Protein 4IXO (pdb70)

CATH classification: 3.90.1150.10 (+1 more: 3.40.640.10)

Structure (mmCIF, N/CA/C/O backbone):
data_4IXO
#
_entry.id   4IXO
#
_cell.length_a   57.020
_cell.length_b   91.020
_cell.length_c   72.620
_cell.angle_alpha   90.000
_cell.angle_beta   93.720
_cell.angle_gamma   90.000
#
_symmetry.space_group_name_H-M   'P 1 21 1'
#
loop_
_entity.id
_entity.type
_entity.pdbx_description
1 polymer 'NifS-like protein'
2 non-polymer 1,2-ETHANEDIOL
3 non-polymer 'CALCIUM ION'
4 water water
#
loop_
_atom_site.group_PDB
_atom_site.id
_atom_site.type_symbol
_atom_site.label_atom_id
_atom_site.label_alt_id
_atom_site.label_comp_id
_atom_site.label_asym_id
_atom_site.label_entity_id
_atom_site.label_seq_id
_atom_site.pdbx_PDB_ins_code
_atom_site.Cartn_x
_atom_site.Cartn_y
_atom_site.Cartn_z
_atom_site.occupancy
_atom_site.B_iso_or_equiv
_atom_site.auth_seq_id
_atom_site.auth_comp_id
_atom_site.auth_asym_id
_atom_site.auth_atom_id
_atom_site.pdbx_PDB_model_num
ATOM 1 N N . HIS A 1 8 ? 57.670 24.104 57.479 1.00 45.74 0 HIS A N 1
ATOM 2 C CA . HIS A 1 8 ? 56.538 23.142 57.560 1.00 44.37 0 HIS A CA 1
ATOM 3 C C . HIS A 1 8 ? 55.190 23.815 57.237 1.00 40.42 0 HIS A C 1
ATOM 4 O O . HIS A 1 8 ? 54.318 23.162 56.649 1.00 42.00 0 HIS A O 1
ATOM 6 N N . MET A 1 9 ? 55.020 25.095 57.589 1.00 35.37 1 MET A N 1
ATOM 7 C CA A MET A 1 9 ? 53.740 25.786 57.365 0.70 35.60 1 MET A CA 1
ATOM 8 C CA B MET A 1 9 ? 53.746 25.804 57.347 0.30 31.86 1 MET A CA 1
ATOM 9 C C . MET A 1 9 ? 53.439 25.976 55.851 1.00 31.15 1 MET A C 1
ATOM 10 O O . MET A 1 9 ? 54.210 26.583 55.114 1.00 30.96 1 MET A O 1
ATOM 19 N N . ILE A 1 10 ? 52.307 25.433 55.406 1.00 27.34 2 ILE A N 1
ATOM 20 C CA . ILE A 1 10 ? 51.922 25.453 54.004 1.00 25.77 2 ILE A CA 1
ATOM 21 C C . ILE A 1 10 ? 50.799 26.480 53.852 1.00 22.98 2 ILE A C 1
ATOM 22 O O . ILE A 1 10 ? 49.732 26.340 54.467 1.00 23.53 2 ILE A O 1
ATOM 27 N N . TYR A 1 11 ? 51.007 27.486 53.030 1.00 19.75 3 TYR A N 1
ATOM 28 C CA . TYR A 1 11 ? 50.002 28.555 52.887 1.00 17.99 3 TYR A CA 1
ATOM 29 C C . TYR A 1 11 ? 49.247 28.447 51.563 1.00 16.81 3 TYR A C 1
ATOM 30 O O . TYR A 1 11 ? 49.828 28.531 50.487 1.00 16.15 3 TYR A O 1
ATOM 39 N N . LEU A 1 12 ? 47.954 28.193 51.681 1.00 16.41 4 LEU A N 1
ATOM 40 C CA . LEU A 1 12 ? 47.076 27.949 50.550 1.00 16.46 4 LEU A CA 1
ATOM 41 C C . LEU A 1 12 ? 45.838 28.836 50.657 1.00 16.21 4 LEU A C 1
ATOM 42 O O . LEU A 1 12 ? 44.718 28.391 50.331 1.00 16.95 4 LEU A O 1
ATOM 47 N N . ASP A 1 13 ? 46.050 30.086 51.076 1.00 15.55 5 ASP A N 1
ATOM 48 C CA . ASP A 1 13 ? 44.972 31.080 51.319 1.00 15.21 5 ASP A CA 1
ATOM 49 C C . ASP A 1 13 ? 45.306 32.431 50.633 1.00 14.24 5 ASP A C 1
ATOM 50 O O . ASP A 1 13 ? 45.141 33.522 51.186 1.00 13.73 5 ASP A O 1
ATOM 55 N N . HIS A 1 14 ? 45.806 32.327 49.422 1.00 13.78 6 HIS A N 1
ATOM 56 C CA . HIS A 1 14 ? 46.328 33.473 48.729 1.00 13.30 6 HIS A CA 1
ATOM 57 C C . HIS A 1 14 ? 45.244 34.487 48.324 1.00 13.13 6 HIS A C 1
ATOM 58 O O . HIS A 1 14 ? 45.557 35.613 48.026 1.00 12.99 6 HIS A O 1
ATOM 65 N N . ASN A 1 15 ? 43.976 34.112 48.364 1.00 13.31 7 ASN A N 1
ATOM 66 C CA . ASN A 1 15 ? 42.923 35.090 48.081 1.00 13.31 7 ASN A CA 1
ATOM 67 C C . ASN A 1 15 ? 42.676 36.024 49.241 1.00 12.94 7 ASN A C 1
ATOM 68 O O . ASN A 1 15 ? 42.099 37.088 49.056 1.00 13.13 7 ASN A O 1
ATOM 73 N N . ALA A 1 16 ? 43.111 35.655 50.426 1.00 12.99 8 ALA A N 1
ATOM 74 C CA . ALA A 1 16 ? 42.956 36.536 51.592 1.00 13.01 8 ALA A CA 1
ATOM 75 C C . ALA A 1 16 ? 44.035 37.591 51.621 1.00 12.89 8 ALA A C 1
ATOM 76 O O . ALA A 1 16 ? 43.816 38.708 52.077 1.00 13.04 8 ALA A O 1
ATOM 78 N N . THR A 1 17 ? 45.222 37.213 51.183 1.00 13.31 9 THR A N 1
ATOM 79 C CA . THR A 1 17 ? 46.368 38.110 51.048 1.00 13.33 9 THR A CA 1
ATOM 80 C C . THR A 1 17 ? 47.488 37.210 50.593 1.00 14.24 9 THR A C 1
ATOM 81 O O . THR A 1 17 ? 47.379 35.984 50.677 1.00 14.23 9 THR A O 1
ATOM 85 N N . THR A 1 18 ? 48.565 37.801 50.080 1.00 15.48 10 THR A N 1
ATOM 86 C CA . THR A 1 18 ? 49.740 37.016 49.732 1.00 15.98 10 THR A CA 1
ATOM 87 C C . THR A 1 18 ? 50.972 37.781 50.156 1.00 17.04 10 THR A C 1
ATOM 88 O O . THR A 1 18 ? 50.869 38.943 50.539 1.00 16.59 10 THR A O 1
ATOM 92 N N . PHE A 1 19 ? 52.149 37.135 50.124 1.00 18.84 11 PHE A N 1
ATOM 93 C CA . PHE A 1 19 ? 53.335 37.810 50.607 1.00 19.70 11 PHE A CA 1
ATOM 94 C C . PHE A 1 19 ? 53.928 38.722 49.540 1.00 18.93 11 PHE A C 1
ATOM 95 O O . PHE A 1 19 ? 53.627 38.621 48.374 1.00 18.62 11 PHE A O 1
ATOM 103 N N . ILE A 1 20 ? 54.753 39.649 49.994 1.00 18.14 12 ILE A N 1
ATOM 104 C CA . ILE A 1 20 ? 55.379 40.623 49.137 1.00 17.64 12 ILE A CA 1
ATOM 105 C C . ILE A 1 20 ? 56.367 39.905 48.243 1.00 18.14 12 ILE A C 1
ATOM 106 O O . ILE A 1 20 ? 57.225 39.163 48.715 1.00 18.76 12 ILE A O 1
ATOM 111 N N . ASP A 1 21 ? 56.224 40.079 46.949 1.00 18.36 13 ASP A N 1
ATOM 112 C CA . ASP A 1 21 ? 57.182 39.503 46.011 1.00 19.37 13 ASP A CA 1
ATOM 113 C C . ASP A 1 21 ? 58.620 39.959 46.373 1.00 19.70 13 ASP A C 1
ATOM 114 O O . ASP A 1 21 ? 58.833 41.114 46.697 1.00 19.63 13 ASP A O 1
ATOM 119 N N . PRO A 1 22 ? 59.593 39.032 46.367 1.00 20.29 14 PRO A N 1
ATOM 120 C CA . PRO A 1 22 ? 60.985 39.367 46.724 1.00 21.01 14 PRO A CA 1
ATOM 121 C C . PRO A 1 22 ? 61.544 40.579 45.960 1.00 21.22 14 PRO A C 1
ATOM 122 O O . PRO A 1 22 ? 62.195 41.422 46.561 1.00 20.39 14 PRO A O 1
ATOM 126 N N . ARG A 1 23 ? 61.288 40.666 44.656 1.00 21.59 15 ARG A N 1
ATOM 127 C CA . ARG A 1 23 ? 61.721 41.829 43.903 1.00 22.30 15 ARG A CA 1
ATOM 128 C C . ARG A 1 23 ? 61.040 43.106 44.398 1.00 21.03 15 ARG A C 1
ATOM 129 O O . ARG A 1 23 ? 61.678 44.162 44.501 1.00 21.10 15 ARG A O 1
ATOM 137 N N . VAL A 1 24 ? 59.761 43.005 44.749 1.00 19.74 16 VAL A N 1
ATOM 138 C CA . VAL A 1 24 ? 59.039 44.151 45.298 1.00 19.42 16 VAL A CA 1
ATOM 139 C C . VAL A 1 24 ? 59.606 44.553 46.662 1.00 19.16 16 VAL A C 1
ATOM 140 O O . VAL A 1 24 ? 59.741 45.737 46.951 1.00 19.19 16 VAL A O 1
ATOM 144 N N . LYS A 1 25 ? 59.951 43.550 47.468 1.00 19.41 17 LYS A N 1
ATOM 145 C CA . LYS A 1 25 ? 60.516 43.750 48.779 1.00 19.99 17 LYS A CA 1
ATOM 146 C C . LYS A 1 25 ? 61.815 44.539 48.687 1.00 20.92 17 LYS A C 1
ATOM 147 O O . LYS A 1 25 ? 61.993 45.541 49.384 1.00 19.83 17 LYS A O 1
ATOM 153 N N . GLU A 1 26 ? 62.707 44.084 47.806 1.00 22.18 18 GLU A N 1
ATOM 154 C CA . GLU A 1 26 ? 63.989 44.711 47.583 1.00 23.52 18 GLU A CA 1
ATOM 155 C C . GLU A 1 26 ? 63.814 46.180 47.169 1.00 22.54 18 GLU A C 1
ATOM 156 O O . GLU A 1 26 ? 64.530 47.085 47.634 1.00 22.04 18 GLU A O 1
ATOM 162 N N . PHE A 1 27 ? 62.850 46.427 46.298 1.00 21.45 19 PHE A N 1
ATOM 163 C CA . PHE A 1 27 ? 62.580 47.790 45.847 1.00 20.90 19 PHE A CA 1
ATOM 164 C C . PHE A 1 27 ? 62.063 48.676 47.001 1.00 19.90 19 PHE A C 1
ATOM 165 O O . PHE A 1 27 ? 62.527 49.803 47.188 1.00 20.41 19 PHE A O 1
ATOM 173 N N . ILE A 1 28 ? 61.116 48.174 47.775 1.00 18.94 20 ILE A N 1
ATOM 174 C CA . ILE A 1 28 ? 60.585 48.922 48.928 1.00 18.26 20 ILE A CA 1
ATOM 175 C C . ILE A 1 28 ? 61.696 49.231 49.925 1.00 18.72 20 ILE A C 1
ATOM 176 O O . ILE A 1 28 ? 61.818 50.359 50.411 1.00 18.35 20 ILE A O 1
ATOM 181 N N . ILE A 1 29 ? 62.533 48.236 50.201 1.00 18.84 21 ILE A N 1
ATOM 182 C CA . ILE A 1 29 ? 63.611 48.433 51.158 1.00 19.16 21 ILE A CA 1
ATOM 183 C C . ILE A 1 29 ? 64.553 49.538 50.672 1.00 20.44 21 ILE A C 1
ATOM 184 O O . ILE A 1 29 ? 65.005 50.337 51.481 1.00 20.43 21 ILE A O 1
ATOM 189 N N . SER A 1 30 ? 64.803 49.619 49.360 1.00 21.00 22 SER A N 1
ATOM 190 C CA . SER A 1 30 ? 65.764 50.587 48.832 1.00 22.45 22 SER A CA 1
ATOM 191 C C . SER A 1 30 ? 65.323 52.019 49.082 1.00 22.88 22 SER A C 1
ATOM 192 O O . SER A 1 30 ? 66.142 52.911 49.139 1.00 24.38 22 SER A O 1
ATOM 195 N N . LEU A 1 31 ? 64.025 52.220 49.217 1.00 22.78 23 LEU A N 1
ATOM 196 C CA . LEU A 1 31 ? 63.437 53.536 49.414 1.00 23.42 23 LEU A CA 1
ATOM 197 C C . LEU A 1 31 ? 63.178 53.897 50.890 1.00 24.04 23 LEU A C 1
ATOM 198 O O . LEU A 1 31 ? 62.721 55.002 51.172 1.00 23.71 23 LEU A O 1
ATOM 203 N N . MET A 1 32 ? 63.486 52.993 51.827 1.00 24.67 24 MET A N 1
ATOM 204 C CA . MET A 1 32 ? 63.018 53.146 53.221 1.00 25.07 24 MET A CA 1
ATOM 205 C C . MET A 1 32 ? 63.753 54.160 54.088 1.00 25.36 24 MET A C 1
ATOM 206 O O . MET A 1 32 ? 63.292 54.482 55.185 1.00 25.93 24 MET A O 1
ATOM 211 N N . ASP A 1 33 ? 64.865 54.674 53.624 1.00 25.88 25 ASP A N 1
ATOM 212 C CA . ASP A 1 33 ? 65.563 55.707 54.379 1.00 27.50 25 ASP A CA 1
ATOM 213 C C . ASP A 1 33 ? 65.117 57.114 53.995 1.00 27.82 25 ASP A C 1
ATOM 214 O O . ASP A 1 33 ? 65.585 58.078 54.578 1.00 28.74 25 ASP A O 1
ATOM 219 N N . LYS A 1 34 ? 64.212 57.227 53.025 1.00 27.47 26 LYS A N 1
ATOM 220 C CA . LYS A 1 34 ? 63.858 58.530 52.450 1.00 28.05 26 LYS A CA 1
ATOM 221 C C . LYS A 1 34 ? 62.671 59.187 53.124 1.00 27.18 26 LYS A C 1
ATOM 222 O O . LYS A 1 34 ? 61.815 58.518 53.704 1.00 26.06 26 LYS A O 1
ATOM 228 N N . GLU A 1 35 ? 62.639 60.510 53.031 1.00 27.76 27 GLU A N 1
ATOM 229 C CA . GLU A 1 35 ? 61.451 61.292 53.335 1.00 27.57 27 GLU A CA 1
ATOM 230 C C . GLU A 1 35 ? 60.658 61.381 52.042 1.00 26.15 27 GLU A C 1
ATOM 231 O O . GLU A 1 35 ? 61.181 61.841 51.025 1.00 27.28 27 GLU A O 1
ATOM 237 N N . LEU A 1 36 ? 59.397 60.983 52.085 1.00 24.07 28 LEU A N 1
ATOM 238 C CA . LEU A 1 36 ? 58.588 60.885 50.875 1.00 23.28 28 LEU A CA 1
ATOM 239 C C . LEU A 1 36 ? 57.243 61.597 51.040 1.00 22.23 28 LEU A C 1
ATOM 240 O O . LEU A 1 36 ? 56.275 60.987 51.458 1.00 21.01 28 LEU A O 1
ATOM 245 N N . ASN A 1 37 ? 57.183 62.880 50.704 1.00 22.75 29 ASN A N 1
ATOM 246 C CA . ASN A 1 37 ? 55.887 63.568 50.626 1.00 23.47 29 ASN A CA 1
ATOM 247 C C . ASN A 1 37 ? 55.732 64.242 49.261 1.00 23.98 29 ASN A C 1
ATOM 248 O O . ASN A 1 37 ? 56.307 65.292 49.009 1.00 24.55 29 ASN A O 1
ATOM 253 N N . PRO A 1 38 ? 54.930 63.639 48.393 1.00 23.63 30 PRO A N 1
ATOM 254 C CA . PRO A 1 38 ? 54.720 64.155 47.054 1.00 24.51 30 PRO A CA 1
ATOM 255 C C . PRO A 1 38 ? 54.217 65.608 46.995 1.00 24.62 30 PRO A C 1
ATOM 256 O O . PRO A 1 38 ? 54.421 66.246 45.974 1.00 24.35 30 PRO A O 1
ATOM 260 N N . SER A 1 39 ? 53.579 66.106 48.062 1.00 23.72 31 SER A N 1
ATOM 261 C CA . SER A 1 39 ? 53.085 67.481 48.089 1.00 24.87 31 SER A CA 1
ATOM 262 C C . SER A 1 39 ? 54.193 68.504 48.326 1.00 26.58 31 SER A C 1
ATOM 263 O O . SER A 1 39 ? 54.001 69.683 48.046 1.00 28.33 31 SER A O 1
ATOM 266 N N . SER A 1 40 ? 55.356 68.072 48.803 1.00 27.00 32 SER A N 1
ATOM 267 C CA . SER A 1 40 ? 56.453 69.011 49.073 1.00 28.69 32 SER A CA 1
ATOM 268 C C . SER A 1 40 ? 57.132 69.460 47.770 1.00 29.60 32 SER A C 1
ATOM 269 O O . SER A 1 40 ? 57.384 68.637 46.876 1.00 30.41 32 SER A O 1
ATOM 272 N N . ALA A 1 41 ? 57.424 70.756 47.675 1.00 30.73 33 ALA A N 1
ATOM 273 C CA . ALA A 1 41 ? 57.985 71.382 46.438 1.00 32.73 33 ALA A CA 1
ATOM 274 C C . ALA A 1 41 ? 59.497 71.152 46.189 1.00 34.31 33 ALA A C 1
ATOM 275 O O . ALA A 1 41 ? 59.988 71.285 45.038 1.00 36.03 33 ALA A O 1
ATOM 277 N N . HIS A 1 42 ? 60.218 70.804 47.255 1.00 33.88 34 HIS A N 1
ATOM 278 C CA . HIS A 1 42 ? 61.650 70.568 47.190 1.00 35.30 34 HIS A CA 1
ATOM 279 C C . HIS A 1 42 ? 62.022 69.211 46.553 1.00 35.25 34 HIS A C 1
ATOM 280 O O . HIS A 1 42 ? 61.155 68.427 46.128 1.00 33.94 34 HIS A O 1
ATOM 287 N N . SER A 1 43 ? 63.320 68.930 46.489 1.00 36.56 35 SER A N 1
ATOM 288 C CA . SER A 1 43 ? 63.818 67.762 45.766 1.00 37.07 35 SER A CA 1
ATOM 289 C C . SER A 1 43 ? 63.331 66.432 46.263 1.00 34.73 35 SER A C 1
ATOM 290 O O . SER A 1 43 ? 63.113 65.525 45.473 1.00 34.26 35 SER A O 1
ATOM 293 N N . SER A 1 44 ? 63.227 66.292 47.575 1.00 34.55 36 SER A N 1
ATOM 294 C CA . SER A 1 44 ? 62.718 65.060 48.137 1.00 33.81 36 SER A CA 1
ATOM 295 C C . SER A 1 44 ? 61.275 64.854 47.718 1.00 31.93 36 SER A C 1
ATOM 296 O O . SER A 1 44 ? 60.876 63.733 47.424 1.00 30.98 36 SER A O 1
ATOM 299 N N . GLY A 1 45 ? 60.488 65.930 47.760 1.00 30.96 37 GLY A N 1
ATOM 300 C CA . GLY A 1 45 ? 59.081 65.841 47.467 1.00 29.41 37 GLY A CA 1
ATOM 301 C C . GLY A 1 45 ? 58.876 65.477 46.006 1.00 29.05 37 GLY A C 1
ATOM 302 O O . GLY A 1 45 ? 57.986 64.697 45.679 1.00 27.11 37 GLY A O 1
ATOM 303 N N . ARG A 1 46 ? 59.702 66.058 45.142 1.00 30.28 38 ARG A N 1
ATOM 304 C CA . ARG A 1 46 ? 59.611 65.841 43.699 1.00 30.61 38 ARG A CA 1
ATOM 305 C C . ARG A 1 46 ? 60.010 64.424 43.369 1.00 30.03 38 ARG A C 1
ATOM 306 O O . ARG A 1 46 ? 59.440 63.805 42.481 1.00 29.56 38 ARG A O 1
ATOM 314 N N . PHE A 1 47 ? 60.985 63.895 44.097 1.00 29.62 39 PHE A N 1
ATOM 315 C CA . PHE A 1 47 ? 61.316 62.486 43.949 1.00 29.16 39 PHE A CA 1
ATOM 316 C C . PHE A 1 47 ? 60.114 61.592 44.318 1.00 26.95 39 PHE A C 1
ATOM 317 O O . PHE A 1 47 ? 59.753 60.700 43.583 1.00 26.10 39 PHE A O 1
ATOM 325 N N . ALA A 1 48 ? 59.486 61.850 45.453 1.00 26.25 40 ALA A N 1
ATOM 326 C CA . ALA A 1 48 ? 58.311 61.072 45.857 1.00 26.06 40 ALA A CA 1
ATOM 327 C C . ALA A 1 48 ? 57.180 61.157 44.807 1.00 25.97 40 ALA A C 1
ATOM 328 O O . ALA A 1 48 ? 56.492 60.185 44.530 1.00 25.28 40 ALA A O 1
ATOM 330 N N . LYS A 1 49 ? 56.974 62.349 44.282 1.00 27.50 41 LYS A N 1
ATOM 331 C CA . LYS A 1 49 ? 55.901 62.594 43.312 1.00 28.50 41 LYS A CA 1
ATOM 332 C C . LYS A 1 49 ? 56.187 61.789 42.035 1.00 28.17 41 LYS A C 1
ATOM 333 O O . LYS A 1 49 ? 55.311 61.125 41.519 1.00 25.67 41 LYS A O 1
ATOM 339 N N . ASN A 1 50 ? 57.427 61.863 41.553 1.00 29.55 42 ASN A N 1
ATOM 340 C CA . ASN A 1 50 ? 57.841 61.067 40.413 1.00 30.54 42 ASN A CA 1
ATOM 341 C C . ASN A 1 50 ? 57.640 59.577 40.616 1.00 29.64 42 ASN A C 1
ATOM 342 O O . ASN A 1 50 ? 57.167 58.917 39.703 1.00 28.61 42 ASN A O 1
ATOM 347 N N . LEU A 1 51 ? 57.921 59.045 41.812 1.00 28.75 43 LEU A N 1
ATOM 348 C CA . LEU A 1 51 ? 57.590 57.634 42.091 1.00 27.95 43 LEU A CA 1
ATOM 349 C C . LEU A 1 51 ? 56.113 57.296 41.845 1.00 25.19 43 LEU A C 1
ATOM 350 O O . LEU A 1 51 ? 55.796 56.260 41.248 1.00 23.02 43 LEU A O 1
ATOM 355 N N . ILE A 1 52 ? 55.218 58.110 42.395 1.00 23.80 44 ILE A N 1
ATOM 356 C CA . ILE A 1 52 ? 53.808 57.751 42.342 1.00 22.76 44 ILE A CA 1
ATOM 357 C C . ILE A 1 52 ? 53.269 57.942 40.930 1.00 22.66 44 ILE A C 1
ATOM 358 O O . ILE A 1 52 ? 52.414 57.172 40.524 1.00 22.85 44 ILE A O 1
ATOM 363 N N . GLU A 1 53 ? 53.777 58.925 40.187 1.00 23.13 45 GLU A N 1
ATOM 364 C CA . GLU A 1 53 ? 53.364 59.108 38.783 1.00 24.23 45 GLU A CA 1
ATOM 365 C C . GLU A 1 53 ? 53.871 57.946 37.914 1.00 24.17 45 GLU A C 1
ATOM 366 O O . GLU A 1 53 ? 53.145 57.470 37.064 1.00 25.08 45 GLU A O 1
ATOM 372 N N . THR A 1 54 ? 55.069 57.444 38.185 1.00 23.70 46 THR A N 1
ATOM 373 C CA . THR A 1 54 ? 55.598 56.230 37.532 1.00 23.36 46 THR A CA 1
ATOM 374 C C . THR A 1 54 ? 54.690 55.012 37.772 1.00 22.53 46 THR A C 1
ATOM 375 O O . THR A 1 54 ? 54.348 54.258 36.844 1.00 22.66 46 THR A O 1
ATOM 379 N N . VAL A 1 55 ? 54.253 54.865 39.013 1.00 21.00 47 VAL A N 1
ATOM 380 C CA . VAL A 1 55 ? 53.292 53.819 39.343 1.00 20.07 47 VAL A CA 1
ATOM 381 C C . VAL A 1 55 ? 51.958 54.018 38.599 1.00 19.58 47 VAL A C 1
ATOM 382 O O . VAL A 1 55 ? 51.392 53.074 38.086 1.00 18.50 47 VAL A O 1
ATOM 386 N N . ARG A 1 56 ? 51.474 55.252 38.563 1.00 19.99 48 ARG A N 1
ATOM 387 C CA . ARG A 1 56 ? 50.238 55.548 37.864 1.00 20.69 48 ARG A CA 1
ATOM 388 C C . ARG A 1 56 ? 50.338 55.036 36.429 1.00 21.44 48 ARG A C 1
ATOM 389 O O . ARG A 1 56 ? 49.446 54.336 35.948 1.00 22.31 48 ARG A O 1
ATOM 397 N N . ALA A 1 57 ? 51.442 55.312 35.754 1.00 22.77 49 ALA A N 1
ATOM 398 C CA . ALA A 1 57 ? 51.664 54.745 34.396 1.00 23.63 49 ALA A CA 1
ATOM 399 C C . ALA A 1 57 ? 51.812 53.230 34.367 1.00 23.36 49 ALA A C 1
ATOM 400 O O . ALA A 1 57 ? 51.343 52.589 33.427 1.00 24.46 49 ALA A O 1
ATOM 402 N N . GLN A 1 58 ? 52.436 52.637 35.378 1.00 22.92 50 GLN A N 1
ATOM 403 C CA . GLN A 1 58 ? 52.514 51.164 35.460 1.00 23.17 50 GLN A CA 1
ATOM 404 C C . GLN A 1 58 ? 51.146 50.484 35.586 1.00 22.44 50 GLN A C 1
ATOM 405 O O . GLN A 1 58 ? 50.908 49.444 34.979 1.00 22.47 50 GLN A O 1
ATOM 411 N N . ILE A 1 59 ? 50.254 51.069 36.370 1.00 22.09 51 ILE A N 1
ATOM 412 C CA . ILE A 1 59 ? 48.909 50.521 36.524 1.00 22.83 51 ILE A CA 1
ATOM 413 C C . ILE A 1 59 ? 48.153 50.668 35.206 1.00 23.48 51 ILE A C 1
ATOM 414 O O . ILE A 1 59 ? 47.481 49.745 34.785 1.00 23.50 51 ILE A O 1
ATOM 419 N N . ALA A 1 60 ? 48.276 51.832 34.572 1.00 24.28 52 ALA A N 1
ATOM 420 C CA . ALA A 1 60 ? 47.598 52.086 33.310 1.00 25.15 52 ALA A CA 1
ATOM 421 C C . ALA A 1 60 ? 47.970 51.043 32.293 1.00 26.21 52 ALA A C 1
ATOM 422 O O . ALA A 1 60 ? 47.083 50.415 31.697 1.00 26.68 52 ALA A O 1
ATOM 424 N N . THR A 1 61 ? 49.273 50.850 32.117 1.00 26.57 53 THR A N 1
ATOM 425 C CA . THR A 1 61 ? 49.797 49.889 31.142 1.00 27.08 53 THR A CA 1
ATOM 426 C C . THR A 1 61 ? 49.265 48.497 31.418 1.00 26.50 53 THR A C 1
ATOM 427 O O . THR A 1 61 ? 48.878 47.777 30.513 1.00 26.79 53 THR A O 1
ATOM 431 N N . ALA A 1 62 ? 49.235 48.128 32.686 1.00 26.04 54 ALA A N 1
ATOM 432 C CA . ALA A 1 62 ? 48.746 46.813 33.103 1.00 25.63 54 ALA A CA 1
ATOM 433 C C . ALA A 1 62 ? 47.279 46.574 32.776 1.00 25.82 54 ALA A C 1
ATOM 434 O O . ALA A 1 62 ? 46.838 45.436 32.750 1.00 26.58 54 ALA A O 1
ATOM 436 N N . LEU A 1 63 ? 46.502 47.640 32.666 1.00 25.94 55 LEU A N 1
ATOM 437 C CA . LEU A 1 63 ? 45.066 47.515 32.426 1.00 27.00 55 LEU A CA 1
ATOM 438 C C . LEU A 1 63 ? 44.749 47.889 30.967 1.00 29.26 55 LEU A C 1
ATOM 439 O O . LEU A 1 63 ? 43.596 48.094 30.610 1.00 27.97 55 LEU A O 1
ATOM 444 N N . GLY A 1 64 ? 45.796 48.009 30.148 1.00 31.19 56 GLY A N 1
ATOM 445 C CA . GLY A 1 64 ? 45.650 48.270 28.725 1.00 34.43 56 GLY A CA 1
ATOM 446 C C . GLY A 1 64 ? 45.264 49.685 28.363 1.00 36.22 56 GLY A C 1
ATOM 447 O O . GLY A 1 64 ? 44.716 49.903 27.303 1.00 39.16 56 GLY A O 1
ATOM 448 N N . ILE A 1 65 ? 45.554 50.643 29.229 1.00 37.16 57 ILE A N 1
ATOM 449 C CA . ILE A 1 65 ? 45.166 52.031 28.975 1.00 39.09 57 ILE A CA 1
ATOM 450 C C . ILE A 1 65 ? 46.354 53.000 29.026 1.00 41.10 57 ILE A C 1
ATOM 451 O O . ILE A 1 65 ? 47.405 52.679 29.564 1.00 40.97 57 ILE A O 1
ATOM 456 N N . THR A 1 66 ? 46.171 54.179 28.439 1.00 45.21 58 THR A N 1
ATOM 457 C CA . THR A 1 66 ? 47.266 55.136 28.200 1.00 47.67 58 THR A CA 1
ATOM 458 C C . THR A 1 66 ? 46.848 56.453 28.853 1.00 46.91 58 THR A C 1
ATOM 459 O O . THR A 1 66 ? 45.858 57.043 28.450 1.00 48.51 58 THR A O 1
ATOM 461 N N . LEU A 1 67 ? 47.589 56.891 29.869 1.00 45.81 59 LEU A N 1
ATOM 462 C CA . LEU A 1 67 ? 47.155 58.021 30.718 1.00 46.34 59 LEU A CA 1
ATOM 463 C C . LEU A 1 67 ? 47.100 59.363 29.989 1.00 47.44 59 LEU A C 1
ATOM 464 O O . LEU A 1 67 ? 46.190 60.177 30.228 1.00 43.08 59 LEU A O 1
ATOM 469 N N . SER A 1 68 ? 48.089 59.577 29.110 1.00 50.04 60 SER A N 1
ATOM 470 C CA . SER A 1 68 ? 48.166 60.773 28.268 1.00 51.85 60 SER A CA 1
ATOM 471 C C . SER A 1 68 ? 46.932 60.909 27.349 1.00 52.11 60 SER A C 1
ATOM 472 O O . SER A 1 68 ? 46.570 62.022 26.962 1.00 51.88 60 SER A O 1
ATOM 475 N N . SER A 1 69 ? 46.260 59.790 27.050 1.00 52.54 61 SER A N 1
ATOM 476 C CA . SER A 1 69 ? 44.970 59.836 26.361 1.00 51.97 61 SER A CA 1
ATOM 477 C C . SER A 1 69 ? 43.885 60.561 27.192 1.00 50.64 61 SER A C 1
ATOM 478 O O . SER A 1 69 ? 42.889 61.002 26.625 1.00 52.35 61 SER A O 1
ATOM 480 N N . ARG A 1 70 ? 44.075 60.688 28.511 1.00 47.75 62 ARG A N 1
ATOM 481 C CA . ARG A 1 70 ? 43.138 61.375 29.381 1.00 45.57 62 ARG A CA 1
ATOM 482 C C . ARG A 1 70 ? 41.717 60.825 29.164 1.00 43.31 62 ARG A C 1
ATOM 483 O O . ARG A 1 70 ? 40.758 61.594 29.159 1.00 47.03 62 ARG A O 1
ATOM 485 N N . GLU A 1 71 ? 41.605 59.497 28.973 1.00 39.75 63 GLU A N 1
ATOM 486 C CA . GLU A 1 71 ? 40.327 58.787 28.979 1.00 36.17 63 GLU A CA 1
ATOM 487 C C . GLU A 1 71 ? 40.006 58.213 30.355 1.00 32.89 63 GLU A C 1
ATOM 488 O O . GLU A 1 71 ? 38.843 58.077 30.708 1.00 31.95 63 GLU A O 1
ATOM 494 N N . TYR A 1 72 ? 41.043 57.882 31.129 1.00 30.46 64 TYR A N 1
ATOM 495 C CA . TYR A 1 72 ? 40.880 57.350 32.464 1.00 28.16 64 TYR A CA 1
ATOM 496 C C . TYR A 1 72 ? 41.780 58.067 33.435 1.00 27.15 64 TYR A C 1
ATOM 497 O O . TYR A 1 72 ? 42.840 58.545 33.069 1.00 26.97 64 TYR A O 1
ATOM 506 N N . ASP A 1 73 ? 41.319 58.110 34.686 1.00 26.80 65 ASP A N 1
ATOM 507 C CA . ASP A 1 73 ? 42.022 58.647 35.832 1.00 25.52 65 ASP A CA 1
ATOM 508 C C . ASP A 1 73 ? 42.284 57.466 36.767 1.00 23.38 65 ASP A C 1
ATOM 509 O O . ASP A 1 73 ? 41.544 56.475 36.743 1.00 21.81 65 ASP A O 1
ATOM 514 N N . ILE A 1 74 ? 43.332 57.587 37.591 1.00 21.14 66 ILE A N 1
ATOM 515 C CA . ILE A 1 74 ? 43.681 56.569 38.547 1.00 19.50 66 ILE A CA 1
ATOM 516 C C . ILE A 1 74 ? 43.815 57.243 39.890 1.00 18.47 66 ILE A C 1
ATOM 517 O O . ILE A 1 74 ? 44.625 58.152 40.032 1.00 18.42 66 ILE A O 1
ATOM 522 N N . THR A 1 75 ? 42.989 56.831 40.851 1.00 17.03 67 THR A N 1
ATOM 523 C CA . THR A 1 75 ? 43.017 57.425 42.188 1.00 16.32 67 THR A CA 1
ATOM 524 C C . THR A 1 75 ? 43.559 56.392 43.204 1.00 15.45 67 THR A C 1
ATOM 525 O O . THR A 1 75 ? 42.979 55.322 43.368 1.00 14.62 67 THR A O 1
ATOM 529 N N . PHE A 1 76 ? 44.680 56.705 43.841 1.00 14.78 68 PHE A N 1
ATOM 530 C CA . PHE A 1 76 ? 45.267 55.798 44.831 1.00 14.25 68 PHE A CA 1
ATOM 531 C C . PHE A 1 76 ? 44.503 55.863 46.155 1.00 13.80 68 PHE A C 1
ATOM 532 O O . PHE A 1 76 ? 44.290 56.962 46.712 1.00 13.71 68 PHE A O 1
ATOM 540 N N . THR A 1 77 ? 44.074 54.688 46.618 1.00 13.38 69 THR A N 1
ATOM 541 C CA . THR A 1 77 ? 43.366 54.521 47.875 1.00 13.25 69 THR A CA 1
ATOM 542 C C . THR A 1 77 ? 44.209 53.614 48.756 1.00 13.18 69 THR A C 1
ATOM 543 O O . THR A 1 77 ? 45.146 52.944 48.273 1.00 12.99 69 THR A O 1
ATOM 547 N N . SER A 1 78 ? 43.851 53.544 50.036 1.00 13.11 70 SER A N 1
ATOM 548 C CA . SER A 1 78 ? 44.619 52.730 50.981 1.00 13.05 70 SER A CA 1
ATOM 549 C C . SER A 1 78 ? 44.346 51.269 50.792 1.00 13.01 70 SER A C 1
ATOM 550 O O . SER A 1 78 ? 45.148 50.460 51.202 1.00 13.63 70 SER A O 1
ATOM 553 N N . SER A 1 79 ? 43.208 50.927 50.188 1.00 13.09 71 SER A N 1
ATOM 554 C CA . SER A 1 79 ? 42.737 49.552 50.107 1.00 12.88 71 SER A CA 1
ATOM 555 C C . SER A 1 79 ? 41.696 49.386 49.011 1.00 12.93 71 SER A C 1
ATOM 556 O O . SER A 1 79 ? 41.104 50.363 48.550 1.00 12.95 71 SER A O 1
ATOM 559 N N . GLY A 1 80 ? 41.458 48.139 48.612 1.00 12.75 72 GLY A N 1
ATOM 560 C CA . GLY A 1 80 ? 40.392 47.837 47.652 1.00 12.74 72 GLY A CA 1
ATOM 561 C C . GLY A 1 80 ? 39.025 48.128 48.235 1.00 12.98 72 GLY A C 1
ATOM 562 O O . GLY A 1 80 ? 38.123 48.591 47.532 1.00 13.09 72 GLY A O 1
ATOM 563 N N . THR A 1 81 ? 38.875 47.879 49.539 1.00 13.13 73 THR A N 1
ATOM 564 C CA . THR A 1 81 ? 37.670 48.231 50.254 1.00 13.51 73 THR A CA 1
ATOM 565 C C . THR A 1 81 ? 37.389 49.716 50.129 1.00 14.13 73 THR A C 1
ATOM 566 O O . THR A 1 81 ? 36.250 50.123 49.839 1.00 14.53 73 THR A O 1
ATOM 570 N N . GLU A 1 82 ? 38.422 50.540 50.301 1.00 14.06 74 GLU A N 1
ATOM 571 C CA . GLU A 1 82 ? 38.222 51.983 50.197 1.00 14.28 74 GLU A CA 1
ATOM 572 C C . GLU A 1 82 ? 37.777 52.363 48.798 1.00 14.79 74 GLU A C 1
ATOM 573 O O . GLU A 1 82 ? 36.898 53.201 48.638 1.00 15.26 74 GLU A O 1
ATOM 579 N N . GLY A 1 83 ? 38.418 51.798 47.782 1.00 14.61 75 GLY A N 1
ATOM 580 C CA . GLY A 1 83 ? 38.056 52.134 46.416 1.00 15.14 75 GLY A CA 1
ATOM 581 C C . GLY A 1 83 ? 36.624 51.763 46.061 1.00 15.60 75 GLY A C 1
ATOM 582 O O . GLY A 1 83 ? 35.917 52.529 45.410 1.00 16.23 75 GLY A O 1
ATOM 583 N N . ASN A 1 84 ? 36.202 50.576 46.487 1.00 16.01 76 ASN A N 1
ATOM 584 C CA . ASN A 1 84 ? 34.796 50.147 46.357 1.00 16.28 76 ASN A CA 1
ATOM 585 C C . ASN A 1 84 ? 33.810 51.080 47.083 1.00 16.24 76 ASN A C 1
ATOM 586 O O . ASN A 1 84 ? 32.779 51.444 46.528 1.00 16.73 76 ASN A O 1
ATOM 591 N N . ASN A 1 85 ? 34.135 51.508 48.298 1.00 15.84 77 ASN A N 1
ATOM 592 C CA . ASN A 1 85 ? 33.268 52.468 49.008 1.00 15.89 77 ASN A CA 1
ATOM 593 C C . ASN A 1 85 ? 33.171 53.786 48.265 1.00 15.92 77 ASN A C 1
ATOM 594 O O . ASN A 1 85 ? 32.108 54.361 48.167 1.00 16.75 77 ASN A O 1
ATOM 599 N N . LEU A 1 86 ? 34.295 54.254 47.750 1.00 15.56 78 LEU A N 1
ATOM 600 C CA . LEU A 1 86 ? 34.353 55.523 47.055 1.00 15.81 78 LEU A CA 1
ATOM 601 C C . LEU A 1 86 ? 33.451 55.526 45.832 1.00 16.13 78 LEU A C 1
ATOM 602 O O . LEU A 1 86 ? 32.639 56.446 45.686 1.00 16.61 78 LEU A O 1
ATOM 607 N N . ILE A 1 87 ? 33.536 54.499 44.994 1.00 16.23 79 ILE A N 1
ATOM 608 C CA . ILE A 1 87 ? 32.656 54.464 43.814 1.00 17.08 79 ILE A CA 1
ATOM 609 C C . ILE A 1 87 ? 31.180 54.263 44.175 1.00 17.52 79 ILE A C 1
ATOM 610 O O . ILE A 1 87 ? 30.319 54.928 43.606 1.00 17.60 79 ILE A O 1
ATOM 615 N N . MET A 1 88 ? 30.900 53.383 45.140 1.00 17.92 80 MET A N 1
ATOM 616 C CA . MET A 1 88 ? 29.529 53.159 45.562 1.00 18.97 80 MET A CA 1
ATOM 617 C C . MET A 1 88 ? 28.895 54.436 46.121 1.00 19.63 80 MET A C 1
ATOM 618 O O . MET A 1 88 ? 27.783 54.781 45.756 1.00 20.32 80 MET A O 1
ATOM 623 N N . LYS A 1 89 ? 29.608 55.160 46.969 1.00 20.19 81 LYS A N 1
ATOM 624 C CA . LYS A 1 89 ? 29.018 56.375 47.580 1.00 21.36 81 LYS A CA 1
ATOM 625 C C . LYS A 1 89 ? 28.770 57.449 46.543 1.00 21.26 81 LYS A C 1
ATOM 626 O O . LYS A 1 89 ? 27.888 58.261 46.700 1.00 21.64 81 LYS A O 1
ATOM 632 N N . ASN A 1 90 ? 29.546 57.422 45.470 1.00 20.65 82 ASN A N 1
ATOM 633 C CA . ASN A 1 90 ? 29.324 58.340 44.391 1.00 20.61 82 ASN A CA 1
ATOM 634 C C . ASN A 1 90 ? 28.016 58.127 43.630 1.00 21.19 82 ASN A C 1
ATOM 635 O O . ASN A 1 90 ? 27.613 58.983 42.855 1.00 21.63 82 ASN A O 1
ATOM 640 N N . PHE A 1 91 ? 27.348 57.005 43.858 1.00 21.24 83 PHE A N 1
ATOM 641 C CA . PHE A 1 91 ? 26.073 56.723 43.193 1.00 22.13 83 PHE A CA 1
ATOM 642 C C . PHE A 1 91 ? 24.922 56.494 44.168 1.00 22.42 83 PHE A C 1
ATOM 643 O O . PHE A 1 91 ? 23.868 56.038 43.763 1.00 22.84 83 PHE A O 1
ATOM 651 N N . TYR A 1 92 ? 25.091 56.855 45.435 1.00 22.13 84 TYR A N 1
ATOM 652 C CA . TYR A 1 92 ? 23.945 56.784 46.378 1.00 23.19 84 TYR A CA 1
ATOM 653 C C . TYR A 1 92 ? 22.764 57.646 45.893 1.00 24.85 84 TYR A C 1
ATOM 654 O O . TYR A 1 92 ? 21.610 57.298 46.098 1.00 26.08 84 TYR A O 1
ATOM 663 N N . ASP A 1 93 ? 23.069 58.753 45.227 1.00 25.94 85 ASP A N 1
ATOM 664 C CA . ASP A 1 93 ? 22.041 59.641 44.654 1.00 28.02 85 ASP A CA 1
ATOM 665 C C . ASP A 1 93 ? 21.453 59.171 43.312 1.00 28.65 85 ASP A C 1
ATOM 666 O O . ASP A 1 93 ? 20.684 59.900 42.694 1.00 30.40 85 ASP A O 1
ATOM 671 N N . GLY A 1 94 ? 21.831 57.969 42.852 1.00 27.92 86 GLY A N 1
ATOM 672 C CA . GLY A 1 94 ? 21.206 57.330 41.687 1.00 27.54 86 GLY A CA 1
ATOM 673 C C . GLY A 1 94 ? 20.783 55.906 42.029 1.00 27.38 86 GLY A C 1
ATOM 674 O O . GLY A 1 94 ? 20.678 55.542 43.207 1.00 26.98 86 GLY A O 1
ATOM 675 N N . ASP A 1 95 ? 20.562 55.099 40.993 1.00 27.32 87 ASP A N 1
ATOM 676 C CA . ASP A 1 95 ? 20.185 53.701 41.138 1.00 27.52 87 ASP A CA 1
ATOM 677 C C . ASP A 1 95 ? 21.428 52.836 40.994 1.00 26.20 87 ASP A C 1
ATOM 678 O O . ASP A 1 95 ? 22.184 52.990 40.031 1.00 25.19 87 ASP A O 1
ATOM 683 N N . ILE A 1 96 ? 21.617 51.924 41.951 1.00 25.55 88 ILE A N 1
ATOM 684 C CA . ILE A 1 96 ? 22.752 51.014 41.940 1.00 24.48 88 ILE A CA 1
ATOM 685 C C . ILE A 1 96 ? 22.246 49.599 41.763 1.00 24.44 88 ILE A C 1
ATOM 686 O O . ILE A 1 96 ? 21.232 49.233 42.342 1.00 25.07 88 ILE A O 1
ATOM 691 N N . PHE A 1 97 ? 22.970 48.822 40.965 1.00 24.01 89 PHE A N 1
ATOM 692 C CA . PHE A 1 97 ? 22.672 47.403 40.743 1.00 24.32 89 PHE A CA 1
ATOM 693 C C . PHE A 1 97 ? 23.952 46.582 40.954 1.00 23.20 89 PHE A C 1
ATOM 694 O O . PHE A 1 97 ? 24.972 46.885 40.334 1.00 22.79 89 PHE A O 1
ATOM 702 N N . ILE A 1 98 ? 23.909 45.580 41.844 1.00 22.89 90 ILE A N 1
ATOM 703 C CA . ILE A 1 98 ? 25.094 44.772 42.185 1.00 22.14 90 ILE A CA 1
ATOM 704 C C . ILE A 1 98 ? 24.829 43.282 42.074 1.00 22.35 90 ILE A C 1
ATOM 705 O O . ILE A 1 98 ? 23.694 42.855 42.200 1.00 23.64 90 ILE A O 1
ATOM 710 N N . SER A 1 99 ? 25.854 42.473 41.811 1.00 21.55 91 SER A N 1
ATOM 711 C CA . SER A 1 99 ? 25.611 41.021 41.722 1.00 21.91 91 SER A CA 1
ATOM 712 C C . SER A 1 99 ? 25.323 40.502 43.115 1.00 22.01 91 SER A C 1
ATOM 713 O O . SER A 1 99 ? 25.694 41.123 44.111 1.00 21.39 91 SER A O 1
ATOM 716 N N . ALA A 1 100 ? 24.690 39.342 43.186 1.00 22.60 92 ALA A N 1
ATOM 717 C CA . ALA A 1 100 ? 24.419 38.712 44.464 1.00 22.64 92 ALA A CA 1
ATOM 718 C C . ALA A 1 100 ? 25.675 38.182 45.126 1.00 21.65 92 ALA A C 1
ATOM 719 O O . ALA A 1 100 ? 25.611 37.699 46.249 1.00 21.62 92 ALA A O 1
ATOM 721 N N . ILE A 1 101 ? 26.813 38.233 44.438 1.00 20.93 93 ILE A N 1
ATOM 722 C CA . ILE A 1 101 ? 28.018 37.603 44.976 1.00 20.42 93 ILE A CA 1
ATOM 723 C C . ILE A 1 101 ? 29.187 38.566 45.171 1.00 19.50 93 ILE A C 1
ATOM 724 O O . ILE A 1 101 ? 30.341 38.150 45.229 1.00 19.01 93 ILE A O 1
ATOM 729 N N . GLU A 1 102 ? 28.891 39.848 45.319 1.00 19.73 94 GLU A N 1
ATOM 730 C CA . GLU A 1 102 ? 29.950 40.834 45.521 1.00 19.22 94 GLU A CA 1
ATOM 731 C C . GLU A 1 102 ? 30.688 40.621 46.840 1.00 18.60 94 GLU A C 1
ATOM 732 O O . GLU A 1 102 ? 30.162 40.052 47.801 1.00 18.73 94 GLU A O 1
ATOM 738 N N . HIS A 1 103 ? 31.928 41.103 46.874 1.00 18.12 95 HIS A N 1
ATOM 739 C CA . HIS A 1 103 ? 32.674 41.192 48.105 1.00 17.63 95 HIS A CA 1
ATOM 740 C C . HIS A 1 103 ? 31.875 42.068 49.061 1.00 17.67 95 HIS A C 1
ATOM 741 O O . HIS A 1 103 ? 31.141 42.923 48.619 1.00 17.99 95 HIS A O 1
ATOM 748 N N . LEU A 1 104 ? 32.015 41.864 50.368 1.00 17.85 96 LEU A N 1
ATOM 749 C CA . LEU A 1 104 ? 31.253 42.689 51.340 1.00 18.47 96 LEU A CA 1
ATOM 750 C C . LEU A 1 104 ? 31.439 44.205 51.193 1.00 17.96 96 LEU A C 1
ATOM 751 O O . LEU A 1 104 ? 30.504 44.972 51.463 1.00 18.87 96 LEU A O 1
ATOM 756 N N . SER A 1 105 ? 32.610 44.633 50.720 1.00 17.19 97 SER A N 1
ATOM 757 C CA . SER A 1 105 ? 32.881 46.060 50.463 1.00 16.65 97 SER A CA 1
ATOM 758 C C . SER A 1 105 ? 31.972 46.719 49.414 1.00 16.96 97 SER A C 1
ATOM 759 O O . SER A 1 105 ? 31.859 47.928 49.399 1.00 16.49 97 SER A O 1
ATOM 762 N N . ILE A 1 106 ? 31.317 45.919 48.570 1.00 17.45 98 ILE A N 1
ATOM 763 C CA . ILE A 1 106 ? 30.238 46.388 47.676 1.00 18.02 98 ILE A CA 1
ATOM 764 C C . ILE A 1 106 ? 28.893 45.933 48.236 1.00 18.85 98 ILE A C 1
ATOM 765 O O . ILE A 1 106 ? 27.946 46.722 48.323 1.00 19.22 98 ILE A O 1
ATOM 770 N N . TYR A 1 107 ? 28.817 44.660 48.616 1.00 18.89 99 TYR A N 1
ATOM 771 C CA . TYR A 1 107 ? 27.552 44.053 49.020 1.00 20.27 99 TYR A CA 1
ATOM 772 C C . TYR A 1 107 ? 26.870 44.768 50.176 1.00 20.45 99 TYR A C 1
ATOM 773 O O . TYR A 1 107 ? 25.647 44.980 50.151 1.00 21.03 99 TYR A O 1
ATOM 782 N N . ASN A 1 108 ? 27.648 45.161 51.181 1.00 19.95 100 ASN A N 1
ATOM 783 C CA . ASN A 1 108 ? 27.040 45.738 52.389 1.00 20.71 100 ASN A CA 1
ATOM 784 C C . ASN A 1 108 ? 26.428 47.110 52.223 1.00 20.91 100 ASN A C 1
ATOM 785 O O . ASN A 1 108 ? 25.722 47.597 53.118 1.00 21.98 100 ASN A O 1
ATOM 790 N N . HIS A 1 109 ? 26.652 47.722 51.073 1.00 20.54 101 HIS A N 1
ATOM 791 C CA . HIS A 1 109 ? 25.947 48.928 50.740 1.00 21.14 101 HIS A CA 1
ATOM 792 C C . HIS A 1 109 ? 24.443 48.708 50.592 1.00 22.64 101 HIS A C 1
ATOM 793 O O . HIS A 1 109 ? 23.716 49.673 50.520 1.00 23.44 101 HIS A O 1
ATOM 800 N N . ILE A 1 110 ? 23.965 47.463 50.570 1.00 23.53 102 ILE A N 1
ATOM 801 C CA . ILE A 1 110 ? 22.521 47.213 50.648 1.00 25.26 102 ILE A CA 1
ATOM 802 C C . ILE A 1 110 ? 21.912 47.835 51.905 1.00 26.40 102 ILE A C 1
ATOM 803 O O . ILE A 1 110 ? 20.748 48.238 51.892 1.00 26.76 102 ILE A O 1
ATOM 808 N N . ASN A 1 111 ? 22.710 47.953 52.967 1.00 26.69 103 ASN A N 1
ATOM 809 C CA . ASN A 1 111 ? 22.243 48.513 54.240 1.00 27.71 103 ASN A CA 1
ATOM 810 C C . ASN A 1 111 ? 22.322 50.028 54.341 1.00 27.74 103 ASN A C 1
ATOM 811 O O . ASN A 1 111 ? 21.978 50.584 55.372 1.00 28.61 103 ASN A O 1
ATOM 816 N N . TYR A 1 112 ? 22.800 50.703 53.298 1.00 27.32 104 TYR A N 1
ATOM 817 C CA . TYR A 1 112 ? 22.979 52.155 53.359 1.00 27.11 104 TYR A CA 1
ATOM 818 C C . TYR A 1 112 ? 22.442 52.911 52.157 1.00 28.18 104 TYR A C 1
ATOM 819 O O . TYR A 1 112 ? 21.862 53.989 52.332 1.00 29.24 104 TYR A O 1
ATOM 828 N N . ALA A 1 113 ? 22.664 52.390 50.951 1.00 27.38 105 ALA A N 1
ATOM 829 C CA . ALA A 1 113 ? 22.284 53.118 49.755 1.00 28.15 105 ALA A CA 1
ATOM 830 C C . ALA A 1 113 ? 20.753 53.244 49.664 1.00 29.52 105 ALA A C 1
ATOM 831 O O . ALA A 1 113 ? 20.054 52.287 49.921 1.00 29.37 105 ALA A O 1
ATOM 833 N N . PRO A 1 114 ? 20.239 54.426 49.278 1.00 30.20 106 PRO A N 1
ATOM 834 C CA . PRO A 1 114 ? 18.802 54.604 49.157 1.00 31.61 106 PRO A CA 1
ATOM 835 C C . PRO A 1 114 ? 18.149 53.738 48.078 1.00 33.17 106 PRO A C 1
ATOM 836 O O . PRO A 1 114 ? 17.022 53.306 48.260 1.00 34.34 106 PRO A O 1
ATOM 840 N N . ASN A 1 115 ? 18.817 53.514 46.949 1.00 32.42 107 ASN A N 1
ATOM 841 C CA . ASN A 1 115 ? 18.214 52.751 45.868 1.00 33.36 107 ASN A CA 1
ATOM 842 C C . ASN A 1 115 ? 19.186 51.782 45.241 1.00 32.27 107 ASN A C 1
ATOM 843 O O . ASN A 1 115 ? 19.942 52.115 44.324 1.00 31.32 107 ASN A O 1
ATOM 848 N N . ILE A 1 116 ? 19.201 50.579 45.788 1.00 32.48 108 ILE A N 1
ATOM 849 C CA . ILE A 1 116 ? 20.157 49.573 45.372 1.00 31.04 108 ILE A CA 1
ATOM 850 C C . ILE A 1 116 ? 19.406 48.257 45.217 1.00 31.67 108 ILE A C 1
ATOM 851 O O . ILE A 1 116 ? 18.589 47.904 46.061 1.00 33.02 108 ILE A O 1
ATOM 856 N N . LYS A 1 117 ? 19.677 47.563 44.122 1.00 31.09 109 LYS A N 1
ATOM 857 C CA . LYS A 1 117 ? 19.047 46.292 43.813 1.00 31.99 109 LYS A CA 1
ATOM 858 C C . LYS A 1 117 ? 20.094 45.231 43.552 1.00 30.23 109 LYS A C 1
ATOM 859 O O . LYS A 1 117 ? 21.166 45.515 42.991 1.00 29.64 109 LYS A O 1
ATOM 865 N N . VAL A 1 118 ? 19.782 44.009 43.962 1.00 29.73 110 VAL A N 1
ATOM 866 C CA . VAL A 1 118 ? 20.691 42.877 43.818 1.00 28.90 110 VAL A CA 1
ATOM 867 C C . VAL A 1 118 ? 20.317 42.024 42.605 1.00 29.35 110 VAL A C 1
ATOM 868 O O . VAL A 1 118 ? 19.188 41.543 42.504 1.00 29.97 110 VAL A O 1
ATOM 872 N N . ILE A 1 119 ? 21.277 41.815 41.709 1.00 28.25 111 ILE A N 1
ATOM 873 C CA . ILE A 1 119 ? 21.047 41.031 40.497 1.00 28.53 111 ILE A CA 1
ATOM 874 C C . ILE A 1 119 ? 21.354 39.583 40.855 1.00 28.33 111 ILE A C 1
ATOM 875 O O . ILE A 1 119 ? 22.424 39.285 41.395 1.00 27.68 111 ILE A O 1
ATOM 880 N N . SER A 1 120 ? 20.433 38.682 40.551 1.00 28.98 112 SER A N 1
ATOM 881 C CA . SER A 1 120 ? 20.561 37.301 40.980 1.00 28.72 112 SER A CA 1
ATOM 882 C C . SER A 1 120 ? 21.586 36.557 40.144 1.00 27.94 112 SER A C 1
ATOM 883 O O . SER A 1 120 ? 21.982 36.992 39.045 1.00 27.56 112 SER A O 1
ATOM 886 N N . VAL A 1 121 ? 22.087 35.469 40.720 1.00 27.64 113 VAL A N 1
ATOM 887 C CA . VAL A 1 121 ? 22.958 34.543 39.999 1.00 27.19 113 VAL A CA 1
ATOM 888 C C . VAL A 1 121 ? 22.293 33.168 39.937 1.00 27.78 113 VAL A C 1
ATOM 889 O O . VAL A 1 121 ? 21.411 32.861 40.733 1.00 28.25 113 VAL A O 1
ATOM 893 N N . ASN A 1 122 ? 22.711 32.355 38.974 1.00 27.61 114 ASN A N 1
ATOM 894 C CA . ASN A 1 122 ? 22.280 30.960 38.919 1.00 28.22 114 ASN A CA 1
ATOM 895 C C . ASN A 1 122 ? 23.110 30.084 39.881 1.00 27.96 114 ASN A C 1
ATOM 896 O O . ASN A 1 122 ? 24.013 30.608 40.629 1.00 26.76 114 ASN A O 1
ATOM 901 N N . THR A 1 123 ? 22.838 28.777 39.857 1.00 28.42 115 THR A N 1
ATOM 902 C CA . THR A 1 123 ? 23.435 27.835 40.809 1.00 28.36 115 THR A CA 1
ATOM 903 C C . THR A 1 123 ? 24.928 27.588 40.545 1.00 27.40 115 THR A C 1
ATOM 904 O O . THR A 1 123 ? 25.611 27.035 41.394 1.00 27.18 115 THR A O 1
ATOM 908 N N . GLN A 1 124 ? 25.442 28.057 39.405 1.00 27.33 116 GLN A N 1
ATOM 909 C CA . GLN A 1 124 ? 26.880 28.092 39.127 1.00 26.00 116 GLN A CA 1
ATOM 910 C C . GLN A 1 124 ? 27.505 29.466 39.371 1.00 25.19 116 GLN A C 1
ATOM 911 O O . GLN A 1 124 ? 28.681 29.673 39.076 1.00 24.74 116 GLN A O 1
ATOM 917 N N . GLY A 1 125 ? 26.749 30.414 39.909 1.00 25.51 117 GLY A N 1
ATOM 918 C CA . GLY A 1 125 ? 27.301 31.736 40.238 1.00 24.79 117 GLY A CA 1
ATOM 919 C C . GLY A 1 125 ? 27.359 32.791 39.129 1.00 24.90 117 GLY A C 1
ATOM 920 O O . GLY A 1 125 ? 27.982 33.828 39.308 1.00 24.90 117 GLY A O 1
ATOM 921 N N . LEU A 1 126 ? 26.747 32.524 37.989 1.00 25.62 118 LEU A N 1
ATOM 922 C CA . LEU A 1 126 ? 26.747 33.442 36.871 1.00 25.92 118 LEU A CA 1
ATOM 923 C C . LEU A 1 126 ? 25.545 34.392 36.975 1.00 26.32 118 LEU A C 1
ATOM 924 O O . LEU A 1 126 ? 24.430 33.981 37.290 1.00 26.03 118 LEU A O 1
ATOM 929 N N . VAL A 1 127 ? 25.822 35.669 36.721 1.00 26.08 119 VAL A N 1
ATOM 930 C CA . VAL A 1 127 ? 24.832 36.719 36.756 1.00 26.50 119 VAL A CA 1
ATOM 931 C C . VAL A 1 127 ? 23.742 36.458 35.723 1.00 27.80 119 VAL A C 1
ATOM 932 O O . VAL A 1 127 ? 24.017 36.100 34.586 1.00 27.43 119 VAL A O 1
ATOM 936 N N . ASP A 1 128 ? 22.506 36.661 36.138 1.00 29.12 120 ASP A N 1
ATOM 937 C CA . ASP A 1 128 ? 21.360 36.503 35.254 1.00 31.34 120 ASP A CA 1
ATOM 938 C C . ASP A 1 128 ? 21.180 37.785 34.445 1.00 31.82 120 ASP A C 1
ATOM 939 O O . ASP A 1 128 ? 20.706 38.814 34.969 1.00 31.51 120 ASP A O 1
ATOM 944 N N . LEU A 1 129 ? 21.585 37.732 33.182 1.00 32.65 121 LEU A N 1
ATOM 945 C CA . LEU A 1 129 ? 21.614 38.926 32.340 1.00 33.87 121 LEU A CA 1
ATOM 946 C C . LEU A 1 129 ? 20.202 39.420 32.005 1.00 35.58 121 LEU A C 1
ATOM 947 O O . LEU A 1 129 ? 19.987 40.620 31.838 1.00 34.90 121 LEU A O 1
ATOM 952 N N . GLU A 1 130 ? 19.249 38.502 31.920 1.00 37.02 122 GLU A N 1
ATOM 953 C CA . GLU A 1 130 ? 17.871 38.896 31.711 1.00 39.83 122 GLU A CA 1
ATOM 954 C C . GLU A 1 130 ? 17.347 39.673 32.909 1.00 39.55 122 GLU A C 1
ATOM 955 O O . GLU A 1 130 ? 16.623 40.653 32.748 1.00 39.51 122 GLU A O 1
ATOM 961 N N . HIS A 1 131 ? 17.721 39.238 34.110 1.00 39.02 123 HIS A N 1
ATOM 962 C CA . HIS A 1 131 ? 17.301 39.943 35.315 1.00 39.25 123 HIS A CA 1
ATOM 963 C C . HIS A 1 131 ? 17.966 41.324 35.379 1.00 37.98 123 HIS A C 1
ATOM 964 O O . HIS A 1 131 ? 17.333 42.315 35.765 1.00 38.55 123 HIS A O 1
ATOM 971 N N . LEU A 1 132 ? 19.226 41.396 34.959 1.00 36.75 124 LEU A N 1
ATOM 972 C CA . LEU A 1 132 ? 19.923 42.671 34.858 1.00 35.26 124 LEU A CA 1
ATOM 973 C C . LEU A 1 132 ? 19.178 43.646 33.943 1.00 36.37 124 LEU A C 1
ATOM 974 O O . LEU A 1 132 ? 18.953 44.795 34.336 1.00 35.52 124 LEU A O 1
ATOM 979 N N . GLU A 1 133 ? 18.788 43.192 32.743 1.00 38.36 125 GLU A N 1
ATOM 980 C CA . GLU A 1 133 ? 18.043 44.041 31.784 1.00 40.49 125 GLU A CA 1
ATOM 981 C C . GLU A 1 133 ? 16.740 44.533 32.364 1.00 41.25 125 GLU A C 1
ATOM 982 O O . GLU A 1 133 ? 16.438 45.720 32.311 1.00 41.65 125 GLU A O 1
ATOM 988 N N . GLU A 1 134 ? 15.976 43.597 32.901 1.00 42.45 126 GLU A N 1
ATOM 989 C CA . GLU A 1 134 ? 14.720 43.877 33.580 1.00 44.59 126 GLU A CA 1
ATOM 990 C C . GLU A 1 134 ? 14.914 44.999 34.610 1.00 42.90 126 GLU A C 1
ATOM 991 O O . GLU A 1 134 ? 14.202 46.013 34.585 1.00 43.99 126 GLU A O 1
ATOM 997 N N . LEU A 1 135 ? 15.904 44.842 35.485 1.00 39.84 127 LEU A N 1
ATOM 998 C CA . LEU A 1 135 ? 16.174 45.855 36.506 1.00 37.84 127 LEU A CA 1
ATOM 999 C C . LEU A 1 135 ? 16.505 47.208 35.896 1.00 36.68 127 LEU A C 1
ATOM 1000 O O . LEU A 1 135 ? 15.996 48.226 36.349 1.00 36.92 127 LEU A O 1
ATOM 1005 N N . LEU A 1 136 ? 17.343 47.217 34.866 1.00 35.56 128 LEU A N 1
ATOM 1006 C CA . LEU A 1 136 ? 17.760 48.466 34.223 1.00 35.50 128 LEU A CA 1
ATOM 1007 C C . LEU A 1 136 ? 16.595 49.135 33.487 1.00 37.07 128 LEU A C 1
ATOM 1008 O O . LEU A 1 136 ? 16.470 50.344 33.497 1.00 36.85 128 LEU A O 1
ATOM 1013 N N . ALA A 1 137 ? 15.735 48.327 32.885 1.00 39.02 129 ALA A N 1
ATOM 1014 C CA . ALA A 1 137 ? 14.567 48.839 32.161 1.00 42.02 129 ALA A CA 1
ATOM 1015 C C . ALA A 1 137 ? 13.541 49.448 33.115 1.00 43.51 129 ALA A C 1
ATOM 1016 O O . ALA A 1 137 ? 12.897 50.413 32.773 1.00 44.77 129 ALA A O 1
ATOM 1018 N N . GLN A 1 138 ? 13.416 48.894 34.316 1.00 45.08 130 GLN A N 1
ATOM 1019 C CA . GLN A 1 138 ? 12.508 49.443 35.342 1.00 46.50 130 GLN A CA 1
ATOM 1020 C C . GLN A 1 138 ? 12.997 50.745 36.016 1.00 45.75 130 GLN A C 1
ATOM 1021 O O . GLN A 1 138 ? 12.201 51.456 36.620 1.00 47.14 130 GLN A O 1
ATOM 1027 N N . SER A 1 139 ? 14.278 51.084 35.883 1.00 44.27 131 SER A N 1
ATOM 1028 C CA . SER A 1 139 ? 14.815 52.290 36.519 1.00 43.91 131 SER A CA 1
ATOM 1029 C C . SER A 1 139 ? 14.341 53.578 35.822 1.00 45.00 131 SER A C 1
ATOM 1030 O O . SER A 1 139 ? 14.279 53.636 34.605 1.00 44.07 131 SER A O 1
ATOM 1033 N N . ASN A 1 140 ? 14.042 54.610 36.613 1.00 46.19 132 ASN A N 1
ATOM 1034 C CA . ASN A 1 140 ? 13.628 55.923 36.095 1.00 48.19 132 ASN A CA 1
ATOM 1035 C C . ASN A 1 140 ? 14.667 57.017 36.272 1.00 47.65 132 ASN A C 1
ATOM 1036 O O . ASN A 1 140 ? 14.438 58.147 35.880 1.00 47.73 132 ASN A O 1
ATOM 1041 N N . THR A 1 141 ? 15.801 56.687 36.874 1.00 46.50 133 THR A N 1
ATOM 1042 C CA . THR A 1 141 ? 16.828 57.665 37.150 1.00 46.28 133 THR A CA 1
ATOM 1043 C C . THR A 1 141 ? 17.898 57.556 36.090 1.00 44.23 133 THR A C 1
ATOM 1044 O O . THR A 1 141 ? 18.322 56.466 35.747 1.00 43.57 133 THR A O 1
ATOM 1048 N N . SER A 1 142 ? 18.355 58.679 35.569 1.00 42.92 134 SER A N 1
ATOM 1049 C CA . SER A 1 142 ? 19.346 58.619 34.510 1.00 42.90 134 SER A CA 1
ATOM 1050 C C . SER A 1 142 ? 20.743 58.259 35.073 1.00 39.79 134 SER A C 1
ATOM 1051 O O . SER A 1 142 ? 21.553 57.644 34.382 1.00 40.25 134 SER A O 1
ATOM 1054 N N . LYS A 1 143 ? 21.019 58.630 36.321 1.00 36.77 135 LYS A N 1
ATOM 1055 C CA . LYS A 1 143 ? 22.282 58.252 36.960 1.00 33.67 135 LYS A CA 1
ATOM 1056 C C . LYS A 1 143 ? 22.197 56.819 37.495 1.00 31.51 135 LYS A C 1
ATOM 1057 O O . LYS A 1 143 ? 21.549 56.569 38.507 1.00 31.54 135 LYS A O 1
ATOM 1063 N N . LYS A 1 144 ? 22.878 55.898 36.825 1.00 29.62 136 LYS A N 1
ATOM 1064 C CA . LYS A 1 144 ? 22.869 54.487 37.196 1.00 28.73 136 LYS A CA 1
ATOM 1065 C C . LYS A 1 144 ? 24.267 53.894 37.280 1.00 26.30 136 LYS A C 1
ATOM 1066 O O . LYS A 1 144 ? 25.136 54.220 36.460 1.00 25.14 136 LYS A O 1
ATOM 1072 N N . LEU A 1 145 ? 24.451 52.980 38.230 1.00 24.88 137 LEU A N 1
ATOM 1073 C CA . LEU A 1 145 ? 25.707 52.236 38.383 1.00 23.41 137 LEU A CA 1
ATOM 1074 C C . LEU A 1 145 ? 25.451 50.741 38.434 1.00 23.18 137 LEU A C 1
ATOM 1075 O O . LEU A 1 145 ? 24.670 50.264 39.254 1.00 23.44 137 LEU A O 1
ATOM 1080 N N . VAL A 1 146 ? 26.104 50.005 37.557 1.00 22.76 138 VAL A N 1
ATOM 1081 C CA . VAL A 1 146 ? 26.101 48.561 37.649 1.00 22.83 138 VAL A CA 1
ATOM 1082 C C . VAL A 1 146 ? 27.482 48.144 38.151 1.00 21.50 138 VAL A C 1
ATOM 1083 O O . VAL A 1 146 ? 28.489 48.517 37.568 1.00 21.29 138 VAL A O 1
ATOM 1087 N N . SER A 1 147 ? 27.510 47.323 39.183 1.00 20.87 139 SER A N 1
ATOM 1088 C CA . SER A 1 147 ? 28.776 46.861 39.755 1.00 20.16 139 SER A CA 1
ATOM 1089 C C . SER A 1 147 ? 28.790 45.350 39.867 1.00 19.94 139 SER A C 1
ATOM 1090 O O . SER A 1 147 ? 27.983 44.768 40.590 1.00 20.05 139 SER A O 1
ATOM 1093 N N . ILE A 1 148 ? 29.694 44.712 39.118 1.00 19.87 140 ILE A N 1
ATOM 1094 C CA . ILE A 1 148 ? 29.740 43.254 39.021 1.00 20.02 140 ILE A CA 1
ATOM 1095 C C . ILE A 1 148 ? 31.170 42.731 39.103 1.00 19.24 140 ILE A C 1
ATOM 1096 O O . ILE A 1 148 ? 32.033 43.106 38.310 1.00 19.06 140 ILE A O 1
ATOM 1101 N N . ILE A 1 149 ? 31.402 41.924 40.130 1.00 18.62 141 ILE A N 1
ATOM 1102 C CA . ILE A 1 149 ? 32.718 41.378 40.435 1.00 17.98 141 ILE A CA 1
ATOM 1103 C C . ILE A 1 149 ? 33.180 40.504 39.292 1.00 18.37 141 ILE A C 1
ATOM 1104 O O . ILE A 1 149 ? 32.499 39.564 38.918 1.00 18.45 141 ILE A O 1
ATOM 1109 N N . MET A 1 150 ? 34.352 40.810 38.734 1.00 18.96 142 MET A N 1
ATOM 1110 C CA . MET A 1 150 ? 34.878 40.024 37.599 1.00 19.57 142 MET A CA 1
ATOM 1111 C C . MET A 1 150 ? 35.173 38.597 37.987 1.00 19.53 142 MET A C 1
ATOM 1112 O O . MET A 1 150 ? 34.754 37.659 37.286 1.00 19.61 142 MET A O 1
ATOM 1117 N N . ALA A 1 151 ? 35.921 38.454 39.103 1.00 18.97 143 ALA A N 1
ATOM 1118 C CA . ALA A 1 151 ? 36.413 37.169 39.593 1.00 18.57 143 ALA A CA 1
ATOM 1119 C C . ALA A 1 151 ? 36.107 37.030 41.081 1.00 18.47 143 ALA A C 1
ATOM 1120 O O . ALA A 1 151 ? 36.599 37.813 41.909 1.00 17.40 143 ALA A O 1
ATOM 1122 N N . ASN A 1 152 ? 35.298 36.035 41.418 1.00 18.43 144 ASN A N 1
ATOM 1123 C CA . ASN A 1 152 ? 34.787 35.950 42.759 1.00 18.41 144 ASN A CA 1
ATOM 1124 C C . ASN A 1 152 ? 35.852 35.431 43.730 1.00 18.09 144 ASN A C 1
ATOM 1125 O O . ASN A 1 152 ? 36.554 34.481 43.421 1.00 17.62 144 ASN A O 1
ATOM 1130 N N . ASN A 1 153 ? 35.977 36.093 44.886 1.00 17.44 145 ASN A N 1
ATOM 1131 C CA . ASN A 1 153 ? 36.979 35.741 45.862 1.00 17.17 145 ASN A CA 1
ATOM 1132 C C . ASN A 1 153 ? 36.768 34.423 46.587 1.00 17.63 145 ASN A C 1
ATOM 1133 O O . ASN A 1 153 ? 37.743 33.870 47.096 1.00 16.99 145 ASN A O 1
ATOM 1138 N N . GLU A 1 154 ? 35.526 33.951 46.678 1.00 18.74 146 GLU A N 1
ATOM 1139 C CA . GLU A 1 154 ? 35.241 32.668 47.340 1.00 20.03 146 GLU A CA 1
ATOM 1140 C C . GLU A 1 154 ? 35.423 31.474 46.403 1.00 19.34 146 GLU A C 1
ATOM 1141 O O . GLU A 1 154 ? 36.166 30.531 46.725 1.00 18.40 146 GLU A O 1
ATOM 1147 N N . SER A 1 155 ? 34.816 31.568 45.220 1.00 18.84 147 SER A N 1
ATOM 1148 C CA . SER A 1 155 ? 34.720 30.440 44.302 1.00 19.13 147 SER A CA 1
ATOM 1149 C C . SER A 1 155 ? 35.622 30.521 43.083 1.00 18.58 147 SER A C 1
ATOM 1150 O O . SER A 1 155 ? 35.845 29.506 42.406 1.00 18.32 147 SER A O 1
ATOM 1153 N N . GLY A 1 156 ? 36.077 31.729 42.763 1.00 18.18 148 GLY A N 1
ATOM 1154 C CA . GLY A 1 156 ? 36.882 31.983 41.548 1.00 18.23 148 GLY A CA 1
ATOM 1155 C C . GLY A 1 156 ? 36.056 32.176 40.282 1.00 19.13 148 GLY A C 1
ATOM 1156 O O . GLY A 1 156 ? 36.625 32.315 39.190 1.00 19.30 148 GLY A O 1
ATOM 1157 N N . VAL A 1 157 ? 34.723 32.149 40.400 1.00 19.74 149 VAL A N 1
ATOM 1158 C CA . VAL A 1 157 ? 33.867 32.203 39.211 1.00 20.76 149 VAL A CA 1
ATOM 1159 C C . VAL A 1 157 ? 34.030 33.507 38.454 1.00 20.96 149 VAL A C 1
ATOM 1160 O O . VAL A 1 157 ? 34.054 34.590 39.071 1.00 20.33 149 VAL A O 1
ATOM 1164 N N . LEU A 1 158 ? 34.148 33.392 37.126 1.00 21.87 150 LEU A N 1
ATOM 1165 C CA . LEU A 1 158 ? 34.339 34.557 36.236 1.00 22.42 150 LEU A CA 1
ATOM 1166 C C . LEU A 1 158 ? 33.034 34.969 35.579 1.00 22.94 150 LEU A C 1
ATOM 1167 O O . LEU A 1 158 ? 32.317 34.134 35.095 1.00 24.08 150 LEU A O 1
ATOM 1172 N N . GLN A 1 159 ? 32.734 36.264 35.583 1.00 23.28 151 GLN A N 1
ATOM 1173 C CA . GLN A 1 159 ? 31.572 36.785 34.874 1.00 24.21 151 GLN A CA 1
ATOM 1174 C C . GLN A 1 159 ? 31.998 37.216 33.478 1.00 24.57 151 GLN A C 1
ATOM 1175 O O . GLN A 1 159 ? 33.170 37.537 33.238 1.00 24.52 151 GLN A O 1
ATOM 1181 N N . ASP A 1 160 ? 31.044 37.221 32.558 1.00 25.22 152 ASP A N 1
ATOM 1182 C CA . ASP A 1 160 ? 31.295 37.656 31.200 1.00 25.79 152 ASP A CA 1
ATOM 1183 C C . ASP A 1 160 ? 31.114 39.178 31.175 1.00 25.55 152 ASP A C 1
ATOM 1184 O O . ASP A 1 160 ? 30.086 39.710 30.764 1.00 25.73 152 ASP A O 1
ATOM 1189 N N . ILE A 1 161 ? 32.139 39.868 31.640 1.00 24.72 153 ILE A N 1
ATOM 1190 C CA . ILE A 1 161 ? 32.095 41.315 31.811 1.00 24.76 153 ILE A CA 1
ATOM 1191 C C . ILE A 1 161 ? 31.836 42.046 30.501 1.00 25.60 153 ILE A C 1
ATOM 1192 O O . ILE A 1 161 ? 31.115 43.039 30.490 1.00 25.28 153 ILE A O 1
ATOM 1197 N N . ALA A 1 162 ? 32.426 41.564 29.413 1.00 26.03 154 ALA A N 1
ATOM 1198 C CA . ALA A 1 162 ? 32.245 42.203 28.100 1.00 27.91 154 ALA A CA 1
ATOM 1199 C C . ALA A 1 162 ? 30.788 42.143 27.653 1.00 28.82 154 ALA A C 1
ATOM 1200 O O . ALA A 1 162 ? 30.248 43.124 27.144 1.00 30.33 154 ALA A O 1
ATOM 1202 N N . GLU A 1 163 ? 30.150 40.996 27.837 1.00 28.95 155 GLU A N 1
ATOM 1203 C CA . GLU A 1 163 ? 28.728 40.886 27.532 1.00 30.41 155 GLU A CA 1
ATOM 1204 C C . GLU A 1 163 ? 27.870 41.799 28.422 1.00 29.54 155 GLU A C 1
ATOM 1205 O O . GLU A 1 163 ? 26.978 42.514 27.949 1.00 30.11 155 GLU A O 1
ATOM 1211 N N . ILE A 1 164 ? 28.159 41.788 29.718 1.00 27.60 156 ILE A N 1
ATOM 1212 C CA . ILE A 1 164 ? 27.437 42.625 30.647 1.00 27.09 156 ILE A CA 1
ATOM 1213 C C . ILE A 1 164 ? 27.554 44.076 30.191 1.00 27.16 156 ILE A C 1
ATOM 1214 O O . ILE A 1 164 ? 26.596 44.814 30.262 1.00 27.27 156 ILE A O 1
ATOM 1219 N N . GLY A 1 165 ? 28.737 44.466 29.725 1.00 27.17 157 GLY A N 1
ATOM 1220 C CA . GLY A 1 165 ? 29.011 45.834 29.319 1.00 27.93 157 GLY A CA 1
ATOM 1221 C C . GLY A 1 165 ? 28.189 46.310 28.132 1.00 29.57 157 GLY A C 1
ATOM 1222 O O . GLY A 1 165 ? 27.904 47.494 28.015 1.00 28.94 157 GLY A O 1
ATOM 1223 N N . LYS A 1 166 ? 27.822 45.383 27.252 1.00 31.42 158 LYS A N 1
ATOM 1224 C CA . LYS A 1 166 ? 26.946 45.716 26.125 1.00 33.79 158 LYS A CA 1
ATOM 1225 C C . LYS A 1 166 ? 25.574 46.105 26.651 1.00 33.71 158 LYS A C 1
ATOM 1226 O O . LYS A 1 166 ? 24.974 47.078 26.169 1.00 33.66 158 LYS A O 1
ATOM 1232 N N . ILE A 1 167 ? 25.104 45.354 27.650 1.00 32.65 159 ILE A N 1
ATOM 1233 C CA . ILE A 1 167 ? 23.825 45.638 28.297 1.00 32.97 159 ILE A CA 1
ATOM 1234 C C . ILE A 1 167 ? 23.861 46.963 29.069 1.00 31.91 159 ILE A C 1
ATOM 1235 O O . ILE A 1 167 ? 22.921 47.773 28.943 1.00 32.78 159 ILE A O 1
ATOM 1240 N N . THR A 1 168 ? 24.929 47.221 29.819 1.00 29.65 160 THR A N 1
ATOM 1241 C CA . THR A 1 168 ? 25.002 48.474 30.559 1.00 28.87 160 THR A CA 1
ATOM 1242 C C . THR A 1 168 ? 25.066 49.672 29.604 1.00 29.46 160 THR A C 1
ATOM 1243 O O . THR A 1 168 ? 24.450 50.714 29.891 1.00 29.38 160 THR A O 1
ATOM 1247 N N . LYS A 1 169 ? 25.791 49.529 28.487 1.00 29.73 161 LYS A N 1
ATOM 1248 C CA . LYS A 1 169 ? 25.871 50.610 27.484 1.00 30.70 161 LYS A CA 1
ATOM 1249 C C . LYS A 1 169 ? 24.507 50.869 26.862 1.00 31.91 161 LYS A C 1
ATOM 1250 O O . LYS A 1 169 ? 24.136 52.019 26.663 1.00 32.06 161 LYS A O 1
ATOM 1252 N N . LYS A 1 170 ? 23.741 49.809 26.614 1.00 32.81 162 LYS A N 1
ATOM 1253 C CA . LYS A 1 170 ? 22.395 49.944 26.050 1.00 34.41 162 LYS A CA 1
ATOM 1254 C C . LYS A 1 170 ? 21.472 50.800 26.936 1.00 34.54 162 LYS A C 1
ATOM 1255 O O . LYS A 1 170 ? 20.696 51.570 26.417 1.00 35.42 162 LYS A O 1
ATOM 1261 N N . TYR A 1 171 ? 21.561 50.664 28.261 1.00 33.88 163 TYR A N 1
ATOM 1262 C CA . TYR A 1 171 ? 20.725 51.446 29.178 1.00 33.86 163 TYR A CA 1
ATOM 1263 C C . TYR A 1 171 ? 21.456 52.659 29.741 1.00 32.49 163 TYR A C 1
ATOM 1264 O O . TYR A 1 171 ? 20.956 53.311 30.632 1.00 32.09 163 TYR A O 1
ATOM 1273 N N . GLU A 1 172 ? 22.624 52.970 29.186 1.00 32.04 164 GLU A N 1
ATOM 1274 C CA . GLU A 1 172 ? 23.407 54.148 29.582 1.00 31.23 164 GLU A CA 1
ATOM 1275 C C . GLU A 1 172 ? 23.684 54.151 31.073 1.00 30.00 164 GLU A C 1
ATOM 1276 O O . GLU A 1 172 ? 23.606 55.178 31.750 1.00 30.09 164 GLU A O 1
ATOM 1282 N N . ALA A 1 173 ? 24.011 52.969 31.580 1.00 29.17 165 ALA A N 1
ATOM 1283 C CA . ALA A 1 173 ? 24.443 52.824 32.970 1.00 28.06 165 ALA A CA 1
ATOM 1284 C C . ALA A 1 173 ? 25.946 52.882 33.019 1.00 26.68 165 ALA A C 1
ATOM 1285 O O . ALA A 1 173 ? 26.613 52.427 32.095 1.00 26.29 165 ALA A O 1
ATOM 1287 N N . LYS A 1 174 ? 26.487 53.437 34.094 1.00 26.00 166 LYS A N 1
ATOM 1288 C CA . LYS A 1 174 ? 27.915 53.357 34.293 1.00 25.38 166 LYS A CA 1
ATOM 1289 C C . LYS A 1 174 ? 28.231 51.943 34.778 1.00 24.63 166 LYS A C 1
ATOM 1290 O O . LYS A 1 174 ? 27.402 51.278 35.424 1.00 24.18 166 LYS A O 1
ATOM 1296 N N . PHE A 1 175 ? 29.434 51.477 34.462 1.00 23.85 167 PHE A N 1
ATOM 1297 C CA . PHE A 1 175 ? 29.785 50.088 34.711 1.00 23.05 167 PHE A CA 1
ATOM 1298 C C . PHE A 1 175 ? 31.079 50.009 35.500 1.00 21.28 167 PHE A C 1
ATOM 1299 O O . PHE A 1 175 ? 32.114 50.503 35.069 1.00 20.51 167 PHE A O 1
ATOM 1307 N N . HIS A 1 176 ? 30.997 49.406 36.685 1.00 20.26 168 HIS A N 1
ATOM 1308 C CA . HIS A 1 176 ? 32.159 49.186 37.540 1.00 19.00 168 HIS A CA 1
ATOM 1309 C C . HIS A 1 176 ? 32.345 47.690 37.725 1.00 18.52 168 HIS A C 1
ATOM 1310 O O . HIS A 1 176 ? 31.376 46.973 37.861 1.00 18.92 168 HIS A O 1
ATOM 1317 N N . SER A 1 177 ? 33.585 47.224 37.739 1.00 17.71 169 SER A N 1
ATOM 1318 C CA . SER A 1 177 ? 33.870 45.874 38.175 1.00 17.63 169 SER A CA 1
ATOM 1319 C C . SER A 1 177 ? 34.966 45.828 39.215 1.00 17.05 169 SER A C 1
ATOM 1320 O O . SER A 1 177 ? 36.028 46.456 39.071 1.00 16.66 169 SER A O 1
ATOM 1323 N N . ASP A 1 178 ? 34.704 45.098 40.287 1.00 16.89 170 ASP A N 1
ATOM 1324 C CA . ASP A 1 178 ? 35.756 44.788 41.284 1.00 16.46 170 ASP A CA 1
ATOM 1325 C C . ASP A 1 178 ? 36.674 43.762 40.642 1.00 16.39 170 ASP A C 1
ATOM 1326 O O . ASP A 1 178 ? 36.272 42.620 40.446 1.00 16.79 170 ASP A O 1
ATOM 1331 N N . LEU A 1 179 ? 37.885 44.199 40.270 1.00 16.27 171 LEU A N 1
ATOM 1332 C CA . LEU A 1 179 ? 38.901 43.349 39.612 1.00 16.28 171 LEU A CA 1
ATOM 1333 C C . LEU A 1 179 ? 39.895 42.721 40.568 1.00 16.20 171 LEU A C 1
ATOM 1334 O O . LEU A 1 179 ? 40.890 42.127 40.138 1.00 16.50 171 LEU A O 1
ATOM 1339 N N . VAL A 1 180 ? 39.671 42.857 41.865 1.00 16.07 172 VAL A N 1
ATOM 1340 C CA . VAL A 1 180 ? 40.734 42.550 42.816 1.00 15.89 172 VAL A CA 1
ATOM 1341 C C . VAL A 1 180 ? 41.329 41.123 42.676 1.00 16.04 172 VAL A C 1
ATOM 1342 O O . VAL A 1 180 ? 42.548 40.944 42.811 1.00 16.05 172 VAL A O 1
ATOM 1346 N N . GLN A 1 181 ? 40.490 40.119 42.438 1.00 16.36 173 GLN A N 1
ATOM 1347 C CA . GLN A 1 181 ? 40.963 38.726 42.356 1.00 16.57 173 GLN A CA 1
ATOM 1348 C C . GLN A 1 181 ? 41.310 38.322 40.925 1.00 17.28 173 GLN A C 1
ATOM 1349 O O . GLN A 1 181 ? 41.736 37.186 40.684 1.00 17.59 173 GLN A O 1
ATOM 1355 N N . GLY A 1 182 ? 41.095 39.221 39.977 1.00 17.58 174 GLY A N 1
ATOM 1356 C CA . GLY A 1 182 ? 41.454 38.954 38.593 1.00 18.52 174 GLY A CA 1
ATOM 1357 C C . GLY A 1 182 ? 42.733 39.653 38.173 1.00 18.36 174 GLY A C 1
ATOM 1358 O O . GLY A 1 182 ? 43.506 39.107 37.384 1.00 18.42 174 GLY A O 1
ATOM 1359 N N . PHE A 1 183 ? 42.943 40.861 38.685 1.00 18.17 175 PHE A N 1
ATOM 1360 C CA . PHE A 1 183 ? 44.112 41.683 38.283 1.00 18.26 175 PHE A CA 1
ATOM 1361 C C . PHE A 1 183 ? 45.377 40.895 38.566 1.00 18.06 175 PHE A C 1
ATOM 1362 O O . PHE A 1 183 ? 45.530 40.351 39.663 1.00 18.02 175 PHE A O 1
ATOM 1370 N N . GLY A 1 184 ? 46.269 40.839 37.583 1.00 17.83 176 GLY A N 1
ATOM 1371 C CA . GLY A 1 184 ? 47.521 40.139 37.729 1.00 18.20 176 GLY A CA 1
ATOM 1372 C C . GLY A 1 184 ? 47.449 38.628 37.720 1.00 18.42 176 GLY A C 1
ATOM 1373 O O . GLY A 1 184 ? 48.451 37.962 38.010 1.00 18.23 176 GLY A O 1
ATOM 1374 N N . ARG A 1 185 ? 46.268 38.079 37.426 1.00 18.70 177 ARG A N 1
ATOM 1375 C CA . ARG A 1 185 ? 46.102 36.628 37.249 1.00 18.85 177 ARG A CA 1
ATOM 1376 C C . ARG A 1 185 ? 45.574 36.270 35.880 1.00 19.15 177 ARG A C 1
ATOM 1377 O O . ARG A 1 185 ? 46.020 35.308 35.287 1.00 19.64 177 ARG A O 1
ATOM 1385 N N . ILE A 1 186 ? 44.590 37.025 35.404 1.00 19.14 178 ILE A N 1
ATOM 1386 C CA . ILE A 1 186 ? 44.101 36.902 34.032 1.00 19.95 178 ILE A CA 1
ATOM 1387 C C . ILE A 1 186 ? 44.192 38.255 33.296 1.00 19.88 178 ILE A C 1
ATOM 1388 O O . ILE A 1 186 ? 44.202 39.307 33.932 1.00 19.82 178 ILE A O 1
ATOM 1393 N N . PRO A 1 187 ? 44.350 38.232 31.976 1.00 20.33 179 PRO A N 1
ATOM 1394 C CA . PRO A 1 187 ? 44.460 39.490 31.225 1.00 20.71 179 PRO A CA 1
ATOM 1395 C C . PRO A 1 187 ? 43.224 40.386 31.337 1.00 20.47 179 PRO A C 1
ATOM 1396 O O . PRO A 1 187 ? 42.100 39.900 31.296 1.00 20.09 179 PRO A O 1
ATOM 1400 N N . ILE A 1 188 ? 43.450 41.686 31.485 1.00 20.55 180 ILE A N 1
ATOM 1401 C CA . ILE A 1 188 ? 42.357 42.639 31.617 1.00 20.54 180 ILE A CA 1
ATOM 1402 C C . ILE A 1 188 ? 42.656 43.918 30.873 1.00 21.36 180 ILE A C 1
ATOM 1403 O O . ILE A 1 188 ? 43.675 44.569 31.102 1.00 20.56 180 ILE A O 1
ATOM 1408 N N . ASN A 1 189 ? 41.759 44.264 29.955 1.00 22.65 181 ASN A N 1
ATOM 1409 C CA . ASN A 1 189 ? 41.839 45.529 29.242 1.00 23.76 181 ASN A CA 1
ATOM 1410 C C . ASN A 1 189 ? 40.559 46.303 29.520 1.00 24.12 181 ASN A C 1
ATOM 1411 O O . ASN A 1 189 ? 39.490 46.001 28.966 1.00 23.50 181 ASN A O 1
ATOM 1416 N N . ILE A 1 190 ? 40.673 47.314 30.358 1.00 24.49 182 ILE A N 1
ATOM 1417 C CA . ILE A 1 190 ? 39.501 47.994 30.875 1.00 25.50 182 ILE A CA 1
ATOM 1418 C C . ILE A 1 190 ? 38.674 48.657 29.779 1.00 26.06 182 ILE A C 1
ATOM 1419 O O . ILE A 1 190 ? 37.445 48.653 29.825 1.00 25.31 182 ILE A O 1
ATOM 1424 N N . LYS A 1 191 ? 39.363 49.262 28.826 1.00 27.36 183 LYS A N 1
ATOM 1425 C CA . LYS A 1 191 ? 38.698 49.986 27.766 1.00 29.24 183 LYS A CA 1
ATOM 1426 C C . LYS A 1 191 ? 37.930 49.020 26.872 1.00 29.44 183 LYS A C 1
ATOM 1427 O O . LYS A 1 191 ? 36.757 49.241 26.578 1.00 30.19 183 LYS A O 1
ATOM 1433 N N . ALA A 1 192 ? 38.590 47.928 26.493 1.00 28.54 184 ALA A N 1
ATOM 1434 C CA . ALA A 1 192 ? 37.975 46.894 25.693 1.00 28.31 184 ALA A CA 1
ATOM 1435 C C . ALA A 1 192 ? 36.756 46.290 26.364 1.00 27.88 184 ALA A C 1
ATOM 1436 O O . ALA A 1 192 ? 35.785 45.962 25.696 1.00 28.08 184 ALA A O 1
ATOM 1438 N N . LEU A 1 193 ? 36.806 46.112 27.686 1.00 26.63 185 LEU A N 1
ATOM 1439 C CA . LEU A 1 193 ? 35.681 45.512 28.408 1.00 25.79 185 LEU A CA 1
ATOM 1440 C C . LEU A 1 193 ? 34.484 46.456 28.502 1.00 26.12 185 LEU A C 1
ATOM 1441 O O . LEU A 1 193 ? 33.366 46.016 28.784 1.00 26.57 185 LEU A O 1
ATOM 1446 N N . GLY A 1 194 ? 34.718 47.745 28.273 1.00 25.55 186 GLY A N 1
ATOM 1447 C CA . GLY A 1 194 ? 33.665 48.739 28.374 1.00 25.70 186 GLY A CA 1
ATOM 1448 C C . GLY A 1 194 ? 33.386 49.199 29.808 1.00 24.47 186 GLY A C 1
ATOM 1449 O O . GLY A 1 194 ? 32.283 49.632 30.113 1.00 23.91 186 GLY A O 1
ATOM 1450 N N . LEU A 1 195 ? 34.393 49.140 30.668 1.00 23.31 187 LEU A N 1
ATOM 1451 C CA . LEU A 1 195 ? 34.219 49.563 32.045 1.00 22.77 187 LEU A CA 1
ATOM 1452 C C . LEU A 1 195 ? 34.422 51.070 32.185 1.00 22.71 187 LEU A C 1
ATOM 1453 O O . LEU A 1 195 ? 35.342 51.631 31.628 1.00 22.89 187 LEU A O 1
ATOM 1458 N N . ASP A 1 196 ? 33.534 51.729 32.913 1.00 22.25 188 ASP A N 1
ATOM 1459 C CA . ASP A 1 196 ? 33.803 53.107 33.374 1.00 21.55 188 ASP A CA 1
ATOM 1460 C C . ASP A 1 196 ? 34.714 53.130 34.613 1.00 20.26 188 ASP A C 1
ATOM 1461 O O . ASP A 1 196 ? 35.526 54.049 34.801 1.00 19.77 188 ASP A O 1
ATOM 1466 N N . PHE A 1 197 ? 34.566 52.119 35.461 1.00 19.31 189 PHE A N 1
ATOM 1467 C CA . PHE A 1 197 ? 35.231 52.119 36.748 1.00 18.28 189 PHE A CA 1
ATOM 1468 C C . PHE A 1 197 ? 35.759 50.734 37.087 1.00 17.43 189 PHE A C 1
ATOM 1469 O O . PHE A 1 197 ? 35.202 49.722 36.658 1.00 16.94 189 PHE A O 1
ATOM 1477 N N . ALA A 1 198 ? 36.832 50.695 37.879 1.00 16.39 190 ALA A N 1
ATOM 1478 C CA . ALA A 1 198 ? 37.358 49.429 38.315 1.00 15.92 190 ALA A CA 1
ATOM 1479 C C . ALA A 1 198 ? 38.136 49.563 39.616 1.00 15.16 190 ALA A C 1
ATOM 1480 O O . ALA A 1 198 ? 38.734 50.604 39.854 1.00 15.71 190 ALA A O 1
ATOM 1482 N N . THR A 1 199 ? 38.100 48.538 40.449 1.00 14.49 191 THR A N 1
ATOM 1483 C CA . THR A 1 199 ? 38.864 48.514 41.686 1.00 14.41 191 THR A CA 1
ATOM 1484 C C . THR A 1 199 ? 39.950 47.449 41.660 1.00 14.32 191 THR A C 1
ATOM 1485 O O . THR A 1 199 ? 39.689 46.324 41.243 1.00 14.70 191 THR A O 1
ATOM 1489 N N . ILE A 1 200 ? 41.146 47.803 42.133 1.00 14.27 192 ILE A N 1
ATOM 1490 C CA . ILE A 1 200 ? 42.262 46.854 42.282 1.00 14.66 192 ILE A CA 1
ATOM 1491 C C . ILE A 1 200 ? 43.002 47.092 43.592 1.00 14.45 192 ILE A C 1
ATOM 1492 O O . ILE A 1 200 ? 42.932 48.187 44.149 1.00 14.66 192 ILE A O 1
ATOM 1497 N N . SER A 1 201 ? 43.733 46.084 44.054 1.00 14.54 193 SER A N 1
ATOM 1498 C CA . SER A 1 201 ? 44.371 46.132 45.368 1.00 14.54 193 SER A CA 1
ATOM 1499 C C . SER A 1 201 ? 45.737 45.474 45.351 1.00 14.76 193 SER A C 1
ATOM 1500 O O . SER A 1 201 ? 45.895 44.369 44.802 1.00 15.08 193 SER A O 1
ATOM 1503 N N . GLY A 1 202 ? 46.709 46.160 45.970 1.00 14.65 194 GLY A N 1
ATOM 1504 C CA . GLY A 1 202 ? 48.098 45.799 45.871 1.00 14.76 194 GLY A CA 1
ATOM 1505 C C . GLY A 1 202 ? 48.476 44.546 46.659 1.00 14.67 194 GLY A C 1
ATOM 1506 O O . GLY A 1 202 ? 49.217 43.727 46.151 1.00 14.62 194 GLY A O 1
ATOM 1507 N N . HIS A 1 203 ? 47.959 44.372 47.870 1.00 14.62 195 HIS A N 1
ATOM 1508 C CA . HIS A 1 203 ? 48.427 43.254 48.701 1.00 15.13 195 HIS A CA 1
ATOM 1509 C C . HIS A 1 203 ? 48.039 41.884 48.166 1.00 15.67 195 HIS A C 1
ATOM 1510 O O . HIS A 1 203 ? 48.821 40.936 48.284 1.00 16.75 195 HIS A O 1
ATOM 1541 N N . ILE A 1 205 ? 48.140 41.071 45.152 1.00 14.95 197 ILE A N 1
ATOM 1542 C CA . ILE A 1 205 ? 49.048 40.711 44.048 1.00 15.28 197 ILE A CA 1
ATOM 1543 C C . ILE A 1 205 ? 50.543 40.772 44.394 1.00 15.72 197 ILE A C 1
ATOM 1544 O O . ILE A 1 205 ? 51.379 40.818 43.494 1.00 16.26 197 ILE A O 1
ATOM 1549 N N . GLY A 1 206 ? 50.882 40.793 45.680 1.00 15.92 198 GLY A N 1
ATOM 1550 C CA . GLY A 1 206 ? 52.299 40.753 46.120 1.00 15.98 198 GLY A CA 1
ATOM 1551 C C . GLY A 1 206 ? 53.008 42.095 46.217 1.00 16.25 198 GLY A C 1
ATOM 1552 O O . GLY A 1 206 ? 54.246 42.158 46.259 1.00 16.61 198 GLY A O 1
ATOM 1553 N N . GLY A 1 207 ? 52.228 43.169 46.260 1.00 15.84 199 GLY A N 1
ATOM 1554 C CA . GLY A 1 207 ? 52.759 44.531 46.347 1.00 16.10 199 GLY A CA 1
ATOM 1555 C C . GLY A 1 207 ? 52.790 45.054 47.779 1.00 15.79 199 GLY A C 1
ATOM 1556 O O . GLY A 1 207 ? 53.197 46.183 48.017 1.00 15.77 199 GLY A O 1
ATOM 1557 N N . GLY A 1 208 ? 52.381 44.230 48.726 1.00 15.81 200 GLY A N 1
ATOM 1558 C CA . GLY A 1 208 ? 52.294 44.680 50.112 1.00 16.01 200 GLY A CA 1
ATOM 1559 C C . GLY A 1 208 ? 51.016 45.434 50.342 1.00 16.02 200 GLY A C 1
ATOM 1560 O O . GLY A 1 208 ? 50.300 45.792 49.398 1.00 15.82 200 GLY A O 1
ATOM 1561 N N . GLN A 1 209 ? 50.730 45.690 51.614 1.00 16.26 201 GLN A N 1
ATOM 1562 C CA . GLN A 1 209 ? 49.546 46.400 52.001 1.00 15.68 201 GLN A CA 1
ATOM 1563 C C . GLN A 1 209 ? 49.698 47.888 51.860 1.00 15.32 201 GLN A C 1
ATOM 1564 O O . GLN A 1 209 ? 50.778 48.405 51.960 1.00 15.47 201 GLN A O 1
ATOM 1570 N N . GLY A 1 210 ? 48.578 48.562 51.653 1.00 15.29 202 GLY A N 1
ATOM 1571 C CA . GLY A 1 210 ? 48.521 50.013 51.740 1.00 15.51 202 GLY A CA 1
ATOM 1572 C C . GLY A 1 210 ? 48.367 50.722 50.422 1.00 15.55 202 GLY A C 1
ATOM 1573 O O . GLY A 1 210 ? 48.163 51.938 50.403 1.00 16.99 202 GLY A O 1
ATOM 1574 N N . GLY A 1 211 ? 48.481 49.970 49.339 1.00 14.97 203 GLY A N 1
ATOM 1575 C CA . GLY A 1 211 ? 48.351 50.475 47.986 1.00 14.73 203 GLY A CA 1
ATOM 1576 C C . GLY A 1 211 ? 47.183 49.810 47.284 1.00 14.40 203 GLY A C 1
ATOM 1577 O O . GLY A 1 211 ? 46.966 48.586 47.380 1.00 14.12 203 GLY A O 1
ATOM 1578 N N . ALA A 1 212 ? 46.406 50.630 46.593 1.00 14.21 204 ALA A N 1
ATOM 1579 C CA . ALA A 1 212 ? 45.230 50.184 45.870 1.00 14.03 204 ALA A CA 1
ATOM 1580 C C . ALA A 1 212 ? 44.771 51.343 44.986 1.00 14.25 204 ALA A C 1
ATOM 1581 O O . ALA A 1 212 ? 45.344 52.430 45.021 1.00 13.94 204 ALA A O 1
ATOM 1583 N N . ALA A 1 213 ? 43.741 51.109 44.188 1.00 14.60 205 ALA A N 1
ATOM 1584 C CA . ALA A 1 213 ? 43.260 52.169 43.315 1.00 15.04 205 ALA A CA 1
ATOM 1585 C C . ALA A 1 213 ? 41.828 51.968 42.829 1.00 15.17 205 ALA A C 1
ATOM 1586 O O . ALA A 1 213 ? 41.355 50.853 42.686 1.00 14.65 205 ALA A O 1
ATOM 1588 N N . LEU A 1 214 ? 41.164 53.083 42.603 1.00 15.61 206 LEU A N 1
ATOM 1589 C CA . LEU A 1 214 ? 39.964 53.130 41.814 1.00 16.53 206 LEU A CA 1
ATOM 1590 C C . LEU A 1 214 ? 40.315 53.771 40.484 1.00 17.37 206 LEU A C 1
ATOM 1591 O O . LEU A 1 214 ? 40.803 54.914 40.430 1.00 17.64 206 LEU A O 1
ATOM 1596 N N . ILE A 1 215 ? 40.015 53.054 39.416 1.00 18.11 207 ILE A N 1
ATOM 1597 C CA . ILE A 1 215 ? 40.231 53.564 38.065 1.00 19.50 207 ILE A CA 1
ATOM 1598 C C . ILE A 1 215 ? 38.898 54.155 37.622 1.00 19.63 207 ILE A C 1
ATOM 1599 O O . ILE A 1 215 ? 37.857 53.565 37.882 1.00 19.59 207 ILE A O 1
ATOM 1604 N N . SER A 1 216 ? 38.912 55.314 36.977 1.00 20.30 208 SER A N 1
ATOM 1605 C CA . SER A 1 216 ? 37.659 55.954 36.596 1.00 21.29 208 SER A CA 1
ATOM 1606 C C . SER A 1 216 ? 37.745 56.702 35.279 1.00 22.88 208 SER A C 1
ATOM 1607 O O . SER A 1 216 ? 38.704 57.384 35.010 1.00 23.54 208 SER A O 1
ATOM 1610 N N . SER A 1 217 ? 36.721 56.565 34.466 1.00 24.19 209 SER A N 1
ATOM 1611 C CA . SER A 1 217 ? 36.558 57.386 33.286 1.00 26.35 209 SER A CA 1
ATOM 1612 C C . SER A 1 217 ? 36.726 58.895 33.561 1.00 27.09 209 SER A C 1
ATOM 1613 O O . SER A 1 217 ? 36.158 59.439 34.531 1.00 25.99 209 SER A O 1
ATOM 1616 N N . SER A 1 218 ? 37.529 59.540 32.720 1.00 28.24 210 SER A N 1
ATOM 1617 C CA . SER A 1 218 ? 37.783 60.985 32.821 1.00 30.69 210 SER A CA 1
ATOM 1618 C C . SER A 1 218 ? 36.594 61.872 32.558 1.00 31.72 210 SER A C 1
ATOM 1619 O O . SER A 1 218 ? 36.642 63.038 32.871 1.00 32.14 210 SER A O 1
ATOM 1622 N N . ASN A 1 219 ? 35.546 61.358 31.938 1.00 33.64 211 ASN A N 1
ATOM 1623 C CA . ASN A 1 219 ? 34.362 62.184 31.753 1.00 35.59 211 ASN A CA 1
ATOM 1624 C C . ASN A 1 219 ? 33.404 62.064 32.944 1.00 34.97 211 ASN A C 1
ATOM 1625 O O . ASN A 1 219 ? 32.265 62.497 32.860 1.00 36.05 211 ASN A O 1
ATOM 1630 N N . PHE A 1 220 ? 33.863 61.465 34.047 1.00 32.75 212 PHE A N 1
ATOM 1631 C CA . PHE A 1 220 ? 33.082 61.431 35.289 1.00 31.05 212 PHE A CA 1
ATOM 1632 C C . PHE A 1 220 ? 33.933 61.989 36.450 1.00 29.75 212 PHE A C 1
ATOM 1633 O O . PHE A 1 220 ? 35.046 61.531 36.680 1.00 30.01 212 PHE A O 1
ATOM 1641 N N . GLN A 1 221 ? 33.407 62.983 37.150 1.00 29.87 213 GLN A N 1
ATOM 1642 C CA . GLN A 1 221 ? 34.082 63.603 38.296 1.00 29.94 213 GLN A CA 1
ATOM 1643 C C . GLN A 1 221 ? 33.732 62.835 39.565 1.00 27.18 213 GLN A C 1
ATOM 1644 O O . GLN A 1 221 ? 32.590 62.807 39.985 1.00 26.47 213 GLN A O 1
ATOM 1650 N N . ILE A 1 222 ? 34.716 62.186 40.158 1.00 25.40 214 ILE A N 1
ATOM 1651 C CA . ILE A 1 222 ? 34.492 61.490 41.426 1.00 23.66 214 ILE A CA 1
ATOM 1652 C C . ILE A 1 222 ? 34.479 62.531 42.560 1.00 23.17 214 ILE A C 1
ATOM 1653 O O . ILE A 1 222 ? 35.345 63.358 42.624 1.00 23.68 214 ILE A O 1
ATOM 1658 N N . THR A 1 223 ? 33.469 62.495 43.414 1.00 22.60 215 THR A N 1
ATOM 1659 C CA . THR A 1 223 ? 33.386 63.333 44.581 1.00 22.51 215 THR A CA 1
ATOM 1660 C C . THR A 1 223 ? 34.140 62.601 45.696 1.00 21.11 215 THR A C 1
ATOM 1661 O O . THR A 1 223 ? 33.948 61.413 45.857 1.00 19.89 215 THR A O 1
ATOM 1665 N N . PRO A 1 224 ? 34.969 63.321 46.474 1.00 20.26 216 PRO A N 1
ATOM 1666 C CA . PRO A 1 224 ? 35.771 62.661 47.513 1.00 19.97 216 PRO A CA 1
ATOM 1667 C C . PRO A 1 224 ? 34.952 62.203 48.707 1.00 19.72 216 PRO A C 1
ATOM 1668 O O . PRO A 1 224 ? 33.980 62.845 49.084 1.00 19.27 216 PRO A O 1
ATOM 1672 N N . MET A 1 225 ? 35.375 61.098 49.305 1.00 19.99 217 MET A N 1
ATOM 1673 C CA . MET A 1 225 ? 34.965 60.781 50.673 1.00 20.61 217 MET A CA 1
ATOM 1674 C C . MET A 1 225 ? 35.880 61.494 51.696 1.00 19.56 217 MET A C 1
ATOM 1675 O O . MET A 1 225 ? 35.441 61.882 52.759 1.00 19.38 217 MET A O 1
ATOM 1680 N N . ILE A 1 226 ? 37.165 61.614 51.372 1.00 18.96 218 ILE A N 1
ATOM 1681 C CA . ILE A 1 226 ? 38.163 62.105 52.321 1.00 18.62 218 ILE A CA 1
ATOM 1682 C C . ILE A 1 226 ? 38.765 63.410 51.836 1.00 18.38 218 ILE A C 1
ATOM 1683 O O . ILE A 1 226 ? 39.459 63.438 50.807 1.00 18.43 218 ILE A O 1
ATOM 1688 N N . ILE A 1 227 ? 38.533 64.477 52.596 1.00 18.66 219 ILE A N 1
ATOM 1689 C CA . ILE A 1 227 ? 38.980 65.800 52.217 1.00 18.85 219 ILE A CA 1
ATOM 1690 C C . ILE A 1 227 ? 40.104 66.289 53.084 1.00 18.93 219 ILE A C 1
ATOM 1691 O O . ILE A 1 227 ? 40.374 65.746 54.165 1.00 18.88 219 ILE A O 1
ATOM 1696 N N . GLY A 1 228 ? 40.785 67.319 52.592 1.00 19.28 220 GLY A N 1
ATOM 1697 C CA . GLY A 1 228 ? 41.945 67.886 53.278 1.00 19.50 220 GLY A CA 1
ATOM 1698 C C . GLY A 1 228 ? 42.910 68.558 52.327 1.00 19.88 220 GLY A C 1
ATOM 1699 O O . GLY A 1 228 ? 42.565 69.527 51.650 1.00 19.75 220 GLY A O 1
ATOM 1700 N N . GLY A 1 229 ? 44.109 68.020 52.256 1.00 20.19 221 GLY A N 1
ATOM 1701 C CA . GLY A 1 229 ? 45.173 68.629 51.478 1.00 21.36 221 GLY A CA 1
ATOM 1702 C C . GLY A 1 229 ? 45.081 68.566 49.949 1.00 22.50 221 GLY A C 1
ATOM 1703 O O . GLY A 1 229 ? 45.949 69.111 49.280 1.00 25.29 221 GLY A O 1
ATOM 1704 N N . GLY A 1 230 ? 44.084 67.921 49.360 1.00 21.77 222 GLY A N 1
ATOM 1705 C CA . GLY A 1 230 ? 43.975 67.976 47.886 1.00 22.06 222 GLY A CA 1
ATOM 1706 C C . GLY A 1 230 ? 44.803 66.960 47.080 1.00 21.62 222 GLY A C 1
ATOM 1707 O O . GLY A 1 230 ? 44.919 67.072 45.860 1.00 22.36 222 GLY A O 1
ATOM 1708 N N . GLN A 1 231 ? 45.338 65.949 47.743 1.00 20.82 223 GLN A N 1
ATOM 1709 C CA . GLN A 1 231 ? 46.051 64.889 47.070 1.00 21.05 223 GLN A CA 1
ATOM 1710 C C . GLN A 1 231 ? 45.111 64.170 46.117 1.00 20.90 223 GLN A C 1
ATOM 1711 O O . GLN A 1 231 ? 43.857 64.211 46.270 1.00 19.95 223 GLN A O 1
ATOM 1717 N N . GLU A 1 232 ? 45.724 63.530 45.134 1.00 20.77 224 GLU A N 1
ATOM 1718 C CA . GLU A 1 232 ? 44.986 62.827 44.073 1.00 21.49 224 GLU A CA 1
ATOM 1719 C C . GLU A 1 232 ? 43.912 63.718 43.415 1.00 22.51 224 GLU A C 1
ATOM 1720 O O . GLU A 1 232 ? 42.773 63.291 43.214 1.00 22.55 224 GLU A O 1
ATOM 1726 N N . LYS A 1 233 ? 44.293 64.954 43.097 1.00 24.42 225 LYS A N 1
ATOM 1727 C CA . LYS A 1 233 ? 43.412 65.941 42.462 1.00 26.05 225 LYS A CA 1
ATOM 1728 C C . LYS A 1 233 ? 42.123 66.176 43.244 1.00 25.30 225 LYS A C 1
ATOM 1729 O O . LYS A 1 233 ? 41.053 66.347 42.667 1.00 24.93 225 LYS A O 1
ATOM 1735 N N . SER A 1 234 ? 42.258 66.159 44.569 1.00 25.28 226 SER A N 1
ATOM 1736 C CA . SER A 1 234 ? 41.171 66.402 45.525 1.00 24.72 226 SER A CA 1
ATOM 1737 C C . SER A 1 234 ? 40.095 65.320 45.543 1.00 23.70 226 SER A C 1
ATOM 1738 O O . SER A 1 234 ? 39.020 65.551 46.063 1.00 23.39 226 SER A O 1
ATOM 1741 N N . VAL A 1 235 ? 40.392 64.144 44.995 1.00 22.16 227 VAL A N 1
ATOM 1742 C CA . VAL A 1 235 ? 39.470 63.010 45.061 1.00 21.58 227 VAL A CA 1
ATOM 1743 C C . VAL A 1 235 ? 39.718 62.180 46.317 1.00 20.83 227 VAL A C 1
ATOM 1744 O O . VAL A 1 235 ? 38.842 61.436 46.767 1.00 20.85 227 VAL A O 1
ATOM 1748 N N . ARG A 1 236 ? 40.910 62.299 46.895 1.00 20.17 228 ARG A N 1
ATOM 1749 C CA . ARG A 1 236 ? 41.304 61.439 47.982 1.00 19.31 228 ARG A CA 1
ATOM 1750 C C . ARG A 1 236 ? 42.486 62.065 48.696 1.00 18.93 228 ARG A C 1
ATOM 1751 O O . ARG A 1 236 ? 43.645 61.879 48.312 1.00 19.29 228 ARG A O 1
ATOM 1759 N N . SER A 1 237 ? 42.186 62.819 49.744 1.00 19.30 229 SER A N 1
ATOM 1760 C CA . SER A 1 237 ? 43.206 63.536 50.509 1.00 19.13 229 SER A CA 1
ATOM 1761 C C . SER A 1 237 ? 43.897 62.617 51.523 1.00 18.82 229 SER A C 1
ATOM 1762 O O . SER A 1 237 ? 43.429 61.506 51.813 1.00 18.89 229 SER A O 1
ATOM 1765 N N . GLY A 1 238 ? 44.997 63.116 52.060 1.00 18.92 230 GLY A N 1
ATOM 1766 C CA . GLY A 1 238 ? 45.849 62.373 52.979 1.00 19.28 230 GLY A CA 1
ATOM 1767 C C . GLY A 1 238 ? 47.193 62.202 52.321 1.00 19.49 230 GLY A C 1
ATOM 1768 O O . GLY A 1 238 ? 47.279 62.093 51.079 1.00 18.76 230 GLY A O 1
ATOM 1769 N N . THR A 1 239 ? 48.256 62.189 53.132 1.00 19.89 231 THR A N 1
ATOM 1770 C CA . THR A 1 239 ? 49.599 61.992 52.559 1.00 20.15 231 THR A CA 1
ATOM 1771 C C . THR A 1 239 ? 49.631 60.618 51.877 1.00 19.52 231 THR A C 1
ATOM 1772 O O . THR A 1 239 ? 49.219 59.621 52.464 1.00 18.22 231 THR A O 1
ATOM 1776 N N . GLU A 1 240 ? 50.088 60.581 50.622 1.00 19.86 232 GLU A N 1
ATOM 1777 C CA . GLU A 1 240 ? 50.105 59.342 49.854 1.00 18.99 232 GLU A CA 1
ATOM 1778 C C . GLU A 1 240 ? 51.054 58.352 50.528 1.00 18.45 232 GLU A C 1
ATOM 1779 O O . GLU A 1 240 ? 52.132 58.745 51.009 1.00 18.77 232 GLU A O 1
ATOM 1785 N N . ASN A 1 241 ? 50.660 57.074 50.558 1.00 17.65 233 ASN A N 1
ATOM 1786 C CA . ASN A 1 241 ? 51.528 55.990 51.033 1.00 17.43 233 ASN A CA 1
ATOM 1787 C C . ASN A 1 241 ? 52.496 55.578 49.881 1.00 17.11 233 ASN A C 1
ATOM 1788 O O . ASN A 1 241 ? 52.239 54.652 49.111 1.00 16.18 233 ASN A O 1
ATOM 1793 N N . VAL A 1 242 ? 53.573 56.339 49.770 1.00 17.02 234 VAL A N 1
ATOM 1794 C CA . VAL A 1 242 ? 54.473 56.262 48.627 1.00 17.32 234 VAL A CA 1
ATOM 1795 C C . VAL A 1 242 ? 55.133 54.874 48.469 1.00 17.08 234 VAL A C 1
ATOM 1796 O O . VAL A 1 242 ? 55.174 54.333 47.365 1.00 16.91 234 VAL A O 1
ATOM 1800 N N . LEU A 1 243 ? 55.616 54.307 49.566 1.00 17.10 235 LEU A N 1
ATOM 1801 C CA . LEU A 1 243 ? 56.237 52.977 49.539 1.00 17.60 235 LEU A CA 1
ATOM 1802 C C . LEU A 1 243 ? 55.253 51.906 49.084 1.00 16.88 235 LEU A C 1
ATOM 1803 O O . LEU A 1 243 ? 55.604 51.027 48.288 1.00 17.31 235 LEU A O 1
ATOM 1808 N N . ALA A 1 244 ? 54.029 51.950 49.609 1.00 15.77 236 ALA A N 1
ATOM 1809 C CA . ALA A 1 244 ? 53.028 50.972 49.220 1.00 14.95 236 ALA A CA 1
ATOM 1810 C C . ALA A 1 244 ? 52.623 51.146 47.756 1.00 14.51 236 ALA A C 1
ATOM 1811 O O . ALA A 1 244 ? 52.408 50.154 47.034 1.00 13.78 236 ALA A O 1
ATOM 1813 N N . ILE A 1 245 ? 52.484 52.399 47.340 1.00 14.31 237 ILE A N 1
ATOM 1814 C CA . ILE A 1 245 ? 52.169 52.705 45.927 1.00 14.49 237 ILE A CA 1
ATOM 1815 C C . ILE A 1 245 ? 53.283 52.177 45.002 1.00 14.89 237 ILE A C 1
ATOM 1816 O O . ILE A 1 245 ? 53.007 51.495 44.002 1.00 15.20 237 ILE A O 1
ATOM 1821 N N . ALA A 1 246 ? 54.525 52.446 45.376 1.00 14.99 238 ALA A N 1
ATOM 1822 C CA . ALA A 1 246 ? 55.673 51.954 44.662 1.00 15.55 238 ALA A CA 1
ATOM 1823 C C . ALA A 1 246 ? 55.657 50.414 44.560 1.00 15.21 238 ALA A C 1
ATOM 1824 O O . ALA A 1 246 ? 55.788 49.862 43.465 1.00 15.40 238 ALA A O 1
ATOM 1826 N N . GLY A 1 247 ? 55.423 49.736 45.671 1.00 14.83 239 GLY A N 1
ATOM 1827 C CA . GLY A 1 247 ? 55.285 48.276 45.651 1.00 14.71 239 GLY A CA 1
ATOM 1828 C C . GLY A 1 247 ? 54.173 47.757 44.740 1.00 14.53 239 GLY A C 1
ATOM 1829 O O . GLY A 1 247 ? 54.353 46.794 43.989 1.00 15.05 239 GLY A O 1
ATOM 1830 N N . PHE A 1 248 ? 53.023 48.405 44.823 1.00 14.28 240 PHE A N 1
ATOM 1831 C CA . PHE A 1 248 ? 51.857 48.108 44.020 1.00 14.21 240 PHE A CA 1
ATOM 1832 C C . PHE A 1 248 ? 52.181 48.202 42.516 1.00 14.86 240 PHE A C 1
ATOM 1833 O O . PHE A 1 248 ? 51.835 47.316 41.724 1.00 14.30 240 PHE A O 1
ATOM 1841 N N . GLY A 1 249 ? 52.879 49.268 42.145 1.00 15.59 241 GLY A N 1
ATOM 1842 C CA . GLY A 1 249 ? 53.266 49.480 40.745 1.00 16.30 241 GLY A CA 1
ATOM 1843 C C . GLY A 1 249 ? 54.164 48.388 40.221 1.00 16.72 241 GLY A C 1
ATOM 1844 O O . GLY A 1 249 ? 53.934 47.816 39.152 1.00 16.63 241 GLY A O 1
ATOM 1845 N N . LEU A 1 250 ? 55.181 48.057 41.003 1.00 17.33 242 LEU A N 1
ATOM 1846 C CA . LEU A 1 250 ? 56.132 47.062 40.565 1.00 17.74 242 LEU A CA 1
ATOM 1847 C C . LEU A 1 250 ? 55.455 45.686 40.497 1.00 17.74 242 LEU A C 1
ATOM 1848 O O . LEU A 1 250 ? 55.742 44.900 39.584 1.00 18.72 242 LEU A O 1
ATOM 1853 N N . ALA A 1 251 ? 54.583 45.388 41.455 1.00 16.83 243 ALA A N 1
ATOM 1854 C CA . ALA A 1 251 ? 53.904 44.098 41.447 1.00 16.67 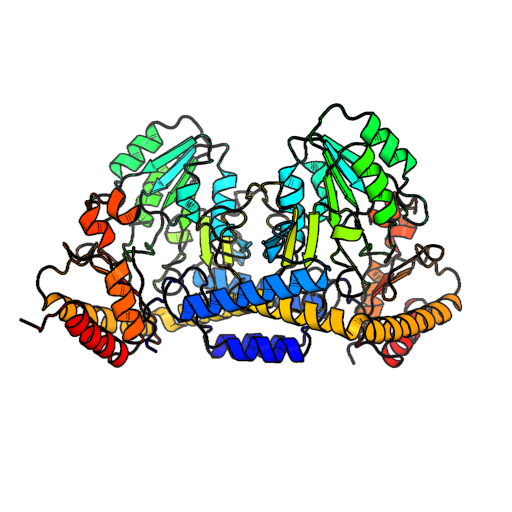243 ALA A CA 1
ATOM 1855 C C . ALA A 1 251 ? 52.985 43.992 40.240 1.00 16.99 243 ALA A C 1
ATOM 1856 O O . ALA A 1 251 ? 52.902 42.926 39.612 1.00 16.62 243 ALA A O 1
ATOM 1858 N N . SER A 1 252 ? 52.290 45.082 39.922 1.00 17.02 244 SER A N 1
ATOM 1859 C CA . SER A 1 252 ? 51.440 45.103 38.721 1.00 17.71 244 SER A CA 1
ATOM 1860 C C . SER A 1 252 ? 52.228 44.793 37.439 1.00 18.94 244 SER A C 1
ATOM 1861 O O . SER A 1 252 ? 51.792 43.984 36.614 1.00 19.08 244 SER A O 1
ATOM 1864 N N . ALA A 1 253 ? 53.369 45.472 37.269 1.00 19.35 245 ALA A N 1
ATOM 1865 C CA . ALA A 1 253 ? 54.208 45.296 36.085 1.00 20.22 245 ALA A CA 1
ATOM 1866 C C . ALA A 1 253 ? 54.739 43.874 36.009 1.00 20.40 245 ALA A C 1
ATOM 1867 O O . ALA A 1 253 ? 54.692 43.275 34.959 1.00 20.61 245 ALA A O 1
ATOM 1869 N N . LEU A 1 254 ? 55.241 43.341 37.118 1.00 20.30 246 LEU A N 1
ATOM 1870 C CA . LEU A 1 254 ? 55.723 41.955 37.153 1.00 21.06 246 LEU A CA 1
ATOM 1871 C C . LEU A 1 254 ? 54.638 40.927 36.847 1.00 20.93 246 LEU A C 1
ATOM 1872 O O . LEU A 1 254 ? 54.846 40.014 36.055 1.00 21.11 246 LEU A O 1
ATOM 1877 N N . ARG A 1 255 ? 53.482 41.064 37.472 1.00 20.73 247 ARG A N 1
ATOM 1878 C CA . ARG A 1 255 ? 52.422 40.117 37.248 1.00 21.69 247 ARG A CA 1
ATOM 1879 C C . ARG A 1 255 ? 51.963 40.137 35.807 1.00 23.32 247 ARG A C 1
ATOM 1880 O O . ARG A 1 255 ? 51.766 39.076 35.214 1.00 23.93 247 ARG A O 1
ATOM 1888 N N . THR A 1 256 ? 51.847 41.331 35.234 1.00 23.75 248 THR A N 1
ATOM 1889 C CA . THR A 1 256 ? 51.454 41.473 33.850 1.00 25.39 248 THR A CA 1
ATOM 1890 C C . THR A 1 256 ? 52.489 40.924 32.907 1.00 27.57 248 THR A C 1
ATOM 1891 O O . THR A 1 256 ? 52.134 40.239 31.956 1.00 29.49 248 THR A O 1
ATOM 1895 N N . ASP A 1 257 ? 53.764 41.246 33.118 1.00 28.66 249 ASP A N 1
ATOM 1896 C CA . ASP A 1 257 ? 54.806 40.734 32.227 1.00 29.48 249 ASP A CA 1
ATOM 1897 C C . ASP A 1 257 ? 54.946 39.224 32.283 1.00 28.44 249 ASP A C 1
ATOM 1898 O O . ASP A 1 257 ? 55.384 38.631 31.319 1.00 29.70 249 ASP A O 1
ATOM 1903 N N . ASN A 1 258 ? 54.614 38.603 33.401 1.00 26.96 250 ASN A N 1
ATOM 1904 C CA . ASN A 1 258 ? 54.730 37.146 33.546 1.00 27.07 250 ASN A CA 1
ATOM 1905 C C . ASN A 1 258 ? 53.380 36.450 33.658 1.00 25.72 250 ASN A C 1
ATOM 1906 O O . ASN A 1 258 ? 53.277 35.352 34.211 1.00 25.51 250 ASN A O 1
ATOM 1911 N N . ILE A 1 259 ? 52.335 37.074 33.141 1.00 25.41 251 ILE A N 1
ATOM 1912 C CA . ILE A 1 259 ? 50.993 36.566 33.355 1.00 25.03 251 ILE A CA 1
ATOM 1913 C C . ILE A 1 259 ? 50.798 35.179 32.769 1.00 25.27 251 ILE A C 1
ATOM 1914 O O . ILE A 1 259 ? 50.126 34.352 33.381 1.00 24.19 251 ILE A O 1
ATOM 1919 N N . SER A 1 260 ? 51.405 34.908 31.616 1.00 26.12 252 SER A N 1
ATOM 1920 C CA . SER A 1 260 ? 51.315 33.603 30.989 1.00 27.99 252 SER A CA 1
ATOM 1921 C C . SER A 1 260 ? 52.011 32.480 31.760 1.00 28.07 252 SER A C 1
ATOM 1922 O O . SER A 1 260 ? 51.399 31.449 32.037 1.00 27.13 252 SER A O 1
ATOM 1925 N N . GLU A 1 261 ? 53.293 32.654 32.058 1.00 28.97 253 GLU A N 1
ATOM 1926 C CA . GLU A 1 261 ? 54.036 31.672 32.860 1.00 29.72 253 GLU A CA 1
ATOM 1927 C C . GLU A 1 261 ? 53.336 31.419 34.205 1.00 26.41 253 GLU A C 1
ATOM 1928 O O . GLU A 1 261 ? 53.216 30.275 34.635 1.00 25.02 253 GLU A O 1
ATOM 1934 N N . ASN A 1 262 ? 52.872 32.478 34.865 1.00 24.04 254 ASN A N 1
ATOM 1935 C CA . ASN A 1 262 ? 52.201 32.297 36.154 1.00 22.74 254 ASN A CA 1
ATOM 1936 C C . ASN A 1 262 ? 50.867 31.563 35.999 1.00 22.18 254 ASN A C 1
ATOM 1937 O O . ASN A 1 262 ? 50.557 30.677 36.783 1.00 20.78 254 ASN A O 1
ATOM 1942 N N . TYR A 1 263 ? 50.116 31.903 34.953 1.00 22.80 255 TYR A N 1
ATOM 1943 C CA . TYR A 1 263 ? 48.829 31.275 34.671 1.00 23.77 255 TYR A CA 1
ATOM 1944 C C . TYR A 1 263 ? 48.991 29.775 34.479 1.00 24.61 255 TYR A C 1
ATOM 1945 O O . TYR A 1 263 ? 48.286 28.997 35.086 1.00 24.41 255 TYR A O 1
ATOM 1954 N N . ILE A 1 264 ? 49.953 29.383 33.659 1.00 25.82 256 ILE A N 1
ATOM 1955 C CA . ILE A 1 264 ? 50.187 27.970 33.376 1.00 27.63 256 ILE A CA 1
ATOM 1956 C C . ILE A 1 264 ? 50.602 27.207 34.629 1.00 27.66 256 ILE A C 1
ATOM 1957 O O . ILE A 1 264 ? 50.114 26.112 34.895 1.00 27.33 256 ILE A O 1
ATOM 1962 N N . LYS A 1 265 ? 51.507 27.789 35.399 1.00 27.77 257 LYS A N 1
ATOM 1963 C CA . LYS A 1 265 ? 51.978 27.142 36.602 1.00 28.17 257 LYS A CA 1
ATOM 1964 C C . LYS A 1 265 ? 50.838 26.902 37.589 1.00 25.78 257 LYS A C 1
ATOM 1965 O O . LYS A 1 265 ? 50.703 25.810 38.152 1.00 24.86 257 LYS A O 1
ATOM 1971 N N . ILE A 1 266 ? 50.011 27.924 37.786 1.00 24.20 258 ILE A N 1
ATOM 1972 C CA . ILE A 1 266 ? 48.940 27.847 38.770 1.00 23.22 258 ILE A CA 1
ATOM 1973 C C . ILE A 1 266 ? 47.862 26.891 38.301 1.00 23.14 258 ILE A C 1
ATOM 1974 O O . ILE A 1 266 ? 47.374 26.060 39.080 1.00 21.50 258 ILE A O 1
ATOM 1979 N N . LYS A 1 267 ? 47.501 27.005 37.013 1.00 22.87 259 LYS A N 1
ATOM 1980 C CA . LYS A 1 267 ? 46.498 26.145 36.419 1.00 23.91 259 LYS A CA 1
ATOM 1981 C C . LYS A 1 267 ? 46.838 24.645 36.559 1.00 23.45 259 LYS A C 1
ATOM 1982 O O . LYS A 1 267 ? 45.956 23.845 36.869 1.00 22.84 259 LYS A O 1
ATOM 1988 N N . LYS A 1 268 ? 48.099 24.274 36.342 1.00 23.16 260 LYS A N 1
ATOM 1989 C CA . LYS A 1 268 ? 48.538 22.879 36.553 1.00 23.69 260 LYS A CA 1
ATOM 1990 C C . LYS A 1 268 ? 48.350 22.426 38.012 1.00 22.85 260 LYS A C 1
ATOM 1991 O O . LYS A 1 268 ? 47.906 21.306 38.263 1.00 23.06 260 LYS A O 1
ATOM 1993 N N . LEU A 1 269 ? 48.649 23.291 38.975 1.00 22.00 261 LEU A N 1
ATOM 1994 C CA . LEU A 1 269 ? 48.426 22.924 40.389 1.00 21.39 261 LEU A CA 1
ATOM 1995 C C . LEU A 1 269 ? 46.944 22.711 40.673 1.00 21.01 261 LEU A C 1
ATOM 1996 O O . LEU A 1 269 ? 46.570 21.750 41.356 1.00 20.23 261 LEU A O 1
ATOM 2001 N N . GLN A 1 270 ? 46.109 23.588 40.126 1.00 21.12 262 GLN A N 1
ATOM 2002 C CA . GLN A 1 270 ? 44.666 23.461 40.307 1.00 21.90 262 GLN A CA 1
ATOM 2003 C C . GLN A 1 270 ? 44.158 22.138 39.718 1.00 23.28 262 GLN A C 1
ATOM 2004 O O . GLN A 1 270 ? 43.402 21.423 40.360 1.00 23.46 262 GLN A O 1
ATOM 2010 N N . GLU A 1 271 ? 44.570 21.828 38.496 1.00 24.78 263 GLU A N 1
ATOM 2011 C CA . GLU A 1 271 ? 44.149 20.579 37.841 1.00 26.41 263 GLU A CA 1
ATOM 2012 C C . GLU A 1 271 ? 44.614 19.360 38.675 1.00 25.95 263 GLU A C 1
ATOM 2013 O O . GLU A 1 271 ? 43.860 18.427 38.901 1.00 26.01 263 GLU A O 1
ATOM 2019 N N . ASN A 1 272 ? 45.831 19.427 39.188 1.00 25.21 264 ASN A N 1
ATOM 2020 C CA . ASN A 1 272 ? 46.347 18.392 40.088 1.00 25.45 264 ASN A CA 1
ATOM 2021 C C . ASN A 1 272 ? 45.508 18.261 41.372 1.00 24.48 264 ASN A C 1
ATOM 2022 O O . ASN A 1 272 ? 45.050 17.171 41.733 1.00 25.01 264 ASN A O 1
ATOM 2027 N N . LEU A 1 273 ? 45.281 19.371 42.051 1.00 23.51 265 LEU A N 1
ATOM 2028 C CA . LEU A 1 273 ? 44.475 19.365 43.274 1.00 23.51 265 LEU A CA 1
ATOM 2029 C C . LEU A 1 273 ? 43.061 18.837 43.023 1.00 24.39 265 LEU A C 1
ATOM 2030 O O . LEU A 1 273 ? 42.550 18.038 43.805 1.00 24.74 265 LEU A O 1
ATOM 2035 N N . GLU A 1 274 ? 42.428 19.319 41.968 1.00 24.10 266 GLU A N 1
ATOM 2036 C CA . GLU A 1 274 ? 41.023 18.991 41.738 1.00 25.14 266 GLU A CA 1
ATOM 2037 C C . GLU A 1 274 ? 40.827 17.544 41.261 1.00 25.91 266 GLU A C 1
ATOM 2038 O O . GLU A 1 274 ? 39.849 16.928 41.676 1.00 26.53 266 GLU A O 1
ATOM 2044 N N . LYS A 1 275 ? 41.768 17.004 40.471 1.00 26.24 267 LYS A N 1
ATOM 2045 C CA . LYS A 1 275 ? 41.760 15.566 40.151 1.00 28.03 267 LYS A CA 1
ATOM 2046 C C . LYS A 1 275 ? 41.905 14.702 41.427 1.00 28.93 267 LYS A C 1
ATOM 2047 O O . LYS A 1 275 ? 41.194 13.728 41.606 1.00 29.48 267 LYS A O 1
ATOM 2049 N N . LYS A 1 276 ? 42.760 15.110 42.350 1.00 29.33 268 LYS A N 1
ATOM 2050 C CA . LYS A 1 276 ? 42.838 14.414 43.624 1.00 30.57 268 LYS A CA 1
ATOM 2051 C C . LYS A 1 276 ? 41.559 14.525 44.470 1.00 31.17 268 LYS A C 1
ATOM 2052 O O . LYS A 1 276 ? 41.092 13.524 45.020 1.00 32.15 268 LYS A O 1
ATOM 2058 N N . LEU A 1 277 ? 40.968 15.709 44.565 1.00 30.91 269 LEU A N 1
ATOM 2059 C CA . LEU A 1 277 ? 39.782 15.858 45.416 1.00 32.24 269 LEU A CA 1
ATOM 2060 C C . LEU A 1 277 ? 38.602 15.007 44.940 1.00 33.78 269 LEU A C 1
ATOM 2061 O O . LEU A 1 277 ? 37.806 14.553 45.744 1.00 34.64 269 LEU A O 1
ATOM 2066 N N . LYS A 1 278 ? 38.501 14.792 43.634 1.00 34.68 270 LYS A N 1
ATOM 2067 C CA . LYS A 1 278 ? 37.389 14.044 43.070 1.00 35.60 270 LYS A CA 1
ATOM 2068 C C . LYS A 1 278 ? 37.553 12.525 43.291 1.00 36.19 270 LYS A C 1
ATOM 2069 O O . LYS A 1 278 ? 36.642 11.783 42.995 1.00 36.58 270 LYS A O 1
ATOM 2071 N N . LYS A 1 279 ? 38.695 12.072 43.812 1.00 33.89 271 LYS A N 1
ATOM 2072 C CA . LYS A 1 279 ? 38.816 10.693 44.292 1.00 34.17 271 LYS A CA 1
ATOM 2073 C C . LYS A 1 279 ? 38.037 10.421 45.610 1.00 33.76 271 LYS A C 1
ATOM 2074 O O . LYS A 1 279 ? 37.912 9.269 46.010 1.00 34.33 271 LYS A O 1
ATOM 2076 N N . TYR A 1 280 ? 37.519 11.462 46.272 1.00 32.51 272 TYR A N 1
ATOM 2077 C CA . TYR A 1 280 ? 36.729 11.298 47.504 1.00 32.89 272 TYR A CA 1
ATOM 2078 C C . TYR A 1 280 ? 35.251 11.530 47.240 1.00 33.53 272 TYR A C 1
ATOM 2079 O O . TYR A 1 280 ? 34.891 12.355 46.420 1.00 32.14 272 TYR A O 1
ATOM 2088 N N . PRO A 1 281 ? 34.392 10.799 47.958 1.00 34.65 273 PRO A N 1
ATOM 2089 C CA . PRO A 1 281 ? 32.971 11.064 47.842 1.00 35.52 273 PRO A CA 1
ATOM 2090 C C . PRO A 1 281 ? 32.549 12.319 48.573 1.00 34.70 273 PRO A C 1
ATOM 2091 O O . PRO A 1 281 ? 33.201 12.741 49.533 1.00 33.58 273 PRO A O 1
ATOM 2095 N N . ASN A 1 282 ? 31.423 12.871 48.153 1.00 34.59 274 ASN A N 1
ATOM 2096 C CA . ASN A 1 282 ? 30.780 13.888 48.931 1.00 34.58 274 ASN A CA 1
ATOM 2097 C C . ASN A 1 282 ? 31.548 15.204 48.828 1.00 32.59 274 ASN A C 1
ATOM 2098 O O . ASN A 1 282 ? 31.381 16.034 49.692 1.00 33.58 274 ASN A O 1
ATOM 2103 N N . VAL A 1 283 ? 32.437 15.377 47.843 1.00 30.70 275 VAL A N 1
ATOM 2104 C CA . VAL A 1 283 ? 33.157 16.642 47.682 1.00 29.24 275 VAL A CA 1
ATOM 2105 C C . VAL A 1 283 ? 32.640 17.361 46.445 1.00 28.86 275 VAL A C 1
ATOM 2106 O O . VAL A 1 283 ? 32.766 16.862 45.339 1.00 29.98 275 VAL A O 1
ATOM 2110 N N . ASN A 1 284 ? 32.061 18.537 46.635 1.00 28.47 276 ASN A N 1
ATOM 2111 C CA . ASN A 1 284 ? 31.535 19.330 45.516 1.00 28.04 276 ASN A CA 1
ATOM 2112 C C . ASN A 1 284 ? 32.387 20.565 45.243 1.00 26.16 276 ASN A C 1
ATOM 2113 O O . ASN A 1 284 ? 32.552 21.432 46.105 1.00 25.49 276 ASN A O 1
ATOM 2118 N N . ILE A 1 285 ? 32.908 20.667 44.030 1.00 25.02 277 ILE A N 1
ATOM 2119 C CA . ILE A 1 285 ? 33.617 21.863 43.609 1.00 23.55 277 ILE A CA 1
ATOM 2120 C C . ILE A 1 285 ? 32.594 22.898 43.089 1.00 23.38 277 ILE A C 1
ATOM 2121 O O . ILE A 1 285 ? 31.900 22.677 42.114 1.00 23.59 277 ILE A O 1
ATOM 2126 N N . VAL A 1 286 ? 32.535 24.033 43.770 1.00 22.69 278 VAL A N 1
ATOM 2127 C CA . VAL A 1 286 ? 31.623 25.108 43.463 1.00 22.70 278 VAL A CA 1
ATOM 2128 C C . VAL A 1 286 ? 32.008 25.760 42.125 1.00 22.70 278 VAL A C 1
ATOM 2129 O O . VAL A 1 286 ? 33.166 26.059 41.905 1.00 21.91 278 VAL A O 1
ATOM 2133 N N . SER A 1 287 ? 31.026 25.938 41.245 1.00 23.73 279 SER A N 1
ATOM 2134 C CA . SER A 1 287 ? 31.214 26.515 39.904 1.00 24.60 279 SER A CA 1
ATOM 2135 C C . SER A 1 287 ? 32.151 25.660 39.015 1.00 25.40 279 SER A C 1
ATOM 2136 O O . SER A 1 287 ? 32.923 26.191 38.205 1.00 25.06 279 SER A O 1
ATOM 2139 N N . ASN A 1 288 ? 32.089 24.340 39.224 1.00 26.48 280 ASN A N 1
ATOM 2140 C CA A ASN A 1 288 ? 32.937 23.368 38.525 0.60 27.23 280 ASN A CA 1
ATOM 2141 C CA B ASN A 1 288 ? 32.942 23.376 38.519 0.40 27.08 280 ASN A CA 1
ATOM 2142 C C . ASN A 1 288 ? 32.707 23.380 37.012 1.00 28.16 280 ASN A C 1
ATOM 2143 O O . ASN A 1 288 ? 33.592 23.042 36.253 1.00 27.62 280 ASN A O 1
ATOM 2152 N N . ASN A 1 289 ? 31.503 23.768 36.609 1.00 29.41 281 ASN A N 1
ATOM 2153 C CA . ASN A 1 289 ? 31.098 23.697 35.210 1.00 31.83 281 ASN A CA 1
ATOM 2154 C C . ASN A 1 289 ? 31.120 25.004 34.455 1.00 31.03 281 ASN A C 1
ATOM 2155 O O . ASN A 1 289 ? 30.585 25.052 33.373 1.00 32.24 281 ASN A O 1
ATOM 2160 N N . VAL A 1 290 ? 31.691 26.066 35.022 1.00 29.48 282 VAL A N 1
ATOM 2161 C CA . VAL A 1 290 ? 31.729 27.378 34.352 1.00 28.41 282 VAL A CA 1
ATOM 2162 C C . VAL A 1 290 ? 33.139 27.913 34.458 1.00 27.29 282 VAL A C 1
ATOM 2163 O O . VAL A 1 290 ? 33.936 27.393 35.254 1.00 27.07 282 VAL A O 1
ATOM 2167 N N . ALA A 1 291 ? 33.468 28.934 33.683 1.00 26.13 283 ALA A N 1
ATOM 2168 C CA . ALA A 1 291 ? 34.822 29.495 33.746 1.00 25.37 283 ALA A CA 1
ATOM 2169 C C . ALA A 1 291 ? 35.164 30.017 35.170 1.00 23.61 283 ALA A C 1
ATOM 2170 O O . ALA A 1 291 ? 34.377 30.717 35.812 1.00 23.25 283 ALA A O 1
ATOM 2172 N N . ARG A 1 292 ? 36.329 29.619 35.665 1.00 23.22 284 ARG A N 1
ATOM 2173 C CA . ARG A 1 292 ? 36.864 30.116 36.932 1.00 22.24 284 ARG A CA 1
ATOM 2174 C C . ARG A 1 292 ? 38.309 30.580 36.781 1.00 21.44 284 ARG A C 1
ATOM 2175 O O . ARG A 1 292 ? 39.014 30.205 35.827 1.00 21.47 284 ARG A O 1
ATOM 2183 N N . LEU A 1 293 ? 38.760 31.361 37.765 1.00 20.56 285 LEU A N 1
ATOM 2184 C CA . LEU A 1 293 ? 40.179 31.662 37.908 1.00 19.89 285 LEU A CA 1
ATOM 2185 C C . LEU A 1 293 ? 40.983 30.366 37.943 1.00 20.03 285 LEU A C 1
ATOM 2186 O O . LEU A 1 293 ? 40.480 29.330 38.364 1.00 20.88 285 LEU A O 1
ATOM 2191 N N . PRO A 1 294 ? 42.241 30.416 37.518 1.00 19.97 286 PRO A N 1
ATOM 2192 C CA . PRO A 1 294 ? 43.079 29.222 37.526 1.00 19.95 286 PRO A CA 1
ATOM 2193 C C . PRO A 1 294 ? 43.599 28.858 38.924 1.00 19.29 286 PRO A C 1
ATOM 2194 O O . PRO A 1 294 ? 44.230 27.807 39.082 1.00 19.41 286 PRO A O 1
ATOM 2198 N N . ASN A 1 295 ? 43.314 29.665 39.944 1.00 17.95 287 ASN A N 1
ATOM 2199 C CA . ASN A 1 295 ? 43.974 29.471 41.238 1.00 17.18 287 ASN A CA 1
ATOM 2200 C C . ASN A 1 295 ? 43.087 29.069 42.420 1.00 17.04 287 ASN A C 1
ATOM 2201 O O . ASN A 1 295 ? 43.607 28.747 43.487 1.00 16.32 287 ASN A O 1
ATOM 2206 N N . THR A 1 296 ? 41.770 29.115 42.238 1.00 17.45 288 THR A N 1
ATOM 2207 C CA . THR A 1 296 ? 40.830 28.994 43.350 1.00 17.52 288 THR A CA 1
ATOM 2208 C C . THR A 1 296 ? 39.947 27.750 43.237 1.00 18.28 288 THR A C 1
ATOM 2209 O O . THR A 1 296 ? 39.292 27.500 42.228 1.00 19.08 288 THR A O 1
ATOM 2213 N N . THR A 1 297 ? 39.957 26.965 44.307 1.00 18.36 289 THR A N 1
ATOM 2214 C CA . THR A 1 297 ? 39.124 25.805 44.424 1.00 18.56 289 THR A CA 1
ATOM 2215 C C . THR A 1 297 ? 38.312 25.972 45.691 1.00 18.16 289 THR A C 1
ATOM 2216 O O . THR A 1 297 ? 38.868 25.955 46.787 1.00 17.87 289 THR A O 1
ATOM 2220 N N . LEU A 1 298 ? 37.006 26.112 45.534 1.00 18.23 290 LEU A N 1
ATOM 2221 C CA . LEU A 1 298 ? 36.073 26.140 46.635 1.00 18.63 290 LEU A CA 1
ATOM 2222 C C . LEU A 1 298 ? 35.279 24.847 46.614 1.00 19.73 290 LEU A C 1
ATOM 2223 O O . LEU A 1 298 ? 34.608 24.527 45.621 1.00 20.12 290 LEU A O 1
ATOM 2228 N N . ILE A 1 299 ? 35.315 24.120 47.719 1.00 20.23 291 ILE A N 1
ATOM 2229 C CA . ILE A 1 299 ? 34.576 22.875 47.845 1.00 21.34 291 ILE A CA 1
ATOM 2230 C C . ILE A 1 299 ? 33.586 22.912 49.002 1.00 22.41 291 ILE A C 1
ATOM 2231 O O . ILE A 1 299 ? 33.828 23.573 50.008 1.00 21.94 291 ILE A O 1
ATOM 2236 N N . THR A 1 300 ? 32.489 22.163 48.865 1.00 24.39 292 THR A N 1
ATOM 2237 C CA . THR A 1 300 ? 31.561 21.897 49.969 1.00 25.92 292 THR A CA 1
ATOM 2238 C C . THR A 1 300 ? 31.611 20.409 50.255 1.00 27.17 292 THR A C 1
ATOM 2239 O O . THR A 1 300 ? 31.904 19.613 49.367 1.00 27.45 292 THR A O 1
ATOM 2243 N N . ILE A 1 301 ? 31.413 20.055 51.522 1.00 28.30 293 ILE A N 1
ATOM 2244 C CA . ILE A 1 301 ? 31.454 18.684 51.982 1.00 29.13 293 ILE A CA 1
ATOM 2245 C C . ILE A 1 301 ? 30.291 18.540 52.950 1.00 30.09 293 ILE A C 1
ATOM 2246 O O . ILE A 1 301 ? 30.429 18.811 54.149 1.00 29.30 293 ILE A O 1
ATOM 2251 N N . PRO A 1 302 ? 29.116 18.177 52.419 1.00 31.37 294 PRO A N 1
ATOM 2252 C CA . PRO A 1 302 ? 27.926 18.099 53.257 1.00 32.48 294 PRO A CA 1
ATOM 2253 C C . PRO A 1 302 ? 28.107 17.309 54.557 1.00 32.86 294 PRO A C 1
ATOM 2254 O O . PRO A 1 302 ? 28.861 16.323 54.590 1.00 32.05 294 PRO A O 1
ATOM 2258 N N . ASN A 1 303 ? 27.431 17.787 55.613 1.00 33.57 295 ASN A N 1
ATOM 2259 C CA . ASN A 1 303 ? 27.443 17.164 56.955 1.00 35.11 295 ASN A CA 1
ATOM 2260 C C . ASN A 1 303 ? 28.769 17.259 57.732 1.00 33.15 295 ASN A C 1
ATOM 2261 O O . ASN A 1 303 ? 29.037 16.458 58.630 1.00 33.69 295 ASN A O 1
ATOM 2266 N N . THR A 1 304 ? 29.572 18.250 57.372 1.00 31.03 296 THR A N 1
ATOM 2267 C CA . THR A 1 304 ? 30.757 18.640 58.125 1.00 29.89 296 THR A CA 1
ATOM 2268 C C . THR A 1 304 ? 30.689 20.124 58.413 1.00 29.49 296 THR A C 1
ATOM 2269 O O . THR A 1 304 ? 30.001 20.871 57.722 1.00 28.68 296 THR A O 1
ATOM 2273 N N . ASP A 1 305 ? 31.424 20.536 59.436 1.00 30.11 297 ASP A N 1
ATOM 2274 C CA . ASP A 1 305 ? 31.413 21.912 59.913 1.00 29.93 297 ASP A CA 1
ATOM 2275 C C . ASP A 1 305 ? 32.782 22.507 59.600 1.00 28.03 297 ASP A C 1
ATOM 2276 O O . ASP A 1 305 ? 33.790 22.091 60.169 1.00 26.77 297 ASP A O 1
ATOM 2281 N N . ALA A 1 306 ? 32.829 23.445 58.652 1.00 27.45 298 ALA A N 1
ATOM 2282 C CA . ALA A 1 306 ? 34.116 23.984 58.201 1.00 26.56 298 ALA A CA 1
ATOM 2283 C C . ALA A 1 306 ? 34.917 24.610 59.341 1.00 26.11 298 ALA A C 1
ATOM 2284 O O . ALA A 1 306 ? 36.140 24.633 59.283 1.00 26.27 298 ALA A O 1
ATOM 2286 N N . GLN A 1 307 ? 34.239 25.198 60.313 1.00 26.14 299 GLN A N 1
ATOM 2287 C CA . GLN A 1 307 ? 34.931 25.855 61.426 1.00 26.15 299 GLN A CA 1
ATOM 2288 C C . GLN A 1 307 ? 35.797 24.833 62.179 1.00 25.68 299 GLN A C 1
ATOM 2289 O O . GLN A 1 307 ? 36.930 25.135 62.586 1.00 25.48 299 GLN A O 1
ATOM 2291 N N . ALA A 1 308 ? 35.265 23.632 62.349 1.00 25.17 300 ALA A N 1
ATOM 2292 C CA . ALA A 1 308 ? 35.990 22.552 63.003 1.00 24.71 300 ALA A CA 1
ATOM 2293 C C . ALA A 1 308 ? 37.110 22.041 62.118 1.00 23.72 300 ALA A C 1
ATOM 2294 O O . ALA A 1 308 ? 38.231 21.838 62.578 1.00 22.88 300 ALA A O 1
ATOM 2296 N N . LYS A 1 309 ? 36.797 21.831 60.843 1.00 22.99 301 LYS A N 1
ATOM 2297 C CA . LYS A 1 309 ? 37.749 21.233 59.939 1.00 22.54 301 LYS A CA 1
ATOM 2298 C C . LYS A 1 309 ? 38.932 22.164 59.707 1.00 21.36 301 LYS A C 1
ATOM 2299 O O . LYS A 1 309 ? 40.058 21.706 59.563 1.00 2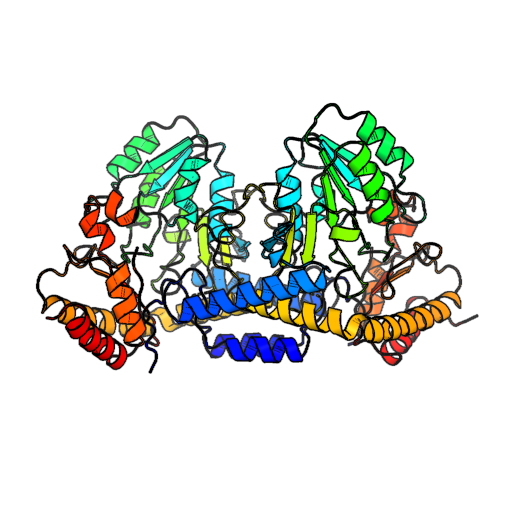0.69 301 LYS A O 1
ATOM 2305 N N . LEU A 1 310 ? 38.680 23.459 59.728 1.00 20.88 302 LEU A N 1
ATOM 2306 C CA . LEU A 1 310 ? 39.760 24.449 59.580 1.00 20.72 302 LEU A CA 1
ATOM 2307 C C . LEU A 1 310 ? 40.759 24.441 60.701 1.00 20.33 302 LEU A C 1
ATOM 2308 O O . LEU A 1 310 ? 41.969 24.656 60.490 1.00 19.30 302 LEU A O 1
ATOM 2313 N N . ILE A 1 311 ? 40.254 24.181 61.886 1.00 20.51 303 ILE A N 1
ATOM 2314 C CA . ILE A 1 311 ? 41.135 24.002 62.989 1.00 21.34 303 ILE A CA 1
ATOM 2315 C C . ILE A 1 311 ? 41.982 22.751 62.725 1.00 20.90 303 ILE A C 1
ATOM 2316 O O . ILE A 1 311 ? 43.168 22.758 63.016 1.00 20.23 303 ILE A O 1
ATOM 2321 N N . GLY A 1 312 ? 41.370 21.689 62.200 1.00 20.81 304 GLY A N 1
ATOM 2322 C CA . GLY A 1 312 ? 42.110 20.485 61.750 1.00 20.79 304 GLY A CA 1
ATOM 2323 C C . GLY A 1 312 ? 43.258 20.855 60.827 1.00 19.89 304 GLY A C 1
ATOM 2324 O O . GLY A 1 312 ? 44.390 20.447 61.034 1.00 19.49 304 GLY A O 1
ATOM 2325 N N . PHE A 1 313 ? 42.978 21.702 59.846 1.00 19.38 305 PHE A N 1
ATOM 2326 C CA . PHE A 1 313 ? 44.013 22.096 58.899 1.00 19.13 305 PHE A CA 1
ATOM 2327 C C . PHE A 1 313 ? 45.125 22.886 59.553 1.00 18.93 305 PHE A C 1
ATOM 2328 O O . PHE A 1 313 ? 46.294 22.661 59.296 1.00 18.24 305 PHE A O 1
ATOM 2336 N N . ASP A 1 314 ? 44.739 23.800 60.432 1.00 19.63 306 ASP A N 1
ATOM 2337 C CA . ASP A 1 314 ? 45.691 24.664 61.077 1.00 20.28 306 ASP A CA 1
ATOM 2338 C C . ASP A 1 314 ? 46.630 23.829 61.954 1.00 20.65 306 ASP A C 1
ATOM 2339 O O . ASP A 1 314 ? 47.818 24.088 62.015 1.00 20.39 306 ASP A O 1
ATOM 2344 N N . LEU A 1 315 ? 46.090 22.802 62.594 1.00 21.31 307 LEU A N 1
ATOM 2345 C CA . LEU A 1 315 ? 46.875 21.854 63.391 1.00 22.18 307 LEU A CA 1
ATOM 2346 C C . LEU A 1 315 ? 47.783 20.979 62.546 1.00 22.77 307 LEU A C 1
ATOM 2347 O O . LEU A 1 315 ? 48.723 20.405 63.067 1.00 22.13 307 LEU A O 1
ATOM 2352 N N . HIS A 1 316 ? 47.486 20.862 61.251 1.00 23.87 308 HIS A N 1
ATOM 2353 C CA . HIS A 1 316 ? 48.380 20.184 60.299 1.00 25.28 308 HIS A CA 1
ATOM 2354 C C . HIS A 1 316 ? 49.324 21.161 59.614 1.00 25.12 308 HIS A C 1
ATOM 2355 O O . HIS A 1 316 ? 49.917 20.832 58.588 1.00 25.07 308 HIS A O 1
ATOM 2362 N N . ASN A 1 317 ? 49.421 22.370 60.159 1.00 24.84 309 ASN A N 1
ATOM 2363 C CA . ASN A 1 317 ? 50.207 23.446 59.594 1.00 25.37 309 ASN A CA 1
ATOM 2364 C C . ASN A 1 317 ? 49.808 23.854 58.161 1.00 23.11 309 ASN A C 1
ATOM 2365 O O . ASN A 1 317 ? 50.671 24.175 57.367 1.00 22.05 309 ASN A O 1
ATOM 2370 N N . ILE A 1 318 ? 48.502 23.864 57.870 1.00 21.40 310 ILE A N 1
ATOM 2371 C CA . ILE A 1 318 ? 47.978 24.272 56.603 1.00 20.55 310 ILE A CA 1
ATOM 2372 C C . ILE A 1 318 ? 47.063 25.484 56.813 1.00 19.51 310 ILE A C 1
ATOM 2373 O O . ILE A 1 318 ? 46.138 25.436 57.640 1.00 19.02 310 ILE A O 1
ATOM 2378 N N . CYS A 1 319 ? 47.294 26.543 56.039 1.00 18.06 311 CYS A N 1
ATOM 2379 C CA . CYS A 1 319 ? 46.422 27.711 56.018 1.00 17.65 311 CYS A CA 1
ATOM 2380 C C . CYS A 1 319 ? 45.483 27.667 54.816 1.00 17.25 311 CYS A C 1
ATOM 2381 O O . CYS A 1 319 ? 45.902 27.807 53.657 1.00 16.58 311 CYS A O 1
ATOM 2384 N N . VAL A 1 320 ? 44.213 27.418 55.110 1.00 17.36 312 VAL A N 1
ATOM 2385 C CA . VAL A 1 320 ? 43.139 27.574 54.120 1.00 17.76 312 VAL A CA 1
ATOM 2386 C C . VAL A 1 320 ? 42.046 28.355 54.817 1.00 18.37 312 VAL A C 1
ATOM 2387 O O . VAL A 1 320 ? 42.274 28.816 55.932 1.00 17.99 312 VAL A O 1
ATOM 2391 N N . SER A 1 321 ? 40.901 28.547 54.169 1.00 19.86 313 SER A N 1
ATOM 2392 C CA . SER A 1 321 ? 39.796 29.288 54.767 1.00 21.08 313 SER A CA 1
ATOM 2393 C C . SER A 1 321 ? 38.438 28.725 54.348 1.00 22.96 313 SER A C 1
ATOM 2394 O O . SER A 1 321 ? 38.368 27.718 53.650 1.00 21.47 313 SER A O 1
ATOM 2397 N N . SER A 1 322 ? 37.382 29.373 54.835 1.00 25.65 314 SER A N 1
ATOM 2398 C CA . SER A 1 322 ? 36.020 29.048 54.515 1.00 31.82 314 SER A CA 1
ATOM 2399 C C . SER A 1 322 ? 35.388 30.222 53.758 1.00 37.72 314 SER A C 1
ATOM 2400 O O . SER A 1 322 ? 36.091 31.095 53.210 1.00 42.88 314 SER A O 1
ATOM 2403 N N . GLY A 1 323 ? 34.056 30.221 53.705 1.00 44.02 315 GLY A N 1
ATOM 2404 C CA . GLY A 1 323 ? 33.264 31.427 53.443 1.00 44.71 315 GLY A CA 1
ATOM 2405 C C . GLY A 1 323 ? 32.080 31.502 54.403 1.00 44.21 315 GLY A C 1
ATOM 2406 O O . GLY A 1 323 ? 32.188 32.015 55.521 1.00 45.70 315 GLY A O 1
ATOM 2407 N N . SER A 1 334 ? 27.813 32.178 54.515 1.00 31.31 326 SER A N 1
ATOM 2408 C CA . SER A 1 334 ? 28.317 32.711 53.227 1.00 30.86 326 SER A CA 1
ATOM 2409 C C . SER A 1 334 ? 27.204 33.228 52.373 1.00 29.88 326 SER A C 1
ATOM 2410 O O . SER A 1 334 ? 26.429 32.425 51.843 1.00 31.14 326 SER A O 1
ATOM 2413 N N . HIS A 1 335 ? 27.112 34.551 52.211 1.00 28.79 327 HIS A N 1
ATOM 2414 C CA . HIS A 1 335 ? 26.107 35.134 51.299 1.00 28.92 327 HIS A CA 1
ATOM 2415 C C . HIS A 1 335 ? 26.291 34.616 49.868 1.00 28.00 327 HIS A C 1
ATOM 2416 O O . HIS A 1 335 ? 25.315 34.452 49.145 1.00 29.62 327 HIS A O 1
ATOM 2423 N N . VAL A 1 336 ? 27.525 34.324 49.472 1.00 26.52 328 VAL A N 1
ATOM 2424 C CA . VAL A 1 336 ? 27.788 33.878 48.095 1.00 26.50 328 VAL A CA 1
ATOM 2425 C C . VAL A 1 336 ? 27.144 32.515 47.828 1.00 26.59 328 VAL A C 1
ATOM 2426 O O . VAL A 1 336 ? 26.390 32.356 46.877 1.00 27.51 328 VAL A O 1
ATOM 2430 N N . LEU A 1 337 ? 27.453 31.531 48.664 1.00 26.10 329 LEU A N 1
ATOM 2431 C CA . LEU A 1 337 ? 26.841 30.215 48.518 1.00 27.27 329 LEU A CA 1
ATOM 2432 C C . LEU A 1 337 ? 25.297 30.234 48.721 1.00 28.03 329 LEU A C 1
ATOM 2433 O O . LEU A 1 337 ? 24.558 29.578 47.980 1.00 28.77 329 LEU A O 1
ATOM 2438 N N . THR A 1 338 ? 24.835 31.018 49.685 1.00 27.87 330 THR A N 1
ATOM 2439 C CA . THR A 1 338 ? 23.406 31.203 49.931 1.00 29.51 330 THR A CA 1
ATOM 2440 C C . THR A 1 338 ? 22.671 31.766 48.711 1.00 29.94 330 THR A C 1
ATOM 2441 O O . THR A 1 338 ? 21.607 31.256 48.338 1.00 30.27 330 THR A O 1
ATOM 2445 N N . ASN A 1 339 ? 23.247 32.795 48.086 1.00 29.13 331 ASN A N 1
ATOM 2446 C CA . ASN A 1 339 ? 22.644 33.420 46.908 1.00 29.60 331 ASN A CA 1
ATOM 2447 C C . ASN A 1 339 ? 22.745 32.560 45.654 1.00 30.27 331 ASN A C 1
ATOM 2448 O O . ASN A 1 339 ? 22.018 32.779 44.693 1.00 30.80 331 ASN A O 1
ATOM 2453 N N . MET A 1 340 ? 23.628 31.565 45.682 1.00 30.09 332 MET A N 1
ATOM 2454 C CA . MET A 1 340 ? 23.678 30.547 44.636 1.00 31.05 332 MET A CA 1
ATOM 2455 C C . MET A 1 340 ? 22.681 29.410 44.847 1.00 32.69 332 MET A C 1
ATOM 2456 O O . MET A 1 340 ? 22.620 28.475 44.030 1.00 33.69 332 MET A O 1
ATOM 2461 N N . GLY A 1 341 ? 21.910 29.465 45.929 1.00 32.68 333 GLY A N 1
ATOM 2462 C CA . GLY A 1 341 ? 20.928 28.401 46.215 1.00 34.33 333 GLY A CA 1
ATOM 2463 C C . GLY A 1 341 ? 21.472 27.219 47.011 1.00 34.21 333 GLY A C 1
ATOM 2464 O O . GLY A 1 341 ? 20.849 26.186 47.076 1.00 35.97 333 GLY A O 1
ATOM 2465 N N . VAL A 1 342 ? 22.640 27.369 47.624 1.00 33.10 334 VAL A N 1
ATOM 2466 C CA . VAL A 1 342 ? 23.141 26.345 48.528 1.00 32.73 334 VAL A CA 1
ATOM 2467 C C . VAL A 1 342 ? 22.504 26.479 49.913 1.00 33.18 334 VAL A C 1
ATOM 2468 O O . VAL A 1 342 ? 22.430 27.580 50.462 1.00 32.13 334 VAL A O 1
ATOM 2472 N N . GLY A 1 343 ? 22.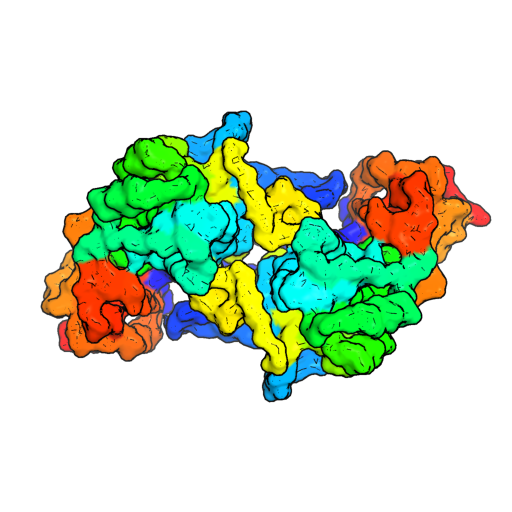043 25.356 50.470 1.00 34.61 335 GLY A N 1
ATOM 2473 C CA . GLY A 1 343 ? 21.446 25.332 51.822 1.00 35.51 335 GLY A CA 1
ATOM 2474 C C . GLY A 1 343 ? 22.449 25.694 52.901 1.00 35.26 335 GLY A C 1
ATOM 2475 O O . GLY A 1 343 ? 23.659 25.619 52.679 1.00 34.15 335 GLY A O 1
ATOM 2476 N N . GLU A 1 344 ? 21.927 26.085 54.066 1.00 36.71 336 GLU A N 1
ATOM 2477 C CA . GLU A 1 344 ? 22.711 26.660 55.171 1.00 36.24 336 GLU A CA 1
ATOM 2478 C C . GLU A 1 344 ? 23.752 25.709 55.737 1.00 35.44 336 GLU A C 1
ATOM 2479 O O . GLU A 1 344 ? 24.865 26.119 56.005 1.00 34.03 336 GLU A O 1
ATOM 2481 N N . GLU A 1 345 ? 23.377 24.452 55.937 1.00 36.34 337 GLU A N 1
ATOM 2482 C CA . GLU A 1 345 ? 24.297 23.468 56.489 1.00 36.22 337 GLU A CA 1
ATOM 2483 C C . GLU A 1 345 ? 25.459 23.301 55.505 1.00 35.21 337 GLU A C 1
ATOM 2484 O O . GLU A 1 345 ? 26.618 23.434 55.902 1.00 34.17 337 GLU A O 1
ATOM 2486 N N . GLU A 1 346 ? 25.147 23.039 54.233 1.00 35.73 338 GLU A N 1
ATOM 2487 C CA . GLU A 1 346 ? 26.173 22.853 53.191 1.00 35.51 338 GLU A CA 1
ATOM 2488 C C . GLU A 1 346 ? 27.073 24.084 53.026 1.00 33.78 338 GLU A C 1
ATOM 2489 O O . GLU A 1 346 ? 28.281 23.948 52.850 1.00 32.03 338 GLU A O 1
ATOM 2495 N N . ALA A 1 347 ? 26.479 25.269 53.094 1.00 33.99 339 ALA A N 1
ATOM 2496 C CA . ALA A 1 347 ? 27.240 26.507 53.031 1.00 34.04 339 ALA A CA 1
ATOM 2497 C C . ALA A 1 347 ? 28.257 26.629 54.176 1.00 33.10 339 ALA A C 1
ATOM 2498 O O . ALA A 1 347 ? 29.376 27.061 53.954 1.00 35.07 339 ALA A O 1
ATOM 2500 N N . LYS A 1 348 ? 27.888 26.197 55.383 1.00 32.45 340 LYS A N 1
ATOM 2501 C CA . LYS A 1 348 ? 28.804 26.209 56.545 1.00 30.83 340 LYS A CA 1
ATOM 2502 C C . LYS A 1 348 ? 29.867 25.091 56.487 1.00 29.26 340 LYS A C 1
ATOM 2503 O O . LYS A 1 348 ? 30.651 24.939 57.418 1.00 28.64 340 LYS A O 1
ATOM 2505 N N . SER A 1 349 ? 29.877 24.300 55.411 1.00 28.14 341 SER A N 1
ATOM 2506 C CA . SER A 1 349 ? 30.881 23.241 55.216 1.00 27.08 341 SER A CA 1
ATOM 2507 C C . SER A 1 349 ? 32.013 23.606 54.227 1.00 24.92 341 SER A C 1
ATOM 2508 O O . SER A 1 349 ? 32.927 22.812 54.023 1.00 24.23 341 SER A O 1
ATOM 2511 N N . SER A 1 350 ? 31.966 24.793 53.630 1.00 23.62 342 SER A N 1
ATOM 2512 C CA . SER A 1 350 ? 32.892 25.128 52.555 1.00 22.43 342 SER A CA 1
ATOM 2513 C C . SER A 1 350 ? 34.338 25.352 52.994 1.00 21.12 342 SER A C 1
ATOM 2514 O O . SER A 1 350 ? 34.616 25.905 54.053 1.00 21.24 342 SER A O 1
ATOM 2517 N N . ILE A 1 351 ? 35.252 24.904 52.153 1.00 20.29 343 ILE A N 1
ATOM 2518 C CA . ILE A 1 351 ? 36.685 25.143 52.305 1.00 18.97 343 ILE A CA 1
ATOM 2519 C C . ILE A 1 351 ? 37.202 25.734 50.991 1.00 18.18 343 ILE A C 1
ATOM 2520 O O . ILE A 1 351 ? 36.914 25.194 49.911 1.00 18.08 343 ILE A O 1
ATOM 2525 N N . ARG A 1 352 ? 37.970 26.812 51.101 1.00 17.06 344 ARG A N 1
ATOM 2526 C CA . ARG A 1 352 ? 38.643 27.441 49.973 1.00 16.53 344 ARG A CA 1
ATOM 2527 C C . ARG A 1 352 ? 40.153 27.212 49.994 1.00 16.03 344 ARG A C 1
ATOM 2528 O O . ARG A 1 352 ? 40.835 27.563 50.968 1.00 15.87 344 ARG A O 1
ATOM 2536 N N . ILE A 1 353 ? 40.651 26.658 48.908 1.00 15.99 345 ILE A N 1
ATOM 2537 C CA . ILE A 1 353 ? 42.056 26.520 48.647 1.00 16.34 345 ILE A CA 1
ATOM 2538 C C . ILE A 1 353 ? 42.406 27.485 47.519 1.00 16.52 345 ILE A C 1
ATOM 2539 O O . ILE A 1 353 ? 41.875 27.374 46.398 1.00 16.95 345 ILE A O 1
ATOM 2544 N N . SER A 1 354 ? 43.269 28.451 47.800 1.00 16.55 346 SER A N 1
ATOM 2545 C CA . SER A 1 354 ? 43.577 29.482 46.796 1.00 16.53 346 SER A CA 1
ATOM 2546 C C . SER A 1 354 ? 45.093 29.598 46.622 1.00 16.82 346 SER A C 1
ATOM 2547 O O . SER A 1 354 ? 45.846 29.777 47.587 1.00 16.48 346 SER A O 1
ATOM 2550 N N . LEU A 1 355 ? 45.522 29.459 45.378 1.00 17.64 347 LEU A N 1
ATOM 2551 C CA . LEU A 1 355 ? 46.927 29.263 45.051 1.00 18.39 347 LEU A CA 1
ATOM 2552 C C . LEU A 1 355 ? 47.615 30.517 44.517 1.00 18.12 347 LEU A C 1
ATOM 2553 O O . LEU A 1 355 ? 46.986 31.488 44.074 1.00 17.52 347 LEU A O 1
ATOM 2558 N N . SER A 1 356 ? 48.928 30.476 44.646 1.00 18.94 348 SER A N 1
ATOM 2559 C CA . SER A 1 356 ? 49.816 31.441 44.084 1.00 19.43 348 SER A CA 1
ATOM 2560 C C . SER A 1 356 ? 50.766 30.692 43.185 1.00 19.84 348 SER A C 1
ATOM 2561 O O . SER A 1 356 ? 50.938 29.484 43.322 1.00 19.63 348 SER A O 1
ATOM 2564 N N . HIS A 1 357 ? 51.389 31.414 42.267 1.00 20.71 349 HIS A N 1
ATOM 2565 C CA . HIS A 1 357 ? 52.462 30.843 41.436 1.00 21.68 349 HIS A CA 1
ATOM 2566 C C . HIS A 1 357 ? 53.641 30.300 42.277 1.00 22.46 349 HIS A C 1
ATOM 2567 O O . HIS A 1 357 ? 54.437 29.522 41.797 1.00 23.58 349 HIS A O 1
ATOM 2574 N N . THR A 1 358 ? 53.745 30.721 43.534 1.00 22.37 350 THR A N 1
ATOM 2575 C CA . THR A 1 358 ? 54.807 30.227 44.414 1.00 23.05 350 THR A CA 1
ATOM 2576 C C . THR A 1 358 ? 54.461 28.870 45.045 1.00 21.83 350 THR A C 1
ATOM 2577 O O . THR A 1 358 ? 55.340 28.206 45.588 1.00 21.47 350 THR A O 1
ATOM 2581 N N . ASN A 1 359 ? 53.190 28.463 45.003 1.00 20.23 351 ASN A N 1
ATOM 2582 C CA . ASN A 1 359 ? 52.830 27.121 45.506 1.00 19.90 351 ASN A CA 1
ATOM 2583 C C . ASN A 1 359 ? 53.480 26.014 44.664 1.00 20.78 351 ASN A C 1
ATOM 2584 O O . ASN A 1 359 ? 53.876 26.241 43.509 1.00 20.46 351 ASN A O 1
ATOM 2589 N N . THR A 1 360 ? 53.582 24.820 45.243 1.00 21.55 352 THR A N 1
ATOM 2590 C CA . THR A 1 360 ? 54.233 23.696 44.572 1.00 22.53 352 THR A CA 1
ATOM 2591 C C . THR A 1 360 ? 53.321 22.452 44.576 1.00 23.27 352 THR A C 1
ATOM 2592 O O . THR A 1 360 ? 52.337 22.388 45.336 1.00 23.17 352 THR A O 1
ATOM 2596 N N . VAL A 1 361 ? 53.700 21.447 43.788 1.00 23.45 353 VAL A N 1
ATOM 2597 C CA . VAL A 1 361 ? 53.078 20.118 43.837 1.00 24.27 353 VAL A CA 1
ATOM 2598 C C . VAL A 1 361 ? 53.104 19.539 45.257 1.00 23.89 353 VAL A C 1
ATOM 2599 O O . VAL A 1 361 ? 52.126 18.956 45.711 1.00 23.60 353 VAL A O 1
ATOM 2603 N N . ARG A 1 362 ? 54.215 19.753 45.965 1.00 24.38 354 ARG A N 1
ATOM 2604 C CA . ARG A 1 362 ? 54.416 19.254 47.341 1.00 24.16 354 ARG A CA 1
ATOM 2605 C C . ARG A 1 362 ? 53.368 19.884 48.276 1.00 23.38 354 ARG A C 1
ATOM 2606 O O . ARG A 1 362 ? 52.776 19.194 49.108 1.00 23.40 354 ARG A O 1
ATOM 2608 N N . ASP A 1 363 ? 53.085 21.171 48.101 1.00 22.55 355 ASP A N 1
ATOM 2609 C CA . ASP A 1 363 ? 52.028 21.814 48.909 1.00 21.55 355 ASP A CA 1
ATOM 2610 C C . ASP A 1 363 ? 50.678 21.112 48.746 1.00 21.33 355 ASP A C 1
ATOM 2611 O O . ASP A 1 363 ? 49.944 20.923 49.720 1.00 20.37 355 ASP A O 1
ATOM 2616 N N . ILE A 1 364 ? 50.354 20.779 47.493 1.00 21.60 356 ILE A N 1
ATOM 2617 C CA . ILE A 1 364 ? 49.105 20.114 47.178 1.00 22.32 356 ILE A CA 1
ATOM 2618 C C . ILE A 1 364 ? 49.061 18.734 47.843 1.00 22.99 356 ILE A C 1
ATOM 2619 O O . ILE A 1 364 ? 48.045 18.351 48.425 1.00 22.15 356 ILE A O 1
ATOM 2624 N N . GLU A 1 365 ? 50.159 17.988 47.733 1.00 24.02 357 GLU A N 1
ATOM 2625 C CA . GLU A 1 365 ? 50.241 16.629 48.304 1.00 24.68 357 GLU A CA 1
ATOM 2626 C C . GLU A 1 365 ? 50.069 16.730 49.827 1.00 23.86 357 GLU A C 1
ATOM 2627 O O . GLU A 1 365 ? 49.383 15.913 50.422 1.00 23.67 357 GLU A O 1
ATOM 2633 N N . ALA A 1 366 ? 50.680 17.744 50.438 1.00 22.45 358 ALA A N 1
ATOM 2634 C CA . ALA A 1 366 ? 50.569 17.953 51.879 1.00 21.91 358 ALA A CA 1
ATOM 2635 C C . ALA A 1 366 ? 49.125 18.274 52.251 1.00 21.45 358 ALA A C 1
ATOM 2636 O O . ALA A 1 366 ? 48.634 17.828 53.273 1.00 21.16 358 ALA A O 1
ATOM 2638 N N . PHE A 1 367 ? 48.451 19.052 51.407 1.00 21.13 359 PHE A N 1
ATOM 2639 C CA . PHE A 1 367 ? 47.058 19.378 51.641 1.00 20.65 359 PHE A CA 1
ATOM 2640 C C . PHE A 1 367 ? 46.183 18.118 51.627 1.00 21.28 359 PHE A C 1
ATOM 2641 O O . PHE A 1 367 ? 45.363 17.911 52.510 1.00 21.92 359 PHE A O 1
ATOM 2649 N N . ILE A 1 368 ? 46.394 17.285 50.626 1.00 21.90 360 ILE A N 1
ATOM 2650 C CA . ILE A 1 368 ? 45.681 16.034 50.447 1.00 22.71 360 ILE A CA 1
ATOM 2651 C C . ILE A 1 368 ? 45.921 15.026 51.574 1.00 23.44 360 ILE A C 1
ATOM 2652 O O . ILE A 1 368 ? 44.983 14.368 52.018 1.00 23.69 360 ILE A O 1
ATOM 2657 N N . GLU A 1 369 ? 47.158 14.910 52.047 1.00 23.50 361 GLU A N 1
ATOM 2658 C CA . GLU A 1 369 ? 47.444 13.993 53.154 1.00 24.28 361 GLU A CA 1
ATOM 2659 C C . GLU A 1 369 ? 46.721 14.490 54.418 1.00 24.25 361 GLU A C 1
ATOM 2660 O O . GLU A 1 369 ? 46.138 13.693 55.150 1.00 24.84 361 GLU A O 1
ATOM 2662 N N . ALA A 1 370 ? 46.706 15.803 54.646 1.00 23.50 362 ALA A N 1
ATOM 2663 C CA . ALA A 1 370 ? 45.960 16.358 55.775 1.00 23.35 362 ALA A CA 1
ATOM 2664 C C . ALA A 1 370 ? 44.448 16.158 55.576 1.00 23.27 362 ALA A C 1
ATOM 2665 O O . ALA A 1 370 ? 43.731 15.802 56.514 1.00 22.98 362 ALA A O 1
ATOM 2667 N N . PHE A 1 371 ? 43.975 16.373 54.353 1.00 23.28 363 PHE A N 1
ATOM 2668 C CA . PHE A 1 371 ? 42.549 16.201 54.044 1.00 23.84 363 PHE A CA 1
ATOM 2669 C C . PHE A 1 371 ? 42.035 14.815 54.443 1.00 25.01 363 PHE A C 1
ATOM 2670 O O . PHE A 1 371 ? 40.985 14.677 55.073 1.00 25.39 363 PHE A O 1
ATOM 2678 N N . GLU A 1 372 ? 42.784 13.799 54.071 1.00 25.81 364 GLU A N 1
ATOM 2679 C CA . GLU A 1 372 ? 42.389 12.419 54.329 1.00 27.89 364 GLU A CA 1
ATOM 2680 C C . GLU A 1 372 ? 42.257 12.105 55.824 1.00 29.17 364 GLU A C 1
ATOM 2681 O O . GLU A 1 372 ? 41.367 11.377 56.264 1.00 28.89 364 GLU A O 1
ATOM 2687 N N . GLU A 1 373 ? 43.162 12.691 56.599 1.00 30.25 365 GLU A N 1
ATOM 2688 C CA . GLU A 1 373 ? 43.158 12.537 58.037 1.00 32.57 365 GLU A CA 1
ATOM 2689 C C . GLU A 1 373 ? 42.033 13.351 58.687 1.00 30.92 365 GLU A C 1
ATOM 2690 O O . GLU A 1 373 ? 41.276 12.845 59.487 1.00 31.03 365 GLU A O 1
ATOM 2696 N N . ILE A 1 374 ? 41.903 14.604 58.307 1.00 29.24 366 ILE A N 1
ATOM 2697 C CA . ILE A 1 374 ? 40.897 15.492 58.892 1.00 28.60 366 ILE A CA 1
ATOM 2698 C C . ILE A 1 374 ? 39.442 15.029 58.569 1.00 28.52 366 ILE A C 1
ATOM 2699 O O . ILE A 1 374 ? 38.539 15.195 59.397 1.00 27.60 366 ILE A O 1
ATOM 2704 N N . TYR A 1 375 ? 39.227 14.501 57.359 1.00 28.19 367 TYR A N 1
ATOM 2705 C CA . TYR A 1 375 ? 37.893 14.028 56.951 1.00 29.14 367 TYR A CA 1
ATOM 2706 C C . TYR A 1 375 ? 37.738 12.503 57.117 1.00 31.77 367 TYR A C 1
ATOM 2707 O O . TYR A 1 375 ? 36.686 11.973 56.809 1.00 32.34 367 TYR A O 1
ATOM 2716 N N . ASP A 1 376 ? 38.779 11.820 57.617 1.00 33.35 368 ASP A N 1
ATOM 2717 C CA A ASP A 1 376 ? 38.729 10.371 57.896 0.40 35.36 368 ASP A CA 1
ATOM 2718 C CA B ASP A 1 376 ? 38.748 10.377 57.881 0.60 35.74 368 ASP A CA 1
ATOM 2719 C C . ASP A 1 376 ? 38.323 9.557 56.657 1.00 36.65 368 ASP A C 1
ATOM 2720 O O . ASP A 1 376 ? 37.400 8.741 56.724 1.00 38.51 368 ASP A O 1
ATOM 2729 N N . VAL A 1 377 ? 39.016 9.762 55.542 1.00 37.07 369 VAL A N 1
ATOM 2730 C CA . VAL A 1 377 ? 38.688 9.075 54.283 1.00 39.74 369 VAL A CA 1
ATOM 2731 C C . VAL A 1 377 ? 39.937 8.564 53.591 1.00 41.27 369 VAL A C 1
ATOM 2732 O O . VAL A 1 377 ? 40.945 9.267 53.584 1.00 43.42 369 VAL A O 1
ATOM 2736 N N . MET B 1 9 ? 72.425 66.929 51.230 1.00 38.38 1 MET B N 1
ATOM 2737 C CA . MET B 1 9 ? 70.965 67.232 51.376 1.00 37.49 1 MET B CA 1
ATOM 2738 C C . MET B 1 9 ? 70.524 67.294 52.865 1.00 31.54 1 MET B C 1
ATOM 2739 O O . MET B 1 9 ? 70.501 66.302 53.577 1.00 31.10 1 MET B O 1
ATOM 2744 N N . ILE B 1 10 ? 70.169 68.485 53.312 1.00 26.56 2 ILE B N 1
ATOM 2745 C CA . ILE B 1 10 ? 69.833 68.724 54.703 1.00 24.16 2 ILE B CA 1
ATOM 2746 C C . ILE B 1 10 ? 68.313 68.814 54.802 1.00 21.52 2 ILE B C 1
ATOM 2747 O O . ILE B 1 10 ? 67.698 69.668 54.142 1.00 20.15 2 ILE B O 1
ATOM 2752 N N . TYR B 1 11 ? 67.709 67.977 55.638 1.00 19.41 3 TYR B N 1
ATOM 2753 C CA . TYR B 1 11 ? 66.256 67.936 55.714 1.00 18.05 3 TYR B CA 1
ATOM 2754 C C . TYR 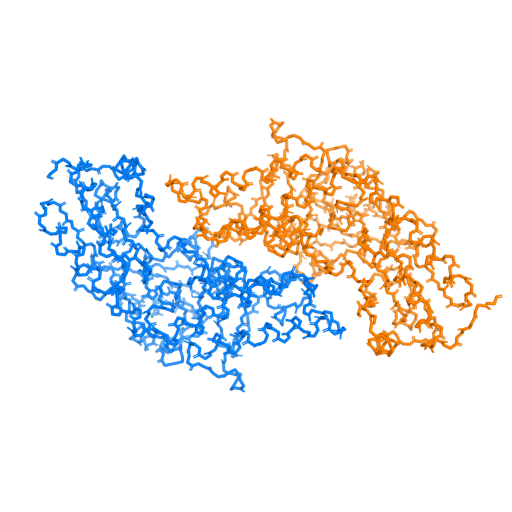B 1 11 ? 65.752 68.555 57.022 1.00 17.14 3 TYR B C 1
ATOM 2755 O O . TYR B 1 11 ? 65.999 68.062 58.108 1.00 16.95 3 TYR B O 1
ATOM 2764 N N . LEU B 1 12 ? 65.022 69.651 56.863 1.00 16.23 4 LEU B N 1
ATOM 2765 C CA . LEU B 1 12 ? 64.507 70.453 57.971 1.00 15.09 4 LEU B CA 1
ATOM 2766 C C . LEU B 1 12 ? 63.001 70.717 57.791 1.00 14.22 4 LEU B C 1
ATOM 2767 O O . LEU B 1 12 ? 62.526 71.812 58.036 1.00 13.87 4 LEU B O 1
ATOM 2772 N N . ASP B 1 13 ? 62.287 69.683 57.343 1.00 13.99 5 ASP B N 1
ATOM 2773 C CA . ASP B 1 13 ? 60.878 69.732 57.013 1.00 13.53 5 ASP B CA 1
ATOM 2774 C C . ASP B 1 13 ? 60.150 68.541 57.652 1.00 13.29 5 ASP B C 1
ATOM 2775 O O . ASP B 1 13 ? 59.256 67.899 57.059 1.00 13.37 5 ASP B O 1
ATOM 2780 N N . HIS B 1 14 ? 60.512 68.264 58.888 1.00 12.94 6 HIS B N 1
ATOM 2781 C CA . HIS B 1 14 ? 60.008 67.104 59.562 1.00 12.90 6 HIS B CA 1
ATOM 2782 C C . HIS B 1 14 ? 58.528 67.165 59.929 1.00 12.51 6 HIS B C 1
ATOM 2783 O O . HIS B 1 14 ? 57.937 66.154 60.203 1.00 12.12 6 HIS B O 1
ATOM 2790 N N . ASN B 1 15 ? 57.912 68.341 59.882 1.00 12.65 7 ASN B N 1
ATOM 2791 C CA . ASN B 1 15 ? 56.479 68.406 60.086 1.00 12.70 7 ASN B CA 1
ATOM 2792 C C . ASN B 1 15 ? 55.678 67.901 58.904 1.00 12.92 7 ASN B C 1
ATOM 2793 O O . ASN B 1 15 ? 54.502 67.571 59.072 1.00 12.92 7 ASN B O 1
ATOM 2798 N N . ALA B 1 16 ? 56.286 67.849 57.720 1.00 13.00 8 ALA B N 1
ATOM 2799 C CA . ALA B 1 16 ? 55.580 67.344 56.548 1.00 13.42 8 ALA B CA 1
ATOM 2800 C C . ALA B 1 16 ? 55.617 65.829 56.511 1.00 14.09 8 ALA B C 1
ATOM 2801 O O . ALA B 1 16 ? 54.693 65.194 56.049 1.00 14.43 8 ALA B O 1
ATOM 2803 N N . THR B 1 17 ? 56.725 65.253 56.965 1.00 14.73 9 THR B N 1
ATOM 2804 C CA . THR B 1 17 ? 56.902 63.811 57.107 1.00 14.70 9 THR B CA 1
ATOM 2805 C C . THR B 1 17 ? 58.322 63.638 57.615 1.00 15.10 9 THR B C 1
ATOM 2806 O O . THR B 1 17 ? 59.101 64.586 57.598 1.00 15.15 9 THR B O 1
ATOM 2810 N N . THR B 1 18 ? 58.641 62.461 58.120 1.00 15.18 10 THR B N 1
ATOM 2811 C CA . THR B 1 18 ? 59.992 62.186 58.502 1.00 15.73 10 THR B CA 1
ATOM 2812 C C . THR B 1 18 ? 60.361 60.773 58.047 1.00 16.20 10 THR B C 1
ATOM 2813 O O . THR B 1 18 ? 59.480 59.999 57.680 1.00 15.11 10 THR B O 1
ATOM 2817 N N . PHE B 1 19 ? 61.642 60.424 58.126 1.00 17.01 11 PHE B N 1
ATOM 2818 C CA . PHE B 1 19 ? 62.030 59.083 57.678 1.00 18.26 11 PHE B CA 1
ATOM 2819 C C . PHE B 1 19 ? 61.745 58.009 58.734 1.00 17.65 11 PHE B C 1
ATOM 2820 O O . PHE B 1 19 ? 61.577 58.301 59.940 1.00 17.21 11 PHE B O 1
ATOM 2828 N N . ILE B 1 20 ? 61.657 56.781 58.266 1.00 16.84 12 ILE B N 1
ATOM 2829 C CA . ILE B 1 20 ? 61.416 55.658 59.128 1.00 17.12 12 ILE B CA 1
ATOM 2830 C C . ILE B 1 20 ? 62.602 55.478 60.062 1.00 17.39 12 ILE B C 1
ATOM 2831 O O . ILE B 1 20 ? 63.743 55.367 59.616 1.00 17.97 12 ILE B O 1
ATOM 2836 N N . ASP B 1 21 ? 62.349 55.464 61.354 1.00 17.23 13 ASP B N 1
ATOM 2837 C CA . ASP B 1 21 ? 63.409 55.172 62.323 1.00 18.11 13 ASP B CA 1
ATOM 2838 C C . ASP B 1 21 ? 64.094 53.821 61.990 1.00 18.24 13 ASP B C 1
ATOM 2839 O O . ASP B 1 21 ? 63.407 52.847 61.656 1.00 17.15 13 ASP B O 1
ATOM 2844 N N . PRO B 1 22 ? 65.447 53.773 62.025 1.00 18.96 14 PRO B N 1
ATOM 2845 C CA . PRO B 1 22 ? 66.196 52.558 61.683 1.00 19.50 14 PRO B CA 1
ATOM 2846 C C . PRO B 1 22 ? 65.721 51.307 62.436 1.00 19.50 14 PRO B C 1
ATOM 2847 O O . PRO B 1 22 ? 65.570 50.260 61.821 1.00 19.28 14 PRO B O 1
ATOM 2851 N N . ARG B 1 23 ? 65.425 51.420 63.727 1.00 19.28 15 ARG B N 1
ATOM 2852 C CA . ARG B 1 23 ? 64.846 50.280 64.452 1.00 20.04 15 ARG B CA 1
ATOM 2853 C C . ARG B 1 23 ? 63.480 49.868 63.872 1.00 19.00 15 ARG B C 1
ATOM 2854 O O . ARG B 1 23 ? 63.180 48.689 63.758 1.00 18.69 15 ARG B O 1
ATOM 2862 N N . VAL B 1 24 ? 62.653 50.844 63.525 1.00 18.07 16 VAL B N 1
ATOM 2863 C CA . VAL B 1 24 ? 61.353 50.566 62.980 1.00 17.74 16 VAL B CA 1
ATOM 2864 C C . VAL B 1 24 ? 61.498 49.887 61.617 1.00 18.51 16 VAL B C 1
ATOM 2865 O O . VAL B 1 24 ? 60.765 48.945 61.305 1.00 18.22 16 VAL B O 1
ATOM 2869 N N . LYS B 1 25 ? 62.463 50.355 60.836 1.00 19.35 17 LYS B N 1
ATOM 2870 C CA . LYS B 1 25 ? 62.771 49.799 59.532 1.00 20.24 17 LYS B CA 1
ATOM 2871 C C . LYS B 1 25 ? 63.147 48.318 59.647 1.00 19.99 17 LYS B C 1
ATOM 2872 O O . LYS B 1 25 ? 62.586 47.475 58.935 1.00 19.77 17 LYS B O 1
ATOM 2878 N N . GLU B 1 26 ? 64.066 48.005 60.551 1.00 19.61 18 GLU B N 1
ATOM 2879 C CA . GLU B 1 26 ? 64.517 46.613 60.769 1.00 20.08 18 GLU B CA 1
ATOM 2880 C C . GLU B 1 26 ? 63.338 45.728 61.172 1.00 19.58 18 GLU B C 1
ATOM 2881 O O . GLU B 1 26 ? 63.213 44.593 60.708 1.00 19.93 18 GLU B O 1
ATOM 2883 N N . PHE B 1 27 ? 62.459 46.258 62.023 1.00 18.69 19 PHE B N 1
ATOM 2884 C CA . PHE B 1 27 ? 61.295 45.491 62.460 1.00 18.13 19 PHE B CA 1
ATOM 2885 C C . PHE B 1 27 ? 60.317 45.227 61.290 1.00 17.72 19 PHE B C 1
ATOM 2886 O O . PHE B 1 27 ? 59.876 44.100 61.099 1.00 17.66 19 PHE B O 1
ATOM 2894 N N . ILE B 1 28 ? 60.032 46.252 60.489 1.00 17.23 20 ILE B N 1
ATOM 2895 C CA . ILE B 1 28 ? 59.150 46.099 59.316 1.00 17.01 20 ILE B CA 1
ATOM 2896 C C . ILE B 1 28 ? 59.744 45.074 58.351 1.00 17.26 20 ILE B C 1
ATOM 2897 O O . ILE B 1 28 ? 59.049 44.192 57.866 1.00 17.14 20 ILE B O 1
ATOM 2902 N N . ILE B 1 29 ? 61.041 45.173 58.102 1.00 17.49 21 ILE B N 1
ATOM 2903 C CA . ILE B 1 29 ? 61.670 44.275 57.165 1.00 17.98 21 ILE B CA 1
ATOM 2904 C C . ILE B 1 29 ? 61.552 42.822 57.668 1.00 18.40 21 ILE B C 1
ATOM 2905 O O . ILE B 1 29 ? 61.343 41.930 56.869 1.00 18.30 21 ILE B O 1
ATOM 2910 N N . SER B 1 30 ? 61.662 42.605 58.977 1.00 18.37 22 SER B N 1
ATOM 2911 C CA . SER B 1 30 ? 61.645 41.233 59.523 1.00 19.32 22 SER B CA 1
ATOM 2912 C C . SER B 1 30 ? 60.311 40.548 59.255 1.00 19.34 22 SER B C 1
ATOM 2913 O O . SER B 1 30 ? 60.243 39.330 59.239 1.00 20.28 22 SER B O 1
ATOM 2916 N N . LEU B 1 31 ? 59.258 41.346 59.091 1.00 18.73 23 LEU B N 1
ATOM 2917 C CA . LEU B 1 31 ? 57.920 40.838 58.885 1.00 18.69 23 LEU B CA 1
ATOM 2918 C C . LEU B 1 31 ? 57.519 40.724 57.400 1.00 18.53 23 LEU B C 1
ATOM 2919 O O . LEU B 1 31 ? 56.442 40.264 57.107 1.00 18.30 23 LEU B O 1
ATOM 2924 N N . MET B 1 32 ? 58.390 41.109 56.478 1.00 19.35 24 MET B N 1
ATOM 2925 C CA . MET B 1 32 ? 57.998 41.316 55.073 1.00 20.01 24 MET B CA 1
ATOM 2926 C C . MET B 1 32 ? 57.841 40.064 54.208 1.00 20.53 24 MET B C 1
ATOM 2927 O O . MET B 1 32 ? 57.321 40.158 53.105 1.00 20.50 24 MET B O 1
ATOM 2932 N N . ASP B 1 33 ? 58.255 38.906 54.694 1.00 21.06 25 ASP B N 1
ATOM 2933 C CA . ASP B 1 33 ? 58.021 37.662 53.967 1.00 21.92 25 ASP B CA 1
ATOM 2934 C C . ASP B 1 33 ? 56.702 36.976 54.373 1.00 21.03 25 ASP B C 1
ATOM 2935 O O . ASP B 1 33 ? 56.353 35.948 53.812 1.00 20.64 25 ASP B O 1
ATOM 2940 N N . LYS B 1 34 ? 55.964 37.574 55.302 1.00 20.09 26 LYS B N 1
ATOM 2941 C CA . LYS B 1 34 ? 54.737 36.954 55.845 1.00 20.10 26 LYS B CA 1
ATOM 2942 C C . LYS B 1 34 ? 53.458 37.354 55.129 1.00 19.10 26 LYS B C 1
ATOM 2943 O O . LYS B 1 34 ? 53.373 38.421 54.528 1.00 17.63 26 LYS B O 1
ATOM 2949 N N . GLU B 1 35 ? 52.464 36.470 55.216 1.00 19.17 27 GLU B N 1
ATOM 2950 C CA . GLU B 1 35 ? 51.102 36.786 54.811 1.00 18.71 27 GLU B CA 1
ATOM 2951 C C . GLU B 1 35 ? 50.410 37.312 56.053 1.00 18.15 27 GLU B C 1
ATOM 2952 O O . GLU B 1 35 ? 50.399 36.640 57.084 1.00 18.58 27 GLU B O 1
ATOM 2958 N N . LEU B 1 36 ? 49.849 38.503 55.981 1.00 17.11 28 LEU B N 1
ATOM 2959 C CA . LEU B 1 36 ? 49.336 39.168 57.163 1.00 16.67 28 LEU B CA 1
ATOM 2960 C C . LEU B 1 36 ? 47.890 39.652 56.972 1.00 16.20 28 LEU B C 1
ATOM 2961 O O . LEU B 1 36 ? 47.666 40.768 56.541 1.00 15.99 28 LEU B O 1
ATOM 2966 N N . ASN B 1 37 ? 46.923 38.810 57.296 1.00 16.01 29 ASN B N 1
ATOM 2967 C CA . ASN B 1 37 ? 45.532 39.245 57.325 1.00 15.71 29 ASN B CA 1
ATOM 2968 C C . ASN B 1 37 ? 44.890 38.878 58.658 1.00 15.33 29 ASN B C 1
ATOM 2969 O O . ASN B 1 37 ? 44.549 37.725 58.895 1.00 15.85 29 ASN B O 1
ATOM 2974 N N . PRO B 1 38 ? 44.716 39.861 59.527 1.00 14.88 30 PRO B N 1
ATOM 2975 C CA . PRO B 1 38 ? 44.164 39.669 60.849 1.00 14.83 30 PRO B CA 1
ATOM 2976 C C . PRO B 1 38 ? 42.772 39.010 60.884 1.00 14.97 30 PRO B C 1
ATOM 2977 O O . PRO B 1 38 ? 42.436 38.403 61.882 1.00 14.79 30 PRO B O 1
ATOM 2981 N N . SER B 1 39 ? 42.005 39.098 59.801 1.00 14.97 31 SER B N 1
ATOM 2982 C CA . SER B 1 39 ? 40.711 38.429 59.757 1.00 15.47 31 SER B CA 1
ATOM 2983 C C . SER B 1 39 ? 40.810 36.903 59.497 1.00 15.80 31 SER B C 1
ATOM 2984 O O . SER B 1 39 ? 39.837 36.193 59.770 1.00 16.60 31 SER B O 1
ATOM 2987 N N . SER B 1 40 ? 41.952 36.392 59.016 1.00 15.53 32 SER B N 1
ATOM 2988 C CA . SER B 1 40 ? 42.089 34.951 58.752 1.00 15.61 32 SER B CA 1
ATOM 2989 C C . SER B 1 40 ? 42.214 34.167 60.076 1.00 16.02 32 SER B C 1
ATOM 2990 O O . SER B 1 40 ? 42.934 34.591 60.999 1.00 15.63 32 SER B O 1
ATOM 2993 N N . ALA B 1 41 ? 41.513 33.040 60.170 1.00 16.57 33 ALA B N 1
ATOM 2994 C CA . ALA B 1 41 ? 41.416 32.249 61.441 1.00 17.28 33 ALA B CA 1
ATOM 2995 C C . ALA B 1 41 ? 42.629 31.348 61.747 1.00 17.86 33 ALA B C 1
ATOM 2996 O O . ALA B 1 41 ? 42.838 30.924 62.902 1.00 19.52 33 ALA B O 1
ATOM 2998 N N . HIS B 1 42 ? 43.445 31.087 60.739 1.00 17.50 34 HIS B N 1
ATOM 2999 C CA . HIS B 1 42 ? 44.626 30.236 60.868 1.00 17.42 34 HIS B CA 1
ATOM 3000 C C . HIS B 1 42 ? 45.816 30.941 61.521 1.00 17.40 34 HIS B C 1
ATOM 3001 O O . HIS B 1 42 ? 45.738 32.114 61.879 1.00 16.99 34 HIS B O 1
ATOM 3008 N N . SER B 1 43 ? 46.924 30.224 61.651 1.00 18.07 35 SER B N 1
ATOM 3009 C CA . SER B 1 43 ? 48.035 30.689 62.435 1.00 18.54 35 SER B CA 1
ATOM 3010 C C . SER B 1 43 ? 48.690 31.959 61.882 1.00 18.10 35 SER B C 1
ATOM 3011 O O . SER B 1 43 ? 49.145 32.787 62.660 1.00 16.91 35 SER B O 1
ATOM 3014 N N . SER B 1 44 ? 48.716 32.125 60.549 1.00 17.99 36 SER B N 1
ATOM 3015 C CA . SER B 1 44 ? 49.248 33.346 59.961 1.00 17.81 36 SER B CA 1
ATOM 3016 C C . SER B 1 44 ? 48.383 34.524 60.249 1.00 16.84 36 SER B C 1
ATOM 3017 O O . SER B 1 44 ? 48.881 35.585 60.610 1.00 16.30 36 SER B O 1
ATOM 3020 N N . GLY B 1 45 ? 47.079 34.326 60.155 1.00 16.55 37 GLY B N 1
ATOM 3021 C CA . GLY B 1 45 ? 46.130 35.392 60.466 1.00 16.10 37 GLY B CA 1
ATOM 3022 C C . GLY B 1 45 ? 46.163 35.813 61.923 1.00 15.96 37 GLY B C 1
ATOM 3023 O O . GLY B 1 45 ? 46.046 37.000 62.248 1.00 15.66 37 GLY B O 1
ATOM 3024 N N . ARG B 1 46 ? 46.296 34.834 62.803 1.00 16.39 38 ARG B N 1
ATOM 3025 C CA . ARG B 1 46 ? 46.330 35.088 64.249 1.00 16.51 38 ARG B CA 1
ATOM 3026 C C . ARG B 1 46 ? 47.590 35.822 64.602 1.00 16.08 38 ARG B C 1
ATOM 3027 O O . ARG B 1 46 ? 47.604 36.657 65.495 1.00 15.63 38 ARG B O 1
ATOM 3035 N N . PHE B 1 47 ? 48.679 35.485 63.923 1.00 16.31 39 PHE B N 1
ATOM 3036 C CA . PHE B 1 47 ? 49.908 36.213 64.128 1.00 16.36 39 PHE B CA 1
ATOM 3037 C C . PHE B 1 47 ? 49.709 37.689 63.743 1.00 15.46 39 PHE B C 1
ATOM 3038 O O . PHE B 1 47 ? 50.066 38.578 64.495 1.00 14.85 39 PHE B O 1
ATOM 3046 N N . ALA B 1 48 ? 49.090 37.943 62.587 1.00 14.96 40 ALA B N 1
ATOM 3047 C CA . ALA B 1 48 ? 48.832 39.318 62.155 1.00 14.58 40 ALA B CA 1
ATOM 3048 C C . ALA B 1 48 ? 47.921 40.073 63.139 1.00 14.47 40 ALA B C 1
ATOM 3049 O O . ALA B 1 48 ? 48.149 41.238 63.453 1.00 14.01 40 ALA B O 1
ATOM 3051 N N . LYS B 1 49 ? 46.924 39.377 63.661 1.00 14.82 41 LYS B N 1
ATOM 3052 C CA . LYS B 1 49 ? 45.986 39.964 64.615 1.00 14.98 41 LYS B CA 1
ATOM 3053 C C . LYS B 1 49 ? 46.721 40.334 65.893 1.00 14.93 41 LYS B C 1
ATOM 3054 O O . LYS B 1 49 ? 46.553 41.440 66.427 1.00 14.20 41 LYS B O 1
ATOM 3060 N N . ASN B 1 50 ? 47.540 39.410 66.380 1.00 15.48 42 ASN B N 1
ATOM 3061 C CA . ASN B 1 50 ? 48.391 39.683 67.546 1.00 16.09 42 ASN B CA 1
ATOM 3062 C C . ASN B 1 50 ? 49.266 40.906 67.370 1.00 15.60 42 ASN B C 1
ATOM 3063 O O . ASN B 1 50 ? 49.346 41.720 68.284 1.00 15.66 42 ASN B O 1
ATOM 3068 N N . LEU B 1 51 ? 49.873 41.074 66.201 1.00 15.57 43 LEU B N 1
ATOM 3069 C CA . LEU B 1 51 ? 50.674 42.291 65.941 1.00 15.10 43 LEU B CA 1
ATOM 3070 C C . LEU B 1 51 ? 49.865 43.564 66.098 1.00 14.41 43 LEU B C 1
ATOM 3071 O O . LEU B 1 51 ? 50.322 44.501 66.738 1.00 14.67 43 LEU B O 1
ATOM 3076 N N . ILE B 1 52 ? 48.670 43.617 65.531 1.00 14.11 44 ILE B N 1
ATOM 3077 C CA . ILE B 1 52 ? 47.905 44.856 65.600 1.00 13.83 44 ILE B CA 1
ATOM 3078 C C . ILE B 1 52 ? 47.339 45.119 67.001 1.00 13.89 44 ILE B C 1
ATOM 3079 O O . ILE B 1 52 ? 47.288 46.282 67.406 1.00 13.42 44 ILE B O 1
ATOM 3084 N N . GLU B 1 53 ? 46.968 44.069 67.744 1.00 14.03 45 GLU B N 1
ATOM 3085 C CA . GLU B 1 53 ? 46.524 44.261 69.137 1.00 14.42 45 GLU B CA 1
ATOM 3086 C C . GLU B 1 53 ? 47.670 44.763 70.007 1.00 14.41 45 GLU B C 1
ATOM 3087 O O . GLU B 1 53 ? 47.467 45.619 70.865 1.00 14.44 45 GLU B O 1
ATOM 3093 N N . THR B 1 54 ? 48.867 44.251 69.778 1.00 14.69 46 THR B N 1
ATOM 3094 C CA . THR B 1 54 ? 50.067 44.712 70.492 1.00 15.07 46 THR B CA 1
ATOM 3095 C C . THR B 1 54 ? 50.274 46.194 70.259 1.00 15.03 46 THR B C 1
ATOM 3096 O O . THR B 1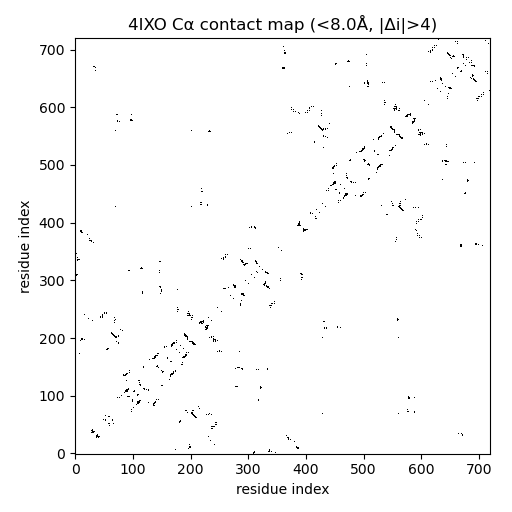 54 ? 50.552 46.977 71.190 1.00 15.38 46 THR B O 1
ATOM 3100 N N . VAL B 1 55 ? 50.129 46.600 69.004 1.00 14.92 47 VAL B N 1
ATOM 3101 C CA . VAL B 1 55 ? 50.213 48.018 68.664 1.00 14.68 47 VAL B CA 1
ATOM 3102 C C . VAL B 1 55 ? 49.120 48.847 69.358 1.00 14.76 47 VAL B C 1
ATOM 3103 O O . VAL B 1 55 ? 49.387 49.922 69.897 1.00 14.74 47 VAL B O 1
ATOM 3107 N N . ARG B 1 56 ? 47.922 48.316 69.419 1.00 14.90 48 ARG B N 1
ATOM 3108 C CA . ARG B 1 56 ? 46.833 48.995 70.120 1.00 15.16 48 ARG B CA 1
ATOM 3109 C C . ARG B 1 56 ? 47.228 49.311 71.557 1.00 15.56 48 ARG B C 1
ATOM 3110 O O . ARG B 1 56 ? 47.093 50.439 72.014 1.00 15.84 48 ARG B O 1
ATOM 3118 N N . ALA B 1 57 ? 47.792 48.342 72.263 1.00 15.92 49 ALA B N 1
ATOM 3119 C CA . ALA B 1 57 ? 48.321 48.594 73.609 1.00 16.13 49 ALA B CA 1
ATOM 3120 C C . ALA B 1 57 ? 49.487 49.565 73.661 1.00 16.20 49 ALA B C 1
ATOM 3121 O O . ALA B 1 57 ? 49.605 50.350 74.613 1.00 16.36 49 ALA B O 1
ATOM 3123 N N . GLN B 1 58 ? 50.363 49.529 72.657 1.00 16.27 50 GLN B N 1
ATOM 3124 C CA . GLN B 1 58 ? 51.475 50.477 72.604 1.00 15.85 50 GLN B CA 1
ATOM 3125 C C . GLN B 1 58 ? 50.963 51.921 72.441 1.00 16.05 50 GLN B C 1
ATOM 3126 O O . GLN B 1 58 ? 51.529 52.845 73.023 1.00 17.04 50 GLN B O 1
ATOM 3132 N N . ILE B 1 59 ? 49.930 52.129 71.623 1.00 15.87 51 ILE B N 1
ATOM 3133 C CA . ILE B 1 59 ? 49.377 53.461 71.423 1.00 15.95 51 ILE B CA 1
ATOM 3134 C C . ILE B 1 59 ? 48.726 53.934 72.732 1.00 15.85 51 ILE B C 1
ATOM 3135 O O . ILE B 1 59 ? 48.877 55.071 73.109 1.00 15.05 51 ILE B O 1
ATOM 3140 N N . ALA B 1 60 ? 47.987 53.054 73.382 1.00 16.12 52 ALA B N 1
ATOM 3141 C CA . ALA B 1 60 ? 47.295 53.392 74.631 1.00 17.42 52 ALA B CA 1
ATOM 3142 C C . ALA B 1 60 ? 48.286 53.901 75.654 1.00 18.29 52 ALA B C 1
ATOM 3143 O O . ALA B 1 60 ? 48.107 54.984 76.209 1.00 17.36 52 ALA B O 1
ATOM 3145 N N . THR B 1 61 ? 49.373 53.148 75.834 1.00 19.06 53 THR B N 1
ATOM 3146 C CA . THR B 1 61 ? 50.421 53.526 76.780 1.00 20.07 53 THR B CA 1
ATOM 3147 C C . THR B 1 61 ? 51.008 54.876 76.432 1.00 20.35 53 THR B C 1
ATOM 3148 O O . THR B 1 61 ? 51.280 55.688 77.286 1.00 20.45 53 THR B O 1
ATOM 3152 N N . ALA B 1 62 ? 51.232 55.101 75.153 1.00 20.90 54 ALA B N 1
ATOM 3153 C CA . ALA B 1 62 ? 51.816 56.341 74.709 1.00 20.38 54 ALA B CA 1
ATOM 3154 C C . ALA B 1 62 ? 50.903 57.534 74.937 1.00 20.48 54 ALA B C 1
ATOM 3155 O O . ALA B 1 62 ? 51.377 58.684 74.938 1.00 21.10 54 ALA B O 1
ATOM 3157 N N . LEU B 1 63 ? 49.608 57.284 75.086 1.00 19.87 55 LEU B N 1
ATOM 3158 C CA . LEU B 1 63 ? 48.635 58.359 75.335 1.00 20.01 55 LEU B CA 1
ATOM 3159 C C . LEU B 1 63 ? 48.194 58.412 76.795 1.00 20.42 55 LEU B C 1
ATOM 3160 O O . LEU B 1 63 ? 47.182 59.032 77.160 1.00 18.96 55 LEU B O 1
ATOM 3165 N N . GLY B 1 64 ? 48.982 57.744 77.628 1.00 21.98 56 GLY B N 1
ATOM 3166 C CA . GLY B 1 64 ? 48.805 57.815 79.057 1.00 23.94 56 GLY B CA 1
ATOM 3167 C C . GLY B 1 64 ? 47.610 57.051 79.558 1.00 25.02 56 GLY B C 1
ATOM 3168 O O . GLY B 1 64 ? 47.160 57.302 80.657 1.00 26.67 56 GLY B O 1
ATOM 3169 N N . ILE B 1 65 ? 47.104 56.099 78.787 1.00 26.22 57 ILE B N 1
ATOM 3170 C CA . ILE B 1 65 ? 45.951 55.319 79.219 1.00 28.92 57 ILE B CA 1
ATOM 3171 C C . ILE B 1 65 ? 46.215 53.807 79.212 1.00 30.46 57 ILE B C 1
ATOM 3172 O O . ILE B 1 65 ? 47.188 53.345 78.652 1.00 31.78 57 ILE B O 1
ATOM 3177 N N . THR B 1 66 ? 45.315 53.039 79.811 1.00 32.68 58 THR B N 1
ATOM 3178 C CA . THR B 1 66 ? 45.385 51.569 79.776 1.00 33.17 58 THR B CA 1
ATOM 3179 C C . THR B 1 66 ? 44.147 51.086 79.063 1.00 31.69 58 THR B C 1
ATOM 3180 O O . THR B 1 66 ? 43.047 51.476 79.443 1.00 34.37 58 THR B O 1
ATOM 3182 N N . LEU B 1 67 ? 44.304 50.260 78.018 1.00 31.16 59 LEU B N 1
ATOM 3183 C CA . LEU B 1 67 ? 43.152 49.714 77.278 1.00 30.44 59 LEU B CA 1
ATOM 3184 C C . LEU B 1 67 ? 42.255 48.886 78.157 1.00 29.68 59 LEU B C 1
ATOM 3185 O O . LEU B 1 67 ? 41.016 48.882 77.982 1.00 28.86 59 LEU B O 1
ATOM 3190 N N . SER B 1 68 ? 42.881 48.142 79.073 1.00 28.33 60 SER B N 1
ATOM 3191 C CA . SER B 1 68 ? 42.143 47.308 80.026 1.00 27.21 60 SER B CA 1
ATOM 3192 C C . SER B 1 68 ? 41.161 48.133 80.906 1.00 26.93 60 SER B C 1
ATOM 3193 O O . SER B 1 68 ? 40.180 47.599 81.410 1.00 26.80 60 SER B O 1
ATOM 3196 N N . SER B 1 69 ? 41.395 49.437 81.044 1.00 26.16 61 SER B N 1
ATOM 3197 C CA . SER B 1 69 ? 40.377 50.317 81.629 1.00 27.22 61 SER B CA 1
ATOM 3198 C C . SER B 1 69 ? 39.058 50.413 80.854 1.00 26.21 61 SER B C 1
ATOM 3199 O O . SER B 1 69 ? 38.036 50.767 81.429 1.00 26.01 61 SER B O 1
ATOM 3202 N N . ARG B 1 70 ? 39.095 50.113 79.563 1.00 24.94 62 ARG B N 1
ATOM 3203 C CA . ARG B 1 70 ? 37.886 50.120 78.710 1.00 25.98 62 ARG B CA 1
ATOM 3204 C C . ARG B 1 70 ? 37.171 51.472 78.575 1.00 24.33 62 ARG B C 1
ATOM 3205 O O . ARG B 1 70 ? 35.955 51.548 78.328 1.00 24.93 62 ARG B O 1
ATOM 3213 N N . GLU B 1 71 ? 37.934 52.538 78.739 1.00 22.66 63 GLU B N 1
ATOM 3214 C CA . GLU B 1 71 ? 37.414 53.887 78.636 1.00 22.19 63 GLU B CA 1
ATOM 3215 C C . GLU B 1 71 ? 37.564 54.424 77.219 1.00 20.40 63 GLU B C 1
ATOM 3216 O O . GLU B 1 71 ? 36.842 55.322 76.818 1.00 19.42 63 GLU B O 1
ATOM 3222 N N . TYR B 1 72 ? 38.497 53.851 76.462 1.00 19.40 64 TYR B N 1
ATOM 3223 C CA . TYR B 1 72 ? 38.772 54.297 75.113 1.00 19.08 64 TYR B CA 1
ATOM 3224 C C . TYR B 1 72 ? 38.940 53.149 74.142 1.00 19.07 64 TYR B C 1
ATOM 3225 O O . TYR B 1 72 ? 39.399 52.079 74.514 1.00 19.32 64 TYR B O 1
ATOM 3234 N N . ASP B 1 73 ? 38.592 53.431 72.896 1.00 18.89 65 ASP B N 1
ATOM 3235 C CA . ASP B 1 73 ? 38.731 52.543 71.766 1.00 18.35 65 ASP B CA 1
ATOM 3236 C C . ASP B 1 73 ? 39.772 53.196 70.856 1.00 17.34 65 ASP B C 1
ATOM 3237 O O . ASP B 1 73 ? 39.948 54.419 70.861 1.00 16.18 65 ASP B O 1
ATOM 3242 N N . ILE B 1 74 ? 40.473 52.366 70.085 1.00 15.88 66 ILE B N 1
ATOM 3243 C CA . ILE B 1 74 ? 41.478 52.854 69.175 1.00 14.93 66 ILE B CA 1
ATOM 3244 C C . ILE B 1 74 ? 41.148 52.256 67.808 1.00 14.22 66 ILE B C 1
ATOM 3245 O O . ILE B 1 74 ? 41.102 51.031 67.685 1.00 13.76 66 ILE B O 1
ATOM 3250 N N . THR B 1 75 ? 40.892 53.120 66.811 1.00 13.34 67 THR B N 1
ATOM 3251 C CA . THR B 1 75 ? 40.566 52.681 65.462 1.00 12.86 67 THR B CA 1
ATOM 3252 C C . THR B 1 75 ? 41.705 52.999 64.509 1.00 12.47 67 THR B C 1
ATOM 3253 O O . THR B 1 75 ? 42.064 54.153 64.362 1.00 12.37 67 THR B O 1
ATOM 3257 N N . PHE B 1 76 ? 42.278 51.983 63.871 1.00 12.19 68 PHE B N 1
ATOM 3258 C CA . PHE B 1 76 ? 43.361 52.200 62.921 1.00 12.01 68 PHE B CA 1
ATOM 3259 C C . PHE B 1 76 ? 42.825 52.683 61.567 1.00 11.94 68 PHE B C 1
ATOM 3260 O O . PHE B 1 76 ? 41.955 52.046 60.969 1.00 12.45 68 PHE B O 1
ATOM 3268 N N . THR B 1 77 ? 43.353 53.813 61.118 1.00 11.57 69 THR B N 1
ATOM 3269 C CA . THR B 1 77 ? 43.039 54.415 59.844 1.00 11.49 69 THR B CA 1
ATOM 3270 C C . THR B 1 77 ? 44.322 54.460 59.002 1.00 11.42 69 THR B C 1
ATOM 3271 O O . THR B 1 77 ? 45.419 54.232 59.515 1.00 11.55 69 THR B O 1
ATOM 3275 N N . SER B 1 78 ? 44.174 54.748 57.709 1.00 11.48 70 SER B N 1
ATOM 3276 C CA . SER B 1 78 ? 45.303 54.751 56.813 1.00 11.57 70 SER B CA 1
ATOM 3277 C C . SER B 1 78 ? 46.145 55.983 57.037 1.00 11.51 70 SER B C 1
ATOM 3278 O O . SER B 1 78 ? 47.292 55.987 56.679 1.00 11.92 70 SER B O 1
ATOM 3281 N N . SER B 1 79 ? 45.559 57.035 57.605 1.00 11.33 71 SER B N 1
ATOM 3282 C CA . SER B 1 79 ? 46.216 58.339 57.684 1.00 10.92 71 SER B CA 1
ATOM 3283 C C . SER B 1 79 ? 45.544 59.209 58.730 1.00 10.59 71 SER B C 1
ATOM 3284 O O . SER B 1 79 ? 44.421 58.932 59.162 1.00 10.14 71 SER B O 1
ATOM 3287 N N . GLY B 1 80 ? 46.255 60.250 59.157 1.00 10.41 72 GLY B N 1
ATOM 3288 C CA . GLY B 1 80 ? 45.669 61.208 60.098 1.00 10.57 72 GLY B CA 1
ATOM 3289 C C . GLY B 1 80 ? 44.507 61.960 59.477 1.00 10.73 72 GLY B C 1
ATOM 3290 O O . GLY B 1 80 ? 43.521 62.266 60.142 1.00 10.82 72 GLY B O 1
ATOM 3291 N N . THR B 1 81 ? 44.643 62.259 58.192 1.00 10.87 73 THR B N 1
ATOM 3292 C CA . THR B 1 81 ? 43.597 62.853 57.428 1.00 11.26 73 THR B CA 1
ATOM 3293 C C . THR B 1 81 ? 42.349 61.987 57.486 1.00 11.76 73 THR B C 1
ATOM 3294 O O . THR B 1 81 ? 41.237 62.507 57.703 1.00 11.89 73 THR B O 1
ATOM 3298 N N . GLU B 1 82 ? 42.511 60.669 57.312 1.00 11.99 74 GLU B N 1
ATOM 3299 C CA . GLU B 1 82 ? 41.337 59.779 57.377 1.00 12.29 74 GLU B CA 1
ATOM 3300 C C . GLU B 1 82 ? 40.683 59.804 58.783 1.00 12.09 74 GLU B C 1
ATOM 3301 O O . GLU B 1 82 ? 39.474 59.890 58.888 1.00 12.30 74 GLU B O 1
ATOM 3307 N N . GLY B 1 83 ? 41.483 59.746 59.835 1.00 11.79 75 GLY B N 1
ATOM 3308 C CA . GLY B 1 83 ? 40.957 59.812 61.197 1.00 11.91 75 GLY B CA 1
ATOM 3309 C C . GLY B 1 83 ? 40.194 61.102 61.490 1.00 12.00 75 GLY B C 1
ATOM 3310 O O . GLY B 1 83 ? 39.104 61.074 62.069 1.00 12.49 75 GLY B O 1
ATOM 3311 N N . ASN B 1 84 ? 40.750 62.228 61.061 1.00 11.98 76 ASN B N 1
ATOM 3312 C CA . ASN B 1 84 ? 40.055 63.536 61.135 1.00 12.22 76 ASN B CA 1
ATOM 3313 C C . ASN B 1 84 ? 38.751 63.565 60.359 1.00 12.34 76 ASN B C 1
ATOM 3314 O O . ASN B 1 84 ? 37.748 64.054 60.862 1.00 12.51 76 ASN B O 1
ATOM 3319 N N . ASN B 1 85 ? 38.745 63.035 59.150 1.00 12.50 77 ASN B N 1
ATOM 3320 C CA . ASN B 1 85 ? 37.491 62.973 58.379 1.00 12.90 77 ASN B CA 1
ATOM 3321 C C . ASN B 1 85 ? 36.448 62.109 59.091 1.00 12.90 77 ASN B C 1
ATOM 3322 O O . ASN B 1 85 ? 35.279 62.458 59.132 1.00 12.85 77 ASN B O 1
ATOM 3327 N N . LEU B 1 86 ? 36.885 60.989 59.652 1.00 12.56 78 LEU B N 1
ATOM 3328 C CA . LEU B 1 86 ? 35.963 60.069 60.323 1.00 12.61 78 LEU B CA 1
ATOM 3329 C C . LEU B 1 86 ? 35.276 60.725 61.518 1.00 12.71 78 LEU B C 1
ATOM 3330 O O . LEU B 1 86 ? 34.048 60.643 61.633 1.00 13.01 78 LEU B O 1
ATOM 3335 N N . ILE B 1 87 ? 36.032 61.395 62.389 1.00 12.44 79 ILE B N 1
ATOM 3336 C CA . ILE B 1 87 ? 35.394 62.037 63.555 1.00 12.54 79 ILE B CA 1
ATOM 3337 C C . ILE B 1 87 ? 34.522 63.209 63.115 1.00 13.14 79 ILE B C 1
ATOM 3338 O O . ILE B 1 87 ? 33.416 63.390 63.672 1.00 13.08 79 ILE B O 1
ATOM 3343 N N . MET B 1 88 ? 34.989 64.012 62.142 1.00 13.13 80 MET B N 1
ATOM 3344 C CA . MET B 1 88 ? 34.212 65.162 61.707 1.00 13.92 80 MET B CA 1
ATOM 3345 C C . MET B 1 88 ? 32.876 64.696 61.102 1.00 14.76 80 MET B C 1
ATOM 3346 O O . MET B 1 88 ? 31.833 65.245 61.427 1.00 14.53 80 MET B O 1
ATOM 3351 N N . LYS B 1 89 ? 32.901 63.668 60.261 1.00 15.46 81 LYS B N 1
ATOM 3352 C CA . LYS B 1 89 ? 31.685 63.231 59.622 1.00 17.09 81 LYS B CA 1
ATOM 3353 C C . LYS B 1 89 ? 30.716 62.660 60.621 1.00 17.12 81 LYS B C 1
ATOM 3354 O O . LYS B 1 89 ? 29.520 62.722 60.421 1.00 17.52 81 LYS B O 1
ATOM 3360 N N . ASN B 1 90 ? 31.228 62.134 61.724 1.00 16.46 82 ASN B N 1
ATOM 3361 C CA . ASN B 1 90 ? 30.355 61.666 62.789 1.00 16.80 82 ASN B CA 1
ATOM 3362 C C . ASN B 1 90 ? 29.558 62.741 63.503 1.00 16.87 82 ASN B C 1
ATOM 3363 O O . ASN B 1 90 ? 28.671 62.434 64.284 1.00 17.08 82 ASN B O 1
ATOM 3368 N N . PHE B 1 91 ? 29.876 64.001 63.255 1.00 16.69 83 PHE B N 1
ATOM 3369 C CA . PHE B 1 91 ? 29.146 65.100 63.882 1.00 16.57 83 PHE B CA 1
ATOM 3370 C C . PHE B 1 91 ? 28.520 66.048 62.870 1.00 16.83 83 PHE B C 1
ATOM 3371 O O . PHE B 1 91 ? 28.144 67.132 63.216 1.00 17.37 83 PHE B O 1
ATOM 3379 N N . TYR B 1 92 ? 28.464 65.681 61.598 1.00 17.08 84 TYR B N 1
ATOM 3380 C CA . TYR B 1 92 ? 27.789 66.518 60.605 1.00 17.59 84 TYR B CA 1
ATOM 3381 C C . TYR B 1 92 ? 26.353 66.727 61.036 1.00 18.52 84 TYR B C 1
ATOM 3382 O O . TYR B 1 92 ? 25.789 67.792 60.763 1.00 19.19 84 TYR B O 1
ATOM 3391 N N . ASP B 1 93 ? 25.761 65.709 61.673 1.00 18.77 85 ASP B N 1
ATOM 3392 C CA . ASP B 1 93 ? 24.391 65.810 62.177 1.00 19.90 85 ASP B CA 1
ATOM 3393 C C . ASP B 1 93 ? 24.255 66.592 63.491 1.00 20.28 85 ASP B C 1
ATOM 3394 O O . ASP B 1 93 ? 23.171 66.666 64.043 1.00 21.01 85 ASP B O 1
ATOM 3399 N N . GLY B 1 94 ? 25.347 67.188 63.969 1.00 20.10 86 GLY B N 1
ATOM 3400 C CA . GLY B 1 94 ? 25.300 68.107 65.106 1.00 20.45 86 GLY B CA 1
ATOM 3401 C C . GLY B 1 94 ? 26.035 69.396 64.778 1.00 20.45 86 GLY B C 1
ATOM 3402 O O . GLY B 1 94 ? 26.248 69.724 63.611 1.00 20.09 86 GLY B O 1
ATOM 3403 N N . ASP B 1 95 ? 26.385 70.147 65.823 1.00 20.52 87 ASP B N 1
ATOM 3404 C CA . ASP B 1 95 ? 27.088 71.424 65.685 1.00 20.23 87 ASP B CA 1
ATOM 3405 C C . ASP B 1 95 ? 28.564 71.169 65.920 1.00 18.57 87 ASP B C 1
ATOM 3406 O O . ASP B 1 95 ? 28.935 70.511 66.900 1.00 18.03 87 ASP B O 1
ATOM 3411 N N . ILE B 1 96 ? 29.388 71.678 65.011 1.00 17.52 88 ILE B N 1
ATOM 3412 C CA . ILE B 1 96 ? 30.828 71.509 65.096 1.00 16.59 88 ILE B CA 1
ATOM 3413 C C . ILE B 1 96 ? 31.460 72.870 65.278 1.00 16.19 88 ILE B C 1
ATOM 3414 O O . ILE B 1 96 ? 31.032 73.845 64.640 1.00 16.41 88 ILE B O 1
ATOM 3419 N N . PHE B 1 97 ? 32.479 72.917 66.137 1.00 15.40 89 PHE B N 1
ATOM 3420 C CA . PHE B 1 97 ? 33.265 74.107 66.365 1.00 15.01 89 PHE B CA 1
ATOM 3421 C C . PHE B 1 97 ? 34.749 73.763 66.228 1.00 14.56 89 PHE B C 1
ATOM 3422 O O . PHE B 1 97 ? 35.224 72.849 66.898 1.00 14.15 89 PHE B O 1
ATOM 3430 N N . ILE B 1 98 ? 35.469 74.491 65.363 1.00 14.24 90 ILE B N 1
ATOM 3431 C CA . ILE B 1 98 ? 36.879 74.246 65.109 1.00 13.66 90 ILE B CA 1
ATOM 3432 C C . ILE B 1 98 ? 37.733 75.494 65.306 1.00 13.49 90 ILE B C 1
ATOM 3433 O O . ILE B 1 98 ? 37.268 76.582 65.105 1.00 13.84 90 ILE B O 1
ATOM 3438 N N . SER B 1 99 ? 39.013 75.327 65.632 1.00 12.91 91 SER B N 1
ATOM 3439 C CA . SER B 1 99 ? 39.883 76.511 65.706 1.00 12.86 91 SER B CA 1
ATOM 3440 C C . SER B 1 99 ? 40.100 77.081 64.304 1.00 12.59 91 SER B C 1
ATOM 3441 O O . SER B 1 99 ? 39.985 76.375 63.324 1.00 12.42 91 SER B O 1
ATOM 3444 N N . ALA B 1 100 ? 40.471 78.350 64.238 1.00 12.69 92 ALA B N 1
ATOM 3445 C CA . ALA B 1 100 ? 40.801 78.987 62.969 1.00 12.80 92 ALA B CA 1
ATOM 3446 C C . ALA B 1 100 ? 42.130 78.488 62.379 1.00 12.38 92 ALA B C 1
ATOM 3447 O O . ALA B 1 100 ? 42.477 78.857 61.264 1.00 12.18 92 ALA B O 1
ATOM 3449 N N . ILE B 1 101 ? 42.860 77.635 63.101 1.00 12.16 93 ILE B N 1
ATOM 3450 C CA . ILE B 1 101 ? 44.171 77.191 62.619 1.00 11.97 93 ILE B CA 1
ATOM 3451 C C . ILE B 1 101 ? 44.327 75.686 62.428 1.00 11.65 93 ILE B C 1
ATOM 3452 O O . ILE B 1 101 ? 45.425 75.160 62.440 1.00 11.19 93 ILE B O 1
ATOM 3457 N N . GLU B 1 102 ? 43.216 74.998 62.250 1.00 12.07 94 GLU B N 1
ATOM 3458 C CA . GLU B 1 102 ? 43.248 73.569 62.074 1.00 12.09 94 GLU B CA 1
ATOM 3459 C C . GLU B 1 102 ? 43.980 73.180 60.764 1.00 12.17 94 GLU B C 1
ATOM 3460 O O . GLU B 1 102 ? 44.044 73.958 59.795 1.00 12.12 94 GLU B O 1
ATOM 3466 N 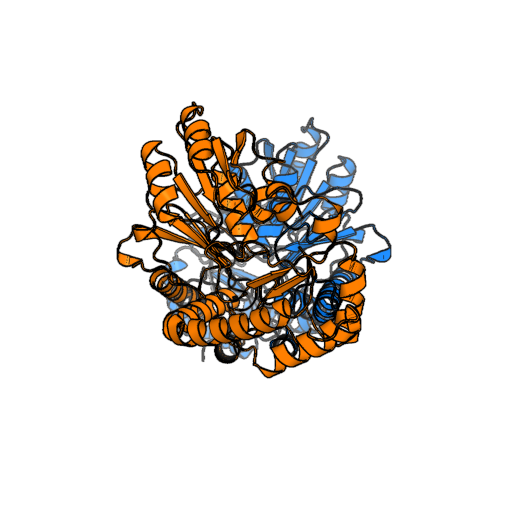N . HIS B 1 103 ? 44.532 71.972 60.774 1.00 12.12 95 HIS B N 1
ATOM 3467 C CA . HIS B 1 103 ? 45.039 71.339 59.566 1.00 12.24 95 HIS B CA 1
ATOM 3468 C C . HIS B 1 103 ? 43.887 71.274 58.561 1.00 12.21 95 HIS B C 1
ATOM 3469 O O . HIS B 1 103 ? 42.742 71.233 58.956 1.00 12.01 95 HIS B O 1
ATOM 3476 N N . LEU B 1 104 ? 44.183 71.297 57.271 1.00 12.21 96 LEU B N 1
ATOM 3477 C CA . LEU B 1 104 ? 43.122 71.301 56.261 1.00 12.68 96 LEU B CA 1
ATOM 3478 C C . LEU B 1 104 ? 42.167 70.108 56.358 1.00 12.63 96 LEU B C 1
ATOM 3479 O O . LEU B 1 104 ? 40.986 70.228 55.996 1.00 12.81 96 LEU B O 1
ATOM 3484 N N . SER B 1 105 ? 42.661 68.968 56.857 1.00 12.32 97 SER B N 1
ATOM 3485 C CA . SER B 1 105 ? 41.833 67.780 57.049 1.00 12.14 97 SER B CA 1
ATOM 3486 C C . SER B 1 105 ? 40.663 67.987 58.026 1.00 12.53 97 SER B C 1
ATOM 3487 O O . SER B 1 105 ? 39.732 67.188 58.035 1.00 12.42 97 SER B O 1
ATOM 3490 N N . ILE B 1 106 ? 40.729 69.022 58.870 1.00 12.97 98 ILE B N 1
ATOM 3491 C CA . ILE B 1 106 ? 39.611 69.441 59.734 1.00 13.44 98 ILE B CA 1
ATOM 3492 C C . ILE B 1 106 ? 39.016 70.719 59.137 1.00 14.27 98 ILE B C 1
ATOM 3493 O O . ILE B 1 106 ? 37.800 70.847 59.036 1.00 14.35 98 ILE B O 1
ATOM 3498 N N . TYR B 1 107 ? 39.883 71.663 58.766 1.00 14.58 99 TYR B N 1
ATOM 3499 C CA . TYR B 1 107 ? 39.467 72.994 58.359 1.00 15.35 99 TYR B CA 1
ATOM 3500 C C . TYR B 1 107 ? 38.549 72.973 57.151 1.00 16.19 99 TYR B C 1
ATOM 3501 O O . TYR B 1 107 ? 37.522 73.694 57.119 1.00 15.93 99 TYR B O 1
ATOM 3510 N N . ASN B 1 108 ? 38.870 72.136 56.165 1.00 16.48 100 ASN B N 1
ATOM 3511 C CA . ASN B 1 108 ? 38.087 72.146 54.919 1.00 16.88 100 ASN B CA 1
ATOM 3512 C C . ASN B 1 108 ? 36.674 71.587 55.042 1.00 16.57 100 ASN B C 1
ATOM 3513 O O . ASN B 1 108 ? 35.861 71.724 54.113 1.00 16.28 100 ASN B O 1
ATOM 3518 N N . HIS B 1 109 ? 36.366 70.985 56.182 1.00 16.41 101 HIS B N 1
ATOM 3519 C CA . HIS B 1 109 ? 34.986 70.636 56.477 1.00 17.24 101 HIS B CA 1
ATOM 3520 C C . HIS B 1 109 ? 34.065 71.864 56.584 1.00 17.85 101 HIS B C 1
ATOM 3521 O O . HIS B 1 109 ? 32.871 71.709 56.618 1.00 17.57 101 HIS B O 1
ATOM 3528 N N . ILE B 1 110 ? 34.613 73.078 56.620 1.00 18.30 102 ILE B N 1
ATOM 3529 C CA A ILE B 1 110 ? 33.817 74.290 56.467 0.50 19.19 102 ILE B CA 1
ATOM 3530 C CA B ILE B 1 110 ? 33.753 74.254 56.527 0.50 19.22 102 ILE B CA 1
ATOM 3531 C C . ILE B 1 110 ? 32.964 74.253 55.210 1.00 20.07 102 ILE B C 1
ATOM 3532 O O . ILE B 1 110 ? 31.894 74.821 55.157 1.00 20.53 102 ILE B O 1
ATOM 3541 N N . ASN B 1 111 ? 33.477 73.579 54.179 1.00 20.87 103 ASN B N 1
ATOM 3542 C CA . ASN B 1 111 ? 32.834 73.546 52.875 1.00 21.71 103 ASN B CA 1
ATOM 3543 C C . ASN B 1 111 ? 31.830 72.425 52.737 1.00 22.25 103 ASN B C 1
ATOM 3544 O O . ASN B 1 111 ? 31.217 72.310 51.687 1.00 21.92 103 ASN B O 1
ATOM 3549 N N . TYR B 1 112 ? 31.673 71.595 53.774 1.00 21.98 104 TYR B N 1
ATOM 3550 C CA . TYR B 1 112 ? 30.752 70.470 53.709 1.00 22.88 104 TYR B CA 1
ATOM 3551 C C . TYR B 1 112 ? 29.775 70.324 54.853 1.00 22.36 104 TYR B C 1
ATOM 3552 O O . TYR B 1 112 ? 28.616 69.966 54.629 1.00 23.29 104 TYR B O 1
ATOM 3561 N N . ALA B 1 113 ? 30.236 70.528 56.075 1.00 21.24 105 ALA B N 1
ATOM 3562 C CA . ALA B 1 113 ? 29.387 70.272 57.234 1.00 21.24 105 ALA B CA 1
ATOM 3563 C C . ALA B 1 113 ? 28.219 71.236 57.260 1.00 21.52 105 ALA B C 1
ATOM 3564 O O . ALA B 1 113 ? 28.402 72.419 57.005 1.00 21.88 105 ALA B O 1
ATOM 3566 N N . PRO B 1 114 ? 27.015 70.738 57.561 1.00 22.04 106 PRO B N 1
ATOM 3567 C CA . PRO B 1 114 ? 25.857 71.629 57.624 1.00 22.85 106 PRO B CA 1
ATOM 3568 C C . PRO B 1 114 ? 25.933 72.715 58.695 1.00 22.93 106 PRO B C 1
ATOM 3569 O O . PRO B 1 114 ? 25.495 73.804 58.458 1.00 23.61 106 PRO B O 1
ATOM 3573 N N . ASN B 1 115 ? 26.489 72.435 59.860 1.00 22.77 107 ASN B N 1
ATOM 3574 C CA . ASN B 1 115 ? 26.564 73.476 60.895 1.00 23.00 107 ASN B CA 1
ATOM 3575 C C . ASN B 1 115 ? 27.939 73.429 61.563 1.00 21.92 107 ASN B C 1
ATOM 3576 O O . ASN B 1 115 ? 28.198 72.660 62.501 1.00 22.30 107 ASN B O 1
ATOM 3581 N N . ILE B 1 116 ? 28.839 74.242 61.031 1.00 21.10 108 ILE B N 1
ATOM 3582 C CA . ILE B 1 116 ? 30.191 74.321 61.536 1.00 20.19 108 ILE B CA 1
ATOM 3583 C C . ILE B 1 116 ? 30.570 75.792 61.706 1.00 19.71 108 ILE B C 1
ATOM 3584 O O . ILE B 1 116 ? 30.317 76.609 60.825 1.00 19.69 108 ILE B O 1
ATOM 3589 N N . LYS B 1 117 ? 31.167 76.114 62.853 1.00 19.24 109 LYS B N 1
ATOM 3590 C CA . LYS B 1 117 ? 31.633 77.452 63.171 1.00 18.89 109 LYS B CA 1
ATOM 3591 C C . LYS B 1 117 ? 33.106 77.455 63.530 1.00 17.95 109 LYS B C 1
ATOM 3592 O O . LYS B 1 117 ? 33.629 76.509 64.140 1.00 17.26 109 LYS B O 1
ATOM 3598 N N . VAL B 1 118 ? 33.776 78.535 63.135 1.00 17.13 110 VAL B N 1
ATOM 3599 C CA . VAL B 1 118 ? 35.189 78.687 63.351 1.00 16.35 110 VAL B CA 1
ATOM 3600 C C . VAL B 1 118 ? 35.455 79.546 64.569 1.00 16.08 110 VAL B C 1
ATOM 3601 O O . VAL B 1 118 ? 35.015 80.684 64.628 1.00 16.41 110 VAL B O 1
ATOM 3605 N N . ILE B 1 119 ? 36.228 79.022 65.511 1.00 15.45 111 ILE B N 1
ATOM 3606 C CA . ILE B 1 119 ? 36.578 79.764 66.714 1.00 15.61 111 ILE B CA 1
ATOM 3607 C C . ILE B 1 119 ? 37.834 80.553 66.381 1.00 15.54 111 ILE B C 1
ATOM 3608 O O . ILE B 1 119 ? 38.839 79.991 65.915 1.00 14.66 111 ILE B O 1
ATOM 3613 N N . SER B 1 120 ? 37.806 81.841 66.679 1.00 16.33 112 SER B N 1
ATOM 3614 C CA . SER B 1 120 ? 38.901 82.703 66.318 1.00 16.91 112 SER B CA 1
ATOM 3615 C C . SER B 1 120 ? 40.130 82.480 67.205 1.00 16.40 112 SER B C 1
ATOM 3616 O O . SER B 1 120 ? 40.045 81.931 68.301 1.00 16.47 112 SER B O 1
ATOM 3619 N N . VAL B 1 121 ? 41.279 82.893 66.684 1.00 16.02 113 VAL B N 1
ATOM 3620 C CA . VAL B 1 121 ? 42.494 82.959 67.465 1.00 15.81 113 VAL B CA 1
ATOM 3621 C C . VAL B 1 121 ? 42.973 84.411 67.552 1.00 16.19 113 VAL B C 1
ATOM 3622 O O . VAL B 1 121 ? 42.630 85.239 66.724 1.00 16.06 113 VAL B O 1
ATOM 3626 N N . ASN B 1 122 ? 43.786 84.704 68.564 1.00 16.59 114 ASN B N 1
ATOM 3627 C CA . ASN B 1 122 ? 44.474 85.996 68.648 1.00 16.55 114 ASN B CA 1
ATOM 3628 C C . ASN B 1 122 ? 45.736 86.000 67.746 1.00 16.43 114 ASN B C 1
ATOM 3629 O O . ASN B 1 122 ? 46.034 84.995 67.019 1.00 15.63 114 ASN B O 1
ATOM 3634 N N . THR B 1 123 ? 46.453 87.122 67.787 1.00 16.55 115 THR B N 1
ATOM 3635 C CA . THR B 1 123 ? 47.583 87.369 66.875 1.00 16.82 115 THR B CA 1
ATOM 3636 C C . THR B 1 123 ? 48.780 86.491 67.203 1.00 16.36 115 THR B C 1
ATOM 3637 O O . THR B 1 123 ? 49.688 86.388 66.418 1.00 16.94 115 THR B O 1
ATOM 3641 N N . GLN B 1 124 ? 48.750 85.805 68.330 1.00 16.95 116 GLN B N 1
ATOM 3642 C CA . GLN B 1 124 ? 49.778 84.799 68.659 1.00 17.21 116 GLN B CA 1
ATOM 3643 C C . GLN B 1 124 ? 49.289 83.374 68.404 1.00 16.68 116 GLN B C 1
ATOM 3644 O O . GLN B 1 124 ? 49.966 82.420 68.733 1.00 16.96 116 GLN B O 1
ATOM 3650 N N . GLY B 1 125 ? 48.106 83.224 67.821 1.00 16.20 117 GLY B N 1
ATOM 3651 C CA . GLY B 1 125 ? 47.583 81.874 67.485 1.00 15.70 117 GLY B CA 1
ATOM 3652 C C . GLY B 1 125 ? 46.833 81.112 68.555 1.00 15.39 117 GLY B C 1
ATOM 3653 O O . GLY B 1 125 ? 46.543 79.941 68.376 1.00 15.37 117 GLY B O 1
ATOM 3654 N N . LEU B 1 126 ? 46.511 81.763 69.670 1.00 15.35 118 LEU B N 1
ATOM 3655 C CA . LEU B 1 126 ? 45.812 81.114 70.767 1.00 15.73 118 LEU B CA 1
ATOM 3656 C C . LEU B 1 126 ? 44.303 81.262 70.573 1.00 16.02 118 LEU B C 1
ATOM 3657 O O . LEU B 1 126 ? 43.810 82.341 70.253 1.00 15.83 118 LEU B O 1
ATOM 3662 N N . VAL B 1 127 ? 43.592 80.162 70.814 1.00 16.10 119 VAL B N 1
ATOM 3663 C CA . VAL B 1 127 ? 42.139 80.112 70.699 1.00 16.26 119 VAL B CA 1
ATOM 3664 C C . VAL B 1 127 ? 41.499 81.082 71.694 1.00 17.19 119 VAL B C 1
ATOM 3665 O O . VAL B 1 127 ? 41.886 81.143 72.847 1.00 16.67 119 VAL B O 1
ATOM 3669 N N . ASP B 1 128 ? 40.517 81.840 71.215 1.00 18.29 120 ASP B N 1
ATOM 3670 C CA . ASP B 1 128 ? 39.791 82.797 72.052 1.00 19.42 120 ASP B CA 1
ATOM 3671 C C . ASP B 1 128 ? 38.715 82.017 72.819 1.00 20.08 120 ASP B C 1
ATOM 3672 O O . ASP B 1 128 ? 37.689 81.630 72.249 1.00 19.49 120 ASP B O 1
ATOM 3677 N N . LEU B 1 129 ? 38.971 81.787 74.105 1.00 20.44 121 LEU B N 1
ATOM 3678 C CA . LEU B 1 129 ? 38.100 80.948 74.909 1.00 22.04 121 LEU B CA 1
ATOM 3679 C C . LEU B 1 129 ? 36.757 81.617 75.172 1.00 22.91 121 LEU B C 1
ATOM 3680 O O . LEU B 1 129 ? 35.746 80.929 75.296 1.00 22.41 121 LEU B O 1
ATOM 3685 N N . GLU B 1 130 ? 36.749 82.944 75.245 1.00 23.98 122 GLU B N 1
ATOM 3686 C CA . GLU B 1 130 ? 35.516 83.687 75.411 1.00 26.10 122 GLU B CA 1
ATOM 3687 C C . GLU B 1 130 ? 34.631 83.487 74.158 1.00 24.91 122 GLU B C 1
ATOM 3688 O O . GLU B 1 130 ? 33.418 83.301 74.263 1.00 24.22 122 GLU B O 1
ATOM 3694 N N . HIS B 1 131 ? 35.246 83.482 72.980 1.00 23.03 123 HIS B N 1
ATOM 3695 C CA . HIS B 1 131 ? 34.500 83.262 71.751 1.00 22.68 123 HIS B CA 1
ATOM 3696 C C . HIS B 1 131 ? 33.983 81.821 71.679 1.00 22.42 123 HIS B C 1
ATOM 3697 O O . HIS B 1 131 ? 32.861 81.576 71.226 1.00 21.97 123 HIS B O 1
ATOM 3704 N N . LEU B 1 132 ? 34.800 80.876 72.135 1.00 21.66 124 LEU B N 1
ATOM 3705 C CA . LEU B 1 132 ? 34.377 79.494 72.232 1.00 21.47 124 LEU B CA 1
ATOM 3706 C C . LEU B 1 132 ? 33.097 79.362 73.081 1.00 22.57 124 LEU B C 1
ATOM 3707 O O . LEU B 1 132 ? 32.154 78.703 72.649 1.00 21.59 124 LEU B O 1
ATOM 3712 N N . GLU B 1 133 ? 33.084 79.981 74.270 1.00 24.02 125 GLU B N 1
ATOM 3713 C CA . GLU B 1 133 ? 31.930 79.904 75.179 1.00 26.13 125 GLU B CA 1
ATOM 3714 C C . GLU B 1 133 ? 30.687 80.480 74.547 1.00 26.94 125 GLU B C 1
ATOM 3715 O O . GLU B 1 133 ? 29.628 79.868 74.572 1.00 26.72 125 GLU B O 1
ATOM 3721 N N . GLU B 1 134 ? 30.850 81.671 73.986 1.00 27.47 126 GLU B N 1
ATOM 3722 C CA . GLU B 1 134 ? 29.811 82.370 73.250 1.00 28.73 126 GLU B CA 1
ATOM 3723 C C . GLU B 1 134 ? 29.192 81.430 72.199 1.00 27.08 126 GLU B C 1
ATOM 3724 O O . GLU B 1 134 ? 27.981 81.244 72.156 1.00 27.17 126 GLU B O 1
ATOM 3730 N N . LEU B 1 135 ? 30.036 80.812 71.382 1.00 24.79 127 LEU B N 1
ATOM 3731 C CA . LEU B 1 135 ? 29.568 79.897 70.351 1.00 23.76 127 LEU B CA 1
ATOM 3732 C C . LEU B 1 135 ? 28.818 78.705 70.930 1.00 23.14 127 LEU B C 1
ATOM 3733 O O . LEU B 1 135 ? 27.762 78.343 70.424 1.00 23.57 127 LEU B O 1
ATOM 3738 N N . LEU B 1 136 ? 29.342 78.125 72.004 1.00 22.27 128 LEU B N 1
ATOM 3739 C CA . LEU B 1 136 ? 28.721 76.968 72.611 1.00 22.32 128 LEU B CA 1
ATOM 3740 C C . LEU B 1 136 ? 27.375 77.346 73.261 1.00 23.66 128 LEU B C 1
ATOM 3741 O O . LEU B 1 136 ? 26.422 76.572 73.209 1.00 23.58 128 LEU B O 1
ATOM 3746 N N . ALA B 1 137 ? 27.304 78.544 73.841 1.00 24.02 129 ALA B N 1
ATOM 3747 C CA . ALA B 1 137 ? 26.084 79.016 74.497 1.00 25.25 129 ALA B CA 1
ATOM 3748 C C . ALA B 1 137 ? 25.000 79.297 73.464 1.00 26.22 129 ALA B C 1
ATOM 3749 O O . ALA B 1 137 ? 23.837 79.111 73.741 1.00 27.27 129 ALA B O 1
ATOM 3751 N N . GLN B 1 138 ? 25.391 79.713 72.260 1.00 26.40 130 GLN B N 1
ATOM 3752 C CA . GLN B 1 138 ? 24.439 79.935 71.172 1.00 27.05 130 GLN B CA 1
ATOM 3753 C C . GLN B 1 138 ? 23.878 78.645 70.527 1.00 27.25 130 GLN B C 1
ATOM 3754 O O . GLN B 1 138 ? 22.864 78.714 69.848 1.00 28.29 130 GLN B O 1
ATOM 3756 N N . SER B 1 139 ? 24.525 77.499 70.700 1.00 26.58 131 SER B N 1
ATOM 3757 C CA . SER B 1 139 ? 24.079 76.270 70.053 1.00 26.92 131 SER B CA 1
ATOM 3758 C C . SER B 1 139 ? 22.790 75.703 70.689 1.00 29.01 131 SER B C 1
ATOM 3759 O O . SER B 1 139 ? 22.623 75.742 71.900 1.00 29.22 131 SER B O 1
ATOM 3762 N N . ASN B 1 140 ? 21.888 75.187 69.856 1.00 30.41 132 ASN B N 1
ATOM 3763 C CA . ASN B 1 140 ? 20.621 74.578 70.302 1.00 31.95 132 ASN B CA 1
ATOM 3764 C C . ASN B 1 140 ? 20.571 73.063 70.133 1.00 31.47 132 ASN B C 1
ATOM 3765 O O . ASN B 1 140 ? 19.573 72.451 70.440 1.00 33.60 132 ASN B O 1
ATOM 3770 N N . THR B 1 141 ? 21.634 72.472 69.618 1.00 30.13 133 THR B N 1
ATOM 3771 C CA . THR B 1 141 ? 21.680 71.046 69.361 1.00 30.20 133 THR B CA 1
ATOM 3772 C C . THR B 1 141 ? 22.430 70.384 70.485 1.00 28.20 133 THR B C 1
ATOM 3773 O O . THR B 1 141 ? 23.458 70.892 70.922 1.00 26.90 133 THR B O 1
ATOM 3777 N N . SER B 1 142 ? 21.932 69.258 70.962 1.00 27.80 134 SER B N 1
ATOM 3778 C CA . SER B 1 142 ? 22.609 68.598 72.088 1.00 27.13 134 SER B CA 1
ATOM 3779 C C . SER B 1 142 ? 23.886 67.881 71.622 1.00 24.67 134 SER B C 1
ATOM 3780 O O . SER B 1 142 ? 24.856 67.800 72.358 1.00 23.87 134 SER B O 1
ATOM 3783 N N . LYS B 1 143 ? 23.903 67.403 70.394 1.00 23.21 135 LYS B N 1
ATOM 3784 C CA . LYS B 1 143 ? 25.116 66.767 69.852 1.00 21.91 135 LYS B CA 1
ATOM 3785 C C . LYS B 1 143 ? 26.112 67.812 69.322 1.00 20.93 135 LYS B C 1
ATOM 3786 O O . LYS B 1 143 ? 25.890 68.431 68.288 1.00 20.62 135 LYS B O 1
ATOM 3792 N N . LYS B 1 144 ? 27.208 68.008 70.054 1.00 20.16 136 LYS B N 1
ATOM 3793 C CA . LYS B 1 144 ? 28.203 69.023 69.739 1.00 19.27 136 LYS B CA 1
ATOM 3794 C C . LYS B 1 144 ? 29.625 68.462 69.769 1.00 18.08 136 LYS B C 1
ATOM 3795 O O . LYS B 1 144 ? 29.958 67.628 70.636 1.00 17.71 136 LYS B O 1
ATOM 3801 N N . LEU B 1 145 ? 30.452 68.960 68.859 1.00 16.74 137 LEU B N 1
ATOM 3802 C CA . LEU B 1 145 ? 31.860 68.589 68.785 1.00 16.00 137 LEU B CA 1
ATOM 3803 C C . LEU B 1 145 ? 32.732 69.837 68.749 1.00 15.47 137 LEU B C 1
ATOM 3804 O O . LEU B 1 145 ? 32.546 70.713 67.897 1.00 15.45 137 LEU B O 1
ATOM 3809 N N . VAL B 1 146 ? 33.677 69.903 69.665 1.00 15.05 138 VAL B N 1
ATOM 3810 C CA . VAL B 1 146 ? 34.704 70.925 69.616 1.00 14.65 138 VAL B CA 1
ATOM 3811 C C . VAL B 1 146 ? 36.008 70.260 69.220 1.00 13.71 138 VAL B C 1
ATOM 3812 O O . VAL B 1 146 ? 36.414 69.267 69.830 1.00 13.63 138 VAL B O 1
ATOM 3816 N N . SER B 1 147 ? 36.636 70.775 68.187 1.00 13.22 139 SER B N 1
ATOM 3817 C CA . SER B 1 147 ? 37.863 70.195 67.667 1.00 12.68 139 SER B CA 1
ATOM 3818 C C . SER B 1 147 ? 38.944 71.270 67.608 1.00 12.71 139 SER B C 1
ATOM 3819 O O . SER B 1 147 ? 38.845 72.230 66.836 1.00 12.83 139 SER B O 1
ATOM 3822 N N . ILE B 1 148 ? 39.994 71.081 68.395 1.00 12.73 140 ILE B N 1
ATOM 3823 C CA . ILE B 1 148 ? 41.069 72.053 68.500 1.00 12.81 140 ILE B CA 1
ATOM 3824 C C . ILE B 1 148 ? 42.421 71.365 68.458 1.00 12.91 140 ILE B C 1
ATOM 3825 O O . ILE B 1 148 ? 42.751 70.529 69.314 1.00 12.64 140 ILE B O 1
ATOM 3830 N N . ILE B 1 149 ? 43.202 71.742 67.439 1.00 13.11 141 ILE B N 1
ATOM 3831 C CA . ILE B 1 149 ? 44.563 71.230 67.225 1.00 13.06 141 ILE B CA 1
ATOM 3832 C C . ILE B 1 149 ? 45.465 71.541 68.425 1.00 13.51 141 ILE B C 1
ATOM 3833 O O . ILE B 1 149 ? 45.620 72.693 68.805 1.00 14.06 141 ILE B O 1
ATOM 3838 N N . MET B 1 150 ? 46.039 70.511 69.040 1.00 13.89 142 MET B N 1
ATOM 3839 C CA . MET B 1 150 ? 46.911 70.712 70.211 1.00 14.33 142 MET B CA 1
ATOM 3840 C C . MET B 1 150 ? 48.174 71.502 69.858 1.00 14.08 142 MET B C 1
ATOM 3841 O O . MET B 1 150 ? 48.507 72.466 70.551 1.00 13.96 142 MET B O 1
ATOM 3846 N N . ALA B 1 151 ? 48.843 71.063 68.784 1.00 13.38 143 ALA B N 1
ATOM 3847 C CA . ALA B 1 151 ? 50.115 71.612 68.346 1.00 13.35 143 ALA B CA 1
ATOM 3848 C C . ALA B 1 151 ? 50.058 71.911 66.855 1.00 13.12 143 ALA B C 1
ATOM 3849 O O . ALA B 1 151 ? 49.885 71.018 66.031 1.00 13.40 143 ALA B O 1
ATOM 3851 N N . ASN B 1 152 ? 50.210 73.179 66.497 1.00 13.07 144 ASN B N 1
ATOM 3852 C CA . ASN B 1 152 ? 49.972 73.588 65.133 1.00 12.67 144 ASN B CA 1
ATOM 3853 C C . ASN B 1 152 ? 51.123 73.197 64.224 1.00 12.31 144 ASN B C 1
ATOM 3854 O O . ASN B 1 152 ? 52.295 73.365 64.574 1.00 11.89 144 ASN B O 1
ATOM 3859 N N . ASN B 1 153 ? 50.778 72.654 63.067 1.00 12.44 145 ASN B N 1
ATOM 3860 C CA . ASN B 1 153 ? 51.775 72.174 62.109 1.00 12.93 145 ASN B CA 1
ATOM 3861 C C . ASN B 1 153 ? 52.593 73.249 61.403 1.00 13.46 145 ASN B C 1
ATOM 3862 O O . ASN B 1 153 ? 53.693 72.948 60.941 1.00 12.85 145 ASN B O 1
ATOM 3867 N N . GLU B 1 154 ? 52.077 74.473 61.307 1.00 14.36 146 GLU B N 1
ATOM 3868 C CA . GLU B 1 154 ? 52.823 75.585 60.669 1.00 15.41 146 GLU B CA 1
ATOM 3869 C C . GLU B 1 154 ? 53.765 76.257 61.662 1.00 14.82 146 GLU B C 1
ATOM 3870 O O . GLU B 1 154 ? 54.959 76.433 61.365 1.00 15.29 146 GLU B O 1
ATOM 3876 N N . SER B 1 155 ? 53.236 76.624 62.823 1.00 13.69 147 SER B N 1
ATOM 3877 C CA . SER B 1 155 ? 53.934 77.507 63.775 1.00 13.29 147 SER B CA 1
ATOM 3878 C C . SER B 1 155 ? 54.442 76.821 65.038 1.00 13.18 147 SER B C 1
ATOM 3879 O O . SER B 1 155 ? 55.284 77.375 65.731 1.00 13.00 147 SER B O 1
ATOM 3882 N N . GLY B 1 156 ? 53.883 75.652 65.349 1.00 12.57 148 GLY B N 1
ATOM 3883 C CA . GLY B 1 156 ? 54.210 74.938 66.575 1.00 12.43 148 GLY B CA 1
ATOM 3884 C C . GLY B 1 156 ? 53.460 75.423 67.799 1.00 12.41 148 GLY B C 1
ATOM 3885 O O . GLY B 1 156 ? 53.674 74.914 68.904 1.00 12.21 148 GLY B O 1
ATOM 3886 N N . VAL B 1 157 ? 52.559 76.381 67.621 1.00 12.61 149 VAL B N 1
ATOM 3887 C CA . VAL B 1 157 ? 51.811 76.922 68.758 1.00 12.76 149 VAL B CA 1
ATOM 3888 C C . VAL B 1 157 ? 50.943 75.890 69.489 1.00 12.69 149 VAL B C 1
ATOM 3889 O O . VAL B 1 157 ? 50.257 75.116 68.846 1.00 12.49 149 VAL B O 1
ATOM 3893 N N . LEU B 1 158 ? 51.023 75.887 70.829 1.00 13.01 150 LEU B N 1
ATOM 3894 C CA . LEU B 1 158 ? 50.310 74.936 71.695 1.00 13.27 150 LEU B CA 1
ATOM 3895 C C . LEU B 1 158 ? 49.082 75.587 72.288 1.00 13.97 150 LEU B C 1
ATOM 3896 O O . LEU B 1 158 ? 49.140 76.716 72.760 1.00 14.77 150 LEU B O 1
ATOM 3901 N N . GLN B 1 159 ? 47.954 74.893 72.252 1.00 14.22 151 GLN B N 1
ATOM 3902 C CA . GLN B 1 159 ? 46.742 75.360 72.905 1.00 14.29 151 GLN B CA 1
ATOM 3903 C C . GLN B 1 159 ? 46.659 74.759 74.296 1.00 15.15 151 GLN B C 1
ATOM 3904 O O . GLN B 1 159 ? 47.255 73.714 74.569 1.00 14.74 151 GLN B O 1
ATOM 3910 N N . ASP B 1 160 ? 45.909 75.427 75.176 1.00 15.64 152 ASP B N 1
ATOM 3911 C CA . ASP B 1 160 ? 45.730 74.963 76.516 1.00 16.57 152 ASP B CA 1
ATOM 3912 C C . ASP B 1 160 ? 44.527 73.996 76.487 1.00 16.44 152 ASP B C 1
ATOM 3913 O O . ASP B 1 160 ? 43.390 74.357 76.838 1.00 16.27 152 ASP B O 1
ATOM 3918 N N . ILE B 1 161 ? 44.810 72.769 76.081 1.00 15.88 153 ILE B N 1
ATOM 3919 C CA . ILE B 1 161 ? 43.779 71.789 75.858 1.00 16.36 153 ILE B CA 1
ATOM 3920 C C . ILE B 1 161 ? 42.983 71.477 77.134 1.00 17.54 153 ILE B C 1
ATOM 3921 O O . ILE B 1 161 ? 41.784 71.285 77.072 1.00 17.68 153 ILE B O 1
ATOM 3926 N N . ALA B 1 162 ? 43.662 71.427 78.282 1.00 18.56 154 ALA B N 1
ATOM 3927 C CA . ALA B 1 162 ? 43.016 71.115 79.540 1.00 19.77 154 ALA B CA 1
ATOM 3928 C C . ALA B 1 162 ? 41.976 72.174 79.903 1.00 20.94 154 ALA B C 1
ATOM 3929 O O . ALA B 1 162 ? 40.878 71.849 80.358 1.00 21.24 154 ALA B O 1
ATOM 3931 N N . GLU B 1 163 ? 42.334 73.440 79.720 1.00 21.32 155 GLU B N 1
ATOM 3932 C CA . GLU B 1 163 ? 41.403 74.521 79.967 1.00 22.32 155 GLU B CA 1
ATOM 3933 C C . GLU B 1 163 ? 40.212 74.467 78.996 1.00 21.83 155 GLU B C 1
ATOM 3934 O O . GLU B 1 163 ? 39.057 74.598 79.391 1.00 21.29 155 GLU B O 1
ATOM 3940 N N . ILE B 1 164 ? 40.501 74.266 77.720 1.00 20.27 156 ILE B N 1
ATOM 3941 C CA . ILE B 1 164 ? 39.458 74.183 76.735 1.00 19.96 156 ILE B CA 1
ATOM 3942 C C . ILE B 1 164 ? 38.487 73.071 77.136 1.00 20.57 156 ILE B C 1
ATOM 3943 O O . ILE B 1 164 ? 37.289 73.239 77.029 1.00 20.31 156 ILE B O 1
ATOM 3948 N N . GLY B 1 165 ? 39.017 71.960 77.637 1.00 21.41 157 GLY B N 1
ATOM 3949 C CA . GLY B 1 165 ? 38.217 70.817 78.020 1.00 22.07 157 GLY B CA 1
ATOM 3950 C C . GLY B 1 165 ? 37.242 71.108 79.146 1.00 24.31 157 GLY B C 1
ATOM 3951 O O . GLY B 1 165 ? 36.171 70.479 79.220 1.00 25.44 157 GLY B O 1
ATOM 3952 N N . LYS B 1 166 ? 37.596 72.030 80.041 1.00 24.93 158 LYS B N 1
ATOM 3953 C CA . LYS B 1 166 ? 36.680 72.423 81.117 1.00 26.73 158 LYS B CA 1
ATOM 3954 C C . LYS B 1 166 ? 35.461 73.120 80.523 1.00 25.64 158 LYS B C 1
ATOM 3955 O O . LYS B 1 166 ? 34.331 72.883 80.961 1.00 24.95 158 LYS B O 1
ATOM 3961 N N . ILE B 1 167 ? 35.719 74.003 79.550 1.00 23.84 159 ILE B N 1
ATOM 3962 C CA . ILE B 1 167 ? 34.665 74.719 78.853 1.00 23.50 159 ILE B CA 1
ATOM 3963 C C . ILE B 1 167 ? 33.774 73.760 78.047 1.00 23.30 159 ILE B C 1
ATOM 3964 O O . ILE B 1 167 ? 32.540 73.875 78.121 1.00 24.20 159 ILE B O 1
ATOM 3969 N N . THR B 1 168 ? 34.367 72.797 77.331 1.00 21.76 160 THR B N 1
ATOM 3970 C CA . THR B 1 168 ? 33.559 71.855 76.585 1.00 21.35 160 THR B CA 1
ATOM 3971 C C . THR B 1 168 ? 32.666 71.008 77.488 1.00 21.98 160 THR B C 1
ATOM 3972 O O . THR B 1 168 ? 31.496 70.764 77.160 1.00 21.78 160 THR B O 1
ATOM 3976 N N . LYS B 1 169 ? 33.199 70.580 78.623 1.00 22.10 161 LYS B N 1
ATOM 3977 C CA . LYS B 1 169 ? 32.407 69.822 79.587 1.00 23.23 161 LYS B CA 1
ATOM 3978 C C . LYS B 1 169 ? 31.257 70.675 80.165 1.00 24.47 161 LYS B C 1
ATOM 3979 O O . LYS B 1 169 ? 30.152 70.146 80.360 1.00 24.72 161 LYS B O 1
ATOM 3981 N N . LYS B 1 170 ? 31.490 71.974 80.399 1.00 24.91 162 LYS B N 1
ATOM 3982 C CA . LYS B 1 170 ? 30.423 72.885 80.907 1.00 26.73 162 LYS B CA 1
ATOM 3983 C C . LYS B 1 170 ? 29.226 72.928 79.960 1.00 27.67 162 LYS B C 1
ATOM 3984 O O . LYS B 1 170 ? 28.090 72.958 80.430 1.00 28.71 162 LYS B O 1
ATOM 3986 N N . TYR B 1 171 ? 29.468 72.903 78.647 1.00 26.67 163 TYR B N 1
ATOM 3987 C CA . TYR B 1 171 ? 28.366 72.929 77.688 1.00 27.20 163 TYR B CA 1
ATOM 3988 C C . TYR B 1 171 ? 27.997 71.551 77.139 1.00 26.24 163 TYR B C 1
ATOM 3989 O O . TYR B 1 171 ? 27.262 71.444 76.169 1.00 26.36 163 TYR B O 1
ATOM 3998 N N . GLU B 1 172 ? 28.522 70.509 77.763 1.00 25.82 164 GLU B N 1
ATOM 3999 C CA . GLU B 1 172 ? 28.242 69.133 77.374 1.00 26.91 164 GLU B CA 1
ATOM 4000 C C . GLU B 1 172 ? 28.569 68.860 75.897 1.00 25.17 164 GLU B C 1
ATOM 4001 O O . GLU B 1 172 ? 27.807 68.186 75.191 1.00 25.69 164 GLU B O 1
ATOM 4007 N N . ALA B 1 173 ? 29.688 69.419 75.434 1.00 23.02 165 ALA B N 1
ATOM 4008 C CA . ALA B 1 173 ? 30.176 69.175 74.093 1.00 21.89 165 ALA B CA 1
ATOM 4009 C C . ALA B 1 173 ? 31.206 68.061 74.157 1.00 20.49 165 ALA B C 1
ATOM 4010 O O . ALA B 1 173 ? 31.898 67.916 75.135 1.00 19.74 165 ALA B O 1
ATOM 4012 N N . LYS B 1 174 ? 31.316 67.287 73.095 1.00 19.81 166 LYS B N 1
ATOM 4013 C CA . LYS B 1 174 ? 32.436 66.350 72.963 1.00 18.84 166 LYS B CA 1
ATOM 4014 C C . LYS B 1 174 ? 33.695 67.102 72.525 1.00 17.24 166 LYS B C 1
ATOM 4015 O O . LYS B 1 174 ? 33.602 68.145 71.871 1.00 16.56 166 LYS B O 1
ATOM 4021 N N . PHE B 1 175 ? 34.867 66.539 72.838 1.00 15.84 167 PHE B N 1
ATOM 4022 C CA . PHE B 1 175 ? 36.111 67.252 72.651 1.00 14.96 167 PHE B CA 1
ATOM 4023 C C . PHE B 1 175 ? 37.124 66.391 71.913 1.00 14.01 167 PHE B C 1
ATOM 4024 O O . PHE B 1 175 ? 37.497 65.314 72.375 1.00 13.99 167 PHE B O 1
ATOM 4032 N N . HIS B 1 176 ? 37.539 66.862 70.750 1.00 13.27 168 HIS B N 1
ATOM 4033 C CA . HIS B 1 176 ? 38.538 66.180 69.933 1.00 12.84 168 HIS B CA 1
ATOM 4034 C C . HIS B 1 176 ? 39.715 67.087 69.792 1.00 12.42 168 HIS B C 1
ATOM 4035 O O . HIS B 1 176 ? 39.555 68.303 69.639 1.00 12.82 168 HIS B O 1
ATOM 4042 N N . SER B 1 177 ? 40.902 66.526 69.829 1.00 11.89 169 SER B N 1
ATOM 4043 C CA . SER B 1 177 ? 42.091 67.264 69.437 1.00 11.57 169 SER B CA 1
ATOM 4044 C C . SER B 1 177 ? 42.925 66.511 68.421 1.00 11.13 169 SER B C 1
ATOM 4045 O O . SER B 1 177 ? 43.247 65.359 68.594 1.00 11.35 169 SER B O 1
ATOM 4048 N N . ASP B 1 178 ? 43.325 67.206 67.383 1.00 11.25 170 ASP B N 1
ATOM 4049 C CA . ASP B 1 178 ? 44.319 66.708 66.439 1.00 11.06 170 ASP B CA 1
ATOM 4050 C C . ASP B 1 178 ? 45.680 66.795 67.126 1.00 11.07 170 ASP B C 1
ATOM 4051 O O . ASP B 1 178 ? 46.192 67.882 67.346 1.00 10.81 170 ASP B O 1
ATOM 4056 N N . LEU B 1 179 ? 46.218 65.632 67.507 1.00 11.31 171 LEU B N 1
ATOM 4057 C CA . LEU B 1 179 ? 47.505 65.497 68.230 1.00 11.50 171 LEU B CA 1
ATOM 4058 C C . LEU B 1 179 ? 48.692 65.203 67.319 1.00 11.19 171 LEU B C 1
ATOM 4059 O O . LEU B 1 179 ? 49.792 64.955 67.787 1.00 11.05 171 LEU B O 1
ATOM 4064 N N . VAL B 1 180 ? 48.486 65.284 66.022 1.00 11.33 172 VAL B N 1
ATOM 4065 C CA . VAL B 1 180 ? 49.473 64.757 65.091 1.00 11.32 172 VAL B CA 1
ATOM 4066 C C . VAL B 1 180 ? 50.898 65.351 65.244 1.00 11.49 172 VAL B C 1
ATOM 4067 O O . VAL B 1 180 ? 51.878 64.589 65.198 1.00 11.58 172 VAL B O 1
ATOM 4071 N N . GLN B 1 181 ? 51.009 66.658 65.476 1.00 11.29 173 GLN B N 1
ATOM 4072 C CA . GLN B 1 181 ? 52.304 67.298 65.665 1.00 11.73 173 GLN B CA 1
ATOM 4073 C C . GLN B 1 181 ? 52.784 67.352 67.127 1.00 12.00 173 GLN B C 1
ATOM 4074 O O . GLN B 1 181 ? 53.882 67.827 67.399 1.00 12.35 173 GLN B O 1
ATOM 4080 N N . GLY B 1 182 ? 51.975 66.860 68.068 1.00 11.88 174 GLY B N 1
ATOM 4081 C CA . GLY B 1 182 ? 52.384 66.778 69.451 1.00 11.82 174 GLY B CA 1
ATOM 4082 C C . GLY B 1 182 ? 52.785 65.380 69.885 1.00 12.00 174 GLY B C 1
ATOM 4083 O O . GLY B 1 182 ? 53.659 65.206 70.730 1.00 12.10 174 GLY B O 1
ATOM 4084 N N . PHE B 1 183 ? 52.116 64.375 69.337 1.00 12.00 175 PHE B N 1
ATOM 4085 C CA . PHE B 1 183 ? 52.326 62.977 69.747 1.00 12.40 175 PHE B CA 1
ATOM 4086 C C . PHE B 1 183 ? 53.776 62.602 69.505 1.00 12.60 175 PHE B C 1
ATOM 4087 O O . PHE B 1 183 ? 54.325 62.885 68.435 1.00 12.73 175 PHE B O 1
ATOM 4095 N N . GLY B 1 184 ? 54.386 61.961 70.492 1.00 12.97 176 GLY B N 1
ATOM 4096 C CA . GLY B 1 184 ? 55.793 61.545 70.436 1.00 13.38 176 GLY B CA 1
ATOM 4097 C C . GLY B 1 184 ? 56.823 62.665 70.536 1.00 13.48 176 GLY B C 1
ATOM 4098 O O . GLY B 1 184 ? 57.990 62.440 70.233 1.00 13.62 176 GLY B O 1
ATOM 4099 N N . ARG B 1 185 ? 56.370 63.890 70.829 1.00 13.35 177 ARG B N 1
ATOM 4100 C CA . ARG B 1 185 ? 57.254 65.023 70.995 1.00 13.52 177 ARG B CA 1
ATOM 4101 C C . ARG B 1 185 ? 57.086 65.649 72.369 1.00 13.91 177 ARG B C 1
ATOM 4102 O O . ARG B 1 185 ? 58.072 66.031 72.992 1.00 13.64 177 ARG B O 1
ATOM 4110 N N . ILE B 1 186 ? 55.834 65.820 72.789 1.00 14.13 178 ILE B N 1
ATOM 4111 C CA . ILE B 1 186 ? 55.532 66.241 74.143 1.00 14.77 178 ILE B CA 1
ATOM 4112 C C . ILE B 1 186 ? 54.645 65.202 74.835 1.00 15.02 178 ILE B C 1
ATOM 4113 O O . ILE B 1 186 ? 53.906 64.490 74.172 1.00 14.69 178 ILE B O 1
ATOM 4118 N N . PRO B 1 187 ? 54.739 65.087 76.175 1.00 15.39 179 PRO B N 1
ATOM 4119 C CA . PRO B 1 187 ? 53.873 64.138 76.897 1.00 15.81 179 PRO B CA 1
ATOM 4120 C C . PRO B 1 187 ? 52.388 64.437 76.704 1.00 15.68 179 PRO B C 1
ATOM 4121 O O . PRO B 1 187 ? 51.968 65.588 76.710 1.00 15.21 179 PRO B O 1
ATOM 4125 N N . ILE B 1 188 ? 51.597 63.393 76.536 1.00 16.22 180 ILE B N 1
ATOM 4126 C CA . ILE B 1 188 ? 50.161 63.549 76.372 1.00 16.66 180 ILE B CA 1
ATOM 4127 C C . ILE B 1 188 ? 49.453 62.465 77.137 1.00 16.86 180 ILE B C 1
ATOM 4128 O O . ILE B 1 188 ? 49.701 61.289 76.932 1.00 17.23 180 ILE B O 1
ATOM 4133 N N . ASN B 1 189 ? 48.537 62.879 77.998 1.00 17.20 181 ASN B N 1
ATOM 4134 C CA . ASN B 1 189 ? 47.664 61.966 78.688 1.00 17.14 181 ASN B CA 1
ATOM 4135 C C . ASN B 1 189 ? 46.222 62.349 78.325 1.00 17.32 181 ASN B C 1
ATOM 4136 O O . ASN B 1 189 ? 45.681 63.326 78.854 1.00 17.11 181 ASN B O 1
ATOM 4141 N N . ILE B 1 190 ? 45.603 61.581 77.434 1.00 17.41 182 ILE B N 1
ATOM 4142 C CA . ILE B 1 190 ? 44.325 62.007 76.896 1.00 17.95 182 ILE B CA 1
ATOM 4143 C C . ILE B 1 190 ? 43.217 62.059 77.951 1.00 19.01 182 ILE B C 1
ATOM 4144 O O . ILE B 1 190 ? 42.364 62.931 77.890 1.00 17.59 182 ILE B O 1
ATOM 4149 N N . LYS B 1 191 ? 43.260 61.150 78.918 1.00 19.86 183 LYS B N 1
ATOM 4150 C CA . LYS B 1 191 ? 42.258 61.149 79.967 1.00 22.21 183 LYS B CA 1
ATOM 4151 C C . LYS B 1 191 ? 42.388 62.412 80.819 1.00 22.05 183 LYS B C 1
ATOM 4152 O O . LYS B 1 191 ? 41.401 63.110 81.060 1.00 21.64 183 LYS B O 1
ATOM 4158 N N . ALA B 1 192 ? 43.612 62.694 81.267 1.00 21.64 184 ALA B N 1
ATOM 4159 C CA . ALA B 1 192 ? 43.871 63.868 82.108 1.00 21.96 184 ALA B CA 1
ATOM 4160 C C . ALA B 1 192 ? 43.472 65.151 81.383 1.00 21.27 184 ALA B C 1
ATOM 4161 O O . ALA B 1 192 ? 43.031 66.088 82.006 1.00 21.33 184 ALA B O 1
ATOM 4163 N N . LEU B 1 193 ? 43.660 65.192 80.063 1.00 19.94 185 LEU B N 1
ATOM 4164 C CA . LEU B 1 193 ? 43.307 66.366 79.296 1.00 18.97 185 LEU B CA 1
ATOM 4165 C C . LEU B 1 193 ? 41.803 66.548 79.131 1.00 18.71 185 LEU B C 1
ATOM 4166 O O . LEU B 1 193 ? 41.330 67.652 78.814 1.00 19.10 185 LEU B O 1
ATOM 4171 N N . GLY B 1 194 ? 41.042 65.482 79.334 1.00 18.27 186 GLY B N 1
ATOM 4172 C CA . GLY B 1 194 ? 39.586 65.548 79.178 1.00 17.98 186 GLY B CA 1
ATOM 4173 C C . GLY B 1 194 ? 39.115 65.383 77.740 1.00 17.07 186 GLY B C 1
ATOM 4174 O O . GLY B 1 194 ? 38.025 65.850 77.380 1.00 16.85 186 GLY B O 1
ATOM 4175 N N . LEU B 1 195 ? 39.903 64.696 76.920 1.00 15.63 187 LEU B N 1
ATOM 4176 C CA . LEU B 1 195 ? 39.538 64.514 75.522 1.00 15.09 187 LEU B CA 1
ATOM 4177 C C . LEU B 1 195 ? 38.627 63.317 75.327 1.00 15.15 187 LEU B C 1
ATOM 4178 O O . LEU B 1 195 ? 38.857 62.267 75.907 1.00 15.89 187 LEU B O 1
ATOM 4183 N N . ASP B 1 196 ? 37.581 63.478 74.531 1.00 14.72 188 ASP B N 1
ATOM 4184 C CA . ASP B 1 196 ? 36.793 62.336 74.065 1.00 14.52 188 ASP B CA 1
ATOM 4185 C C . ASP B 1 196 ? 37.432 61.649 72.853 1.00 13.70 188 ASP B C 1
ATOM 4186 O O . ASP B 1 196 ? 37.329 60.425 72.673 1.00 13.55 188 ASP B O 1
ATOM 4191 N N . PHE B 1 197 ? 38.091 62.439 72.017 1.00 13.11 189 PHE B N 1
ATOM 4192 C CA . PHE B 1 197 ? 38.598 61.938 70.763 1.00 12.45 189 PHE B CA 1
ATOM 4193 C C . PHE B 1 197 ? 39.964 62.518 70.486 1.00 12.03 189 PHE B C 1
ATOM 4194 O O . PHE B 1 197 ? 40.279 63.629 70.907 1.00 12.00 189 PHE B O 1
ATOM 4202 N N . ALA B 1 198 ? 40.760 61.793 69.718 1.00 11.66 190 ALA B N 1
ATOM 4203 C CA . ALA B 1 198 ? 42.040 62.321 69.309 1.00 11.56 190 ALA B CA 1
ATOM 4204 C C . ALA B 1 198 ? 42.523 61.668 68.035 1.00 11.25 190 ALA B C 1
ATOM 4205 O O . ALA B 1 198 ? 42.225 60.517 67.791 1.00 11.17 190 ALA B O 1
ATOM 4207 N N . THR B 1 199 ? 43.299 62.409 67.245 1.00 11.15 191 THR B N 1
ATOM 4208 C CA . THR B 1 199 ? 43.898 61.872 66.015 1.00 10.81 191 THR B CA 1
ATOM 4209 C C . THR B 1 199 ? 45.430 61.870 66.072 1.00 10.60 191 THR B C 1
ATOM 4210 O O . THR B 1 199 ? 46.025 62.853 66.524 1.00 10.32 191 THR B O 1
ATOM 4214 N N . ILE B 1 200 ? 46.043 60.758 65.625 1.00 10.35 192 ILE B N 1
ATOM 4215 C CA . ILE B 1 200 ? 47.504 60.630 65.545 1.00 10.19 192 ILE B CA 1
ATOM 4216 C C . ILE B 1 200 ? 47.892 59.936 64.269 1.00 10.27 192 ILE B C 1
ATOM 4217 O O . ILE B 1 200 ? 47.066 59.233 63.671 1.00 10.06 192 ILE B O 1
ATOM 4222 N N . SER B 1 201 ? 49.147 60.124 63.857 1.00 10.42 193 SER B N 1
ATOM 4223 C CA . SER B 1 201 ? 49.618 59.629 62.560 1.00 10.66 193 SER B CA 1
ATOM 4224 C C . SER B 1 201 ? 51.040 59.112 62.623 1.00 10.86 193 SER B C 1
ATOM 4225 O O . SER B 1 201 ? 51.918 59.758 63.196 1.00 10.60 193 SER B O 1
ATOM 4228 N N . GLY B 1 202 ? 51.247 57.933 62.030 1.00 11.13 194 GLY B N 1
ATOM 4229 C CA . GLY B 1 202 ? 52.476 57.215 62.173 1.00 11.87 194 GLY B CA 1
ATOM 4230 C C . GLY B 1 202 ? 53.659 57.820 61.427 1.00 12.25 194 GLY B C 1
ATOM 4231 O O . GLY B 1 202 ? 54.749 57.842 61.955 1.00 12.59 194 GLY B O 1
ATOM 4232 N N . HIS B 1 203 ? 53.467 58.298 60.213 1.00 12.70 195 HIS B N 1
ATOM 4233 C CA . HIS B 1 203 ? 54.622 58.715 59.431 1.00 13.36 195 HIS B CA 1
ATOM 4234 C C . HIS B 1 203 ? 55.311 59.937 60.013 1.00 13.70 195 HIS B C 1
ATOM 4235 O O . HIS B 1 203 ? 56.518 60.068 59.894 1.00 13.90 195 HIS B O 1
ATOM 4266 N N . ILE B 1 205 ? 55.878 60.481 63.017 1.00 13.31 197 ILE B N 1
ATOM 4267 C CA . ILE B 1 205 ? 56.724 60.101 64.132 1.00 13.04 197 ILE B CA 1
ATOM 4268 C C . ILE B 1 205 ? 57.739 58.993 63.810 1.00 13.39 197 ILE B C 1
ATOM 4269 O O . ILE B 1 205 ? 58.261 58.361 64.713 1.00 13.33 197 ILE B O 1
ATOM 4274 N N . GLY B 1 206 ? 57.987 58.737 62.524 1.00 13.77 198 GLY B N 1
ATOM 4275 C CA . GLY B 1 206 ? 59.013 57.752 62.097 1.00 14.25 198 GLY B CA 1
ATOM 4276 C C . GLY B 1 206 ? 58.570 56.294 62.003 1.00 14.21 198 GLY B C 1
ATOM 4277 O O . GLY B 1 206 ? 59.421 55.392 61.983 1.00 14.59 198 GLY B O 1
ATOM 4278 N N . GLY B 1 207 ? 57.260 56.083 61.935 1.00 13.72 199 GLY B N 1
ATOM 4279 C CA . GLY B 1 207 ? 56.662 54.764 61.830 1.00 14.14 199 GLY B CA 1
ATOM 4280 C C . GLY B 1 207 ? 56.374 54.362 60.388 1.00 14.72 199 GLY B C 1
ATOM 4281 O O . GLY B 1 207 ? 55.876 53.283 60.117 1.00 14.99 199 GLY B O 1
ATOM 4282 N N . GLY B 1 208 ? 56.733 55.212 59.442 1.00 15.04 200 GLY B N 1
ATOM 4283 C CA . GLY B 1 208 ? 56.397 54.959 58.055 1.00 15.53 200 GLY B CA 1
ATOM 4284 C C . GLY B 1 208 ? 54.958 55.338 57.776 1.00 15.29 200 GLY B C 1
ATOM 4285 O O . GLY B 1 208 ? 54.173 55.599 58.691 1.00 14.62 200 GLY B O 1
ATOM 4286 N N . GLN B 1 209 ? 54.619 55.343 56.502 1.00 15.93 201 GLN B N 1
ATOM 4287 C CA . GLN B 1 209 ? 53.288 55.731 56.060 1.00 15.96 201 GLN B CA 1
ATOM 4288 C C . GLN B 1 209 ? 52.346 54.572 56.160 1.00 14.83 201 GLN B C 1
ATOM 4289 O O . GLN B 1 209 ? 52.752 53.426 56.050 1.00 14.41 201 GLN B O 1
ATOM 4295 N N . GLY B 1 210 ? 51.082 54.896 56.346 1.00 13.83 202 GLY B N 1
ATOM 4296 C CA . GLY B 1 210 ? 49.994 53.929 56.215 1.00 13.50 202 GLY B CA 1
ATOM 4297 C C . GLY B 1 210 ? 49.337 53.528 57.503 1.00 12.91 202 GLY B C 1
ATOM 4298 O O . GLY B 1 210 ? 48.338 52.797 57.495 1.00 12.88 202 GLY B O 1
ATOM 4299 N N . GLY B 1 211 ? 49.919 53.988 58.609 1.00 12.40 203 GLY B N 1
ATOM 4300 C CA . GLY B 1 211 ? 49.421 53.727 59.954 1.00 11.96 203 GLY B CA 1
ATOM 4301 C C . GLY B 1 211 ? 49.036 55.029 60.639 1.00 11.58 203 GLY B C 1
ATOM 4302 O O . GLY B 1 211 ? 49.744 56.019 60.564 1.00 11.36 203 GLY B O 1
ATOM 4303 N N . ALA B 1 212 ? 47.880 55.007 61.293 1.00 11.50 204 ALA B N 1
ATOM 4304 C CA . ALA B 1 212 ? 47.339 56.170 61.994 1.00 11.09 204 ALA B CA 1
ATOM 4305 C C . ALA B 1 212 ? 46.173 55.687 62.823 1.00 11.02 204 ALA B C 1
ATOM 4306 O O . ALA B 1 212 ? 45.821 54.519 62.782 1.00 11.01 204 ALA B O 1
ATOM 4308 N N . ALA B 1 213 ? 45.572 56.586 63.592 1.00 11.04 205 ALA B N 1
ATOM 4309 C CA . ALA B 1 213 ? 44.466 56.187 64.442 1.00 11.15 205 ALA B CA 1
ATOM 4310 C C . ALA B 1 213 ? 43.590 57.320 64.901 1.00 11.22 205 ALA B C 1
ATOM 4311 O O . ALA B 1 213 ? 44.035 58.444 65.069 1.00 11.23 205 ALA B O 1
ATOM 4313 N N . LEU B 1 214 ? 42.316 56.997 65.063 1.00 11.55 206 LEU B N 1
ATOM 4314 C CA . LEU B 1 214 ? 41.381 57.812 65.827 1.00 11.63 206 LEU B CA 1
ATOM 4315 C C . LEU B 1 214 ? 41.125 57.140 67.157 1.00 11.99 206 LEU B C 1
ATOM 4316 O O . LEU B 1 214 ? 40.671 55.993 67.213 1.00 11.84 206 LEU B O 1
ATOM 4321 N N . ILE B 1 215 ? 41.381 57.876 68.223 1.00 12.30 207 ILE B N 1
ATOM 4322 C CA . ILE B 1 215 ? 41.151 57.377 69.545 1.00 13.01 207 ILE B CA 1
ATOM 4323 C C . ILE B 1 215 ? 39.774 57.908 69.935 1.00 13.09 207 ILE B C 1
ATOM 4324 O O . ILE B 1 215 ? 39.470 59.078 69.671 1.00 12.77 207 ILE B O 1
ATOM 4329 N N . SER B 1 216 ? 38.954 57.090 70.583 1.00 13.27 208 SER B N 1
ATOM 4330 C CA . SER B 1 216 ? 37.599 57.539 70.939 1.00 13.83 208 SER B CA 1
ATOM 4331 C C . SER B 1 216 ? 37.089 56.969 72.226 1.00 14.47 208 SER B C 1
ATOM 4332 O O . SER B 1 216 ? 37.247 55.798 72.497 1.00 14.13 208 SER B O 1
ATOM 4335 N N . SER B 1 217 ? 36.444 57.815 73.017 1.00 15.75 209 SER B N 1
ATOM 4336 C CA . SER B 1 217 ? 35.720 57.369 74.193 1.00 16.87 209 SER B CA 1
ATOM 4337 C C . SER B 1 217 ? 34.804 56.178 73.908 1.00 17.65 209 SER B C 1
ATOM 4338 O O . SER B 1 217 ? 34.010 56.186 72.935 1.00 17.31 209 SER B O 1
ATOM 4341 N N . SER B 1 218 ? 34.912 55.146 74.767 1.00 18.09 210 SER B N 1
ATOM 4342 C CA . SER B 1 218 ? 34.058 53.933 74.637 1.00 18.97 210 SER B CA 1
ATOM 4343 C C . SER B 1 218 ? 32.576 54.177 74.939 1.00 20.20 210 SER B C 1
ATOM 4344 O O . SER B 1 218 ? 31.767 53.331 74.625 1.00 21.00 210 SER B O 1
ATOM 4347 N N . ASN B 1 219 ? 32.186 55.317 75.506 1.00 21.04 211 ASN B N 1
ATOM 4348 C CA . ASN B 1 219 ? 30.741 55.599 75.603 1.00 22.68 211 ASN B CA 1
ATOM 4349 C C . ASN B 1 219 ? 30.216 56.351 74.372 1.00 22.13 211 ASN B C 1
ATOM 4350 O O . ASN B 1 219 ? 29.125 56.886 74.403 1.00 22.46 211 ASN B O 1
ATOM 4355 N N . PHE B 1 220 ? 30.999 56.415 73.298 1.00 21.33 212 PHE B N 1
ATOM 4356 C CA . PHE B 1 220 ? 30.492 56.963 72.044 1.00 21.19 212 PHE B CA 1
ATOM 4357 C C . PHE B 1 220 ? 30.717 55.950 70.930 1.00 21.15 212 PHE B C 1
ATOM 4358 O O . PHE B 1 220 ? 31.830 55.478 70.731 1.00 20.42 212 PHE B O 1
ATOM 4366 N N . GLN B 1 221 ? 29.658 55.637 70.188 1.00 22.26 213 GLN B N 1
ATOM 4367 C CA . GLN B 1 221 ? 29.748 54.743 69.041 1.00 22.90 213 GLN B CA 1
ATOM 4368 C C . GLN B 1 221 ? 30.096 55.544 67.800 1.00 21.83 213 GLN B C 1
ATOM 4369 O O . GLN B 1 221 ? 29.288 56.325 67.304 1.00 22.28 213 GLN B O 1
ATOM 4375 N N . ILE B 1 222 ? 31.273 55.303 67.243 1.00 20.49 214 ILE B N 1
ATOM 4376 C CA . ILE B 1 222 ? 31.619 55.883 65.970 1.00 19.36 214 ILE B CA 1
ATOM 4377 C C . ILE B 1 222 ? 30.913 55.122 64.874 1.00 19.43 214 ILE B C 1
ATOM 4378 O O . ILE B 1 222 ? 30.987 53.914 64.836 1.00 18.65 214 ILE B O 1
ATOM 4383 N N . THR B 1 223 ? 30.262 55.826 63.951 1.00 20.44 215 THR B N 1
ATOM 4384 C CA . THR B 1 223 ? 29.684 55.181 62.763 1.00 21.62 215 THR B CA 1
ATOM 4385 C C . THR B 1 223 ? 30.709 55.227 61.615 1.00 21.12 215 THR B C 1
ATOM 4386 O O . THR B 1 223 ? 31.420 56.220 61.454 1.00 20.97 215 THR B O 1
ATOM 4390 N N . PRO B 1 224 ? 30.796 54.151 60.831 1.00 20.61 216 PRO B N 1
ATOM 4391 C CA . PRO B 1 224 ? 31.870 54.040 59.829 1.00 20.41 216 PRO B CA 1
ATOM 4392 C C . PRO B 1 224 ? 31.674 54.896 58.594 1.00 20.64 216 PRO B C 1
ATOM 4393 O O . PRO B 1 224 ? 30.544 55.134 58.175 1.00 20.73 216 PRO B O 1
ATOM 4397 N N . MET B 1 225 ? 32.776 55.357 58.024 1.00 20.44 217 MET B N 1
ATOM 4398 C CA . MET B 1 225 ? 32.776 55.876 56.675 1.00 21.41 217 MET B CA 1
ATOM 4399 C C . MET B 1 225 ? 32.969 54.742 55.669 1.00 19.49 217 MET B C 1
ATOM 4400 O O . MET B 1 225 ? 32.410 54.778 54.570 1.00 19.25 217 MET B O 1
ATOM 4405 N N . ILE B 1 226 ? 33.789 53.761 56.035 1.00 17.56 218 ILE B N 1
ATOM 4406 C CA . ILE B 1 226 ? 34.161 52.700 55.136 1.00 16.71 218 ILE B CA 1
ATOM 4407 C C . ILE B 1 226 ? 33.645 51.348 55.630 1.00 16.46 218 ILE B C 1
ATOM 4408 O O . ILE B 1 226 ? 34.069 50.852 56.681 1.00 15.74 218 ILE B O 1
ATOM 4413 N N . ILE B 1 227 ? 32.756 50.744 54.839 1.00 16.58 219 ILE B N 1
ATOM 4414 C CA . ILE B 1 227 ? 32.122 49.504 55.225 1.00 17.22 219 ILE B CA 1
ATOM 4415 C C . ILE B 1 227 ? 32.629 48.342 54.395 1.00 17.48 219 ILE B C 1
ATOM 4416 O O . ILE B 1 227 ? 33.203 48.533 53.323 1.00 17.84 219 ILE B O 1
ATOM 4421 N N . GLY B 1 228 ? 32.372 47.142 54.889 1.00 17.77 220 GLY B N 1
ATOM 4422 C CA . GLY B 1 228 ? 32.780 45.925 54.226 1.00 18.58 220 GLY B CA 1
ATOM 4423 C C . GLY B 1 228 ? 32.937 44.793 55.201 1.00 19.07 220 GLY B C 1
ATOM 4424 O O . GLY B 1 228 ? 31.962 44.352 55.826 1.00 20.11 220 GLY B O 1
ATOM 4425 N N . GLY B 1 229 ? 34.173 44.335 55.363 1.00 19.28 221 GLY B N 1
ATOM 4426 C CA . GLY B 1 229 ? 34.464 43.174 56.176 1.00 19.44 221 GLY B CA 1
ATOM 4427 C C . GLY B 1 229 ? 34.409 43.321 57.690 1.00 20.39 221 GLY B C 1
ATOM 4428 O O . GLY B 1 229 ? 34.575 42.326 58.392 1.00 21.10 221 GLY B O 1
ATOM 4429 N N . GLY B 1 230 ? 34.136 44.505 58.239 1.00 20.28 222 GLY B N 1
ATOM 4430 C CA . GLY B 1 230 ? 33.944 44.561 59.708 1.00 20.14 222 GLY B CA 1
ATOM 4431 C C . GLY B 1 230 ? 35.220 44.653 60.549 1.00 19.24 222 GLY B C 1
ATOM 4432 O O . GLY B 1 230 ? 35.193 44.514 61.764 1.00 19.10 222 GLY B O 1
ATOM 4433 N N . GLN B 1 231 ? 36.336 44.965 59.893 1.00 18.67 223 GLN B N 1
ATOM 4434 C CA . GLN B 1 231 ? 37.569 45.233 60.598 1.00 17.90 223 GLN B CA 1
ATOM 4435 C C . GLN B 1 231 ? 37.378 46.413 61.547 1.00 17.45 223 GLN B C 1
ATOM 4436 O O . GLN B 1 231 ? 36.484 47.264 61.356 1.00 16.56 223 GLN B O 1
ATOM 4442 N N . GLU B 1 232 ? 38.236 46.434 62.564 1.00 17.66 224 GLU B N 1
ATOM 4443 C CA . GLU B 1 232 ? 38.209 47.469 63.617 1.00 18.03 224 GLU B CA 1
ATOM 4444 C C . GLU B 1 232 ? 36.802 47.623 64.228 1.00 18.76 224 GLU B C 1
ATOM 4445 O O . GLU B 1 232 ? 36.305 48.737 64.390 1.00 18.25 224 GLU B O 1
ATOM 4451 N N . LYS B 1 233 ? 36.175 46.489 64.530 1.00 19.86 225 LYS B N 1
ATOM 4452 C CA . LYS B 1 233 ? 34.839 46.436 65.144 1.00 21.80 225 LYS B CA 1
ATOM 4453 C C . LYS B 1 233 ? 33.783 47.168 64.331 1.00 21.65 225 LYS B C 1
ATOM 4454 O O . LYS B 1 233 ? 32.887 47.818 64.899 1.00 21.43 225 LYS B O 1
ATOM 4460 N N . SER B 1 234 ? 33.924 47.063 63.007 1.00 20.42 226 SER B N 1
ATOM 4461 C CA . SER B 1 234 ? 33.023 47.653 62.023 1.00 20.38 226 SER B CA 1
ATOM 4462 C C . SER B 1 234 ? 33.032 49.153 61.989 1.00 19.07 226 SER B C 1
ATOM 4463 O O . SER B 1 234 ? 32.111 49.749 61.437 1.00 19.81 226 SER B O 1
ATOM 4466 N N . VAL B 1 235 ? 34.068 49.772 62.541 1.00 17.95 227 VAL B N 1
ATOM 4467 C CA . VAL B 1 235 ? 34.207 51.222 62.455 1.00 17.19 227 VAL B CA 1
ATOM 4468 C C . VAL B 1 235 ? 34.993 51.609 61.216 1.00 16.58 227 VAL B C 1
ATOM 4469 O O . VAL B 1 235 ? 34.886 52.747 60.730 1.00 16.89 227 VAL B O 1
ATOM 4473 N N . ARG B 1 236 ? 35.783 50.682 60.667 1.00 15.90 228 ARG B N 1
ATOM 4474 C CA . ARG B 1 236 ? 36.702 51.013 59.570 1.00 15.14 228 ARG B CA 1
ATOM 4475 C C . ARG B 1 236 ? 37.138 49.726 58.871 1.00 14.78 228 ARG B C 1
ATOM 4476 O O . ARG B 1 236 ? 38.067 49.041 59.310 1.00 14.20 228 ARG B O 1
ATOM 4484 N N . SER B 1 237 ? 36.433 49.390 57.797 1.00 14.73 229 SER B N 1
ATOM 4485 C CA . SER B 1 237 ? 36.663 48.144 57.085 1.00 14.83 229 SER B CA 1
ATOM 4486 C C . SER B 1 237 ? 37.825 48.274 56.119 1.00 14.66 229 SER B C 1
ATOM 4487 O O . SER B 1 237 ? 38.298 49.377 55.823 1.00 14.64 229 SER B O 1
ATOM 4490 N N . GLY B 1 238 ? 38.251 47.133 55.596 1.00 14.76 230 GLY B N 1
ATOM 4491 C CA . GLY B 1 238 ? 39.398 47.052 54.720 1.00 14.66 230 GLY B CA 1
ATOM 4492 C C . GLY B 1 238 ? 40.451 46.245 55.439 1.00 14.81 230 GLY B C 1
ATOM 4493 O O . GLY B 1 238 ? 40.548 46.274 56.674 1.00 14.44 230 GLY B O 1
ATOM 4494 N N . THR B 1 239 ? 41.244 45.507 54.668 1.00 15.32 231 THR B N 1
ATOM 4495 C CA . THR B 1 239 ? 42.288 44.702 55.249 1.00 15.18 231 THR B CA 1
ATOM 4496 C C . THR B 1 239 ? 43.270 45.658 55.930 1.00 14.93 231 THR B C 1
ATOM 4497 O O . THR B 1 239 ? 43.724 46.632 55.334 1.00 14.52 231 THR B O 1
ATOM 4501 N N . GLU B 1 240 ? 43.578 45.370 57.190 1.00 14.79 232 GLU B N 1
ATOM 4502 C CA . GLU B 1 240 ? 44.445 46.233 57.982 1.00 14.67 232 GLU B CA 1
ATOM 4503 C C . GLU B 1 240 ? 45.849 46.224 57.374 1.00 14.55 232 GLU B C 1
ATOM 4504 O O . GLU B 1 240 ? 46.327 45.168 56.913 1.00 14.38 232 GLU B O 1
ATOM 4510 N N . ASN B 1 241 ? 46.482 47.402 57.352 1.00 13.99 233 ASN B N 1
ATOM 4511 C CA . ASN B 1 241 ? 47.852 47.540 56.892 1.00 14.00 233 ASN B CA 1
ATOM 4512 C C . ASN B 1 241 ? 48.776 47.178 58.060 1.00 13.94 233 ASN B C 1
ATOM 4513 O O . ASN B 1 241 ? 49.255 48.036 58.840 1.00 13.37 233 ASN B O 1
ATOM 4518 N N . VAL B 1 242 ? 49.012 45.881 58.182 1.00 14.00 234 VAL B N 1
ATOM 4519 C CA . VAL B 1 242 ? 49.664 45.341 59.361 1.00 13.92 234 VAL B CA 1
ATOM 4520 C C . VAL B 1 242 ? 51.091 45.864 59.557 1.00 13.80 234 VAL B C 1
ATOM 4521 O O . VAL B 1 242 ? 51.478 46.199 60.690 1.00 13.95 234 VAL B O 1
ATOM 4525 N N . LEU B 1 243 ? 51.867 45.914 58.485 1.00 13.78 235 LEU B N 1
ATOM 4526 C CA . LEU B 1 243 ? 53.257 46.378 58.544 1.00 14.24 235 LEU B CA 1
ATOM 4527 C C . LEU B 1 243 ? 53.338 47.842 59.000 1.00 13.77 235 LEU B C 1
ATOM 4528 O O . LEU B 1 243 ? 54.168 48.195 59.815 1.00 13.47 235 LEU B O 1
ATOM 4533 N N . ALA B 1 244 ? 52.463 48.671 58.463 1.00 13.58 236 ALA B N 1
ATOM 4534 C CA . ALA B 1 244 ? 52.421 50.081 58.857 1.00 13.55 236 ALA B CA 1
ATOM 4535 C C . ALA B 1 244 ? 51.958 50.258 60.286 1.00 13.08 236 ALA B C 1
ATOM 4536 O O . ALA B 1 244 ? 52.462 51.101 61.022 1.00 13.25 236 ALA B O 1
ATOM 4538 N N . ILE B 1 245 ? 50.986 49.460 60.692 1.00 13.10 237 ILE B N 1
ATOM 4539 C CA . ILE B 1 245 ? 50.496 49.507 62.075 1.00 12.90 237 ILE B CA 1
ATOM 4540 C C . ILE B 1 245 ? 51.618 49.092 63.043 1.00 12.90 237 ILE B C 1
ATOM 4541 O O . ILE B 1 245 ? 51.879 49.759 64.048 1.00 12.80 237 ILE B O 1
ATOM 4546 N N . ALA B 1 246 ? 52.282 47.990 62.708 1.00 12.95 238 ALA B N 1
ATOM 4547 C CA . ALA B 1 246 ? 53.419 47.504 63.470 1.00 13.08 238 ALA B CA 1
ATOM 4548 C C . ALA B 1 246 ? 54.489 48.594 63.585 1.00 13.12 238 ALA B C 1
ATOM 4549 O O . ALA B 1 246 ? 54.949 48.882 64.678 1.00 12.97 238 ALA B O 1
ATOM 4551 N N . GLY B 1 247 ? 54.847 49.233 62.470 1.00 13.02 239 GLY B N 1
ATOM 4552 C CA . GLY B 1 247 ? 55.806 50.348 62.511 1.00 13.12 239 GLY B CA 1
ATOM 4553 C C . GLY B 1 247 ? 55.358 51.514 63.395 1.00 12.86 239 GLY B C 1
ATOM 4554 O O . GLY B 1 247 ? 56.138 52.060 64.159 1.00 12.84 239 GLY B O 1
ATOM 4555 N N . PHE B 1 248 ? 54.081 51.877 63.268 1.00 12.63 240 PHE B N 1
ATOM 4556 C CA . PHE B 1 248 ? 53.447 52.914 64.069 1.00 12.43 240 PHE B CA 1
ATOM 4557 C C . PHE B 1 248 ? 53.571 52.614 65.560 1.00 12.62 240 PHE B C 1
ATOM 4558 O O . PHE B 1 248 ? 53.929 53.486 66.374 1.00 12.46 240 PHE B O 1
ATOM 4566 N N . GLY B 1 249 ? 53.266 51.381 65.928 1.00 12.88 241 GLY B N 1
ATOM 4567 C CA . GLY B 1 249 ? 53.343 50.986 67.324 1.00 12.97 241 GLY B CA 1
ATOM 4568 C C . GLY B 1 249 ? 54.759 51.085 67.862 1.00 13.18 241 GLY B C 1
ATOM 4569 O O . GLY B 1 249 ? 54.968 51.639 68.957 1.00 13.19 241 GLY B O 1
ATOM 4570 N N . LEU B 1 250 ? 55.734 50.580 67.104 1.00 13.22 242 LEU B N 1
ATOM 4571 C CA . LEU B 1 250 ? 57.103 50.598 67.571 1.00 13.74 242 LEU B CA 1
ATOM 4572 C C . LEU B 1 250 ? 57.633 52.037 67.656 1.00 13.90 242 LEU B C 1
ATOM 4573 O O . LEU B 1 250 ? 58.328 52.389 68.618 1.00 13.88 242 LEU B O 1
ATOM 4578 N N . ALA B 1 251 ? 57.278 52.872 66.684 1.00 13.66 243 ALA B N 1
ATOM 4579 C CA . ALA B 1 251 ? 57.692 54.268 66.736 1.00 13.82 243 ALA B CA 1
ATOM 4580 C C . ALA B 1 251 ? 57.063 54.986 67.945 1.00 14.01 243 ALA B C 1
ATOM 4581 O O . ALA B 1 251 ? 57.723 55.775 68.599 1.00 13.64 243 ALA B O 1
ATOM 4583 N N . SER B 1 252 ? 55.791 54.702 68.233 1.00 14.28 244 SER B N 1
ATOM 4584 C CA . SER B 1 252 ? 55.125 55.304 69.392 1.00 14.50 244 SER B CA 1
ATOM 4585 C C . SER B 1 252 ? 55.825 54.944 70.697 1.00 15.05 244 SER B C 1
ATOM 4586 O O . SER B 1 252 ? 56.068 55.809 71.546 1.00 15.01 244 SER B O 1
ATOM 4589 N N . ALA B 1 253 ? 56.162 53.674 70.853 1.00 15.72 245 ALA B N 1
ATOM 4590 C CA . ALA B 1 253 ? 56.850 53.210 72.049 1.00 16.81 245 ALA B CA 1
ATOM 4591 C C . ALA B 1 253 ? 58.224 53.816 72.183 1.00 17.33 245 ALA B C 1
ATOM 4592 O O . ALA B 1 253 ? 58.591 54.249 73.275 1.00 18.29 245 ALA B O 1
ATOM 4594 N N . LEU B 1 254 ? 58.991 53.846 71.095 1.00 17.34 246 LEU B N 1
ATOM 4595 C CA . LEU B 1 254 ? 60.314 54.484 71.123 1.00 17.68 246 LEU B CA 1
ATOM 4596 C C . LEU B 1 254 ? 60.238 55.968 71.470 1.00 17.84 246 LEU B C 1
ATOM 4597 O O . LEU B 1 254 ? 61.017 56.479 72.287 1.00 17.94 246 LEU B O 1
ATOM 4602 N N . ARG B 1 255 ? 59.343 56.682 70.820 1.00 17.62 247 ARG B N 1
ATOM 4603 C CA . ARG B 1 255 ? 59.251 58.091 71.071 1.00 18.18 247 ARG B CA 1
ATOM 4604 C C . ARG B 1 255 ? 58.862 58.379 72.516 1.00 19.37 247 ARG B C 1
ATOM 4605 O O . ARG B 1 255 ? 59.431 59.275 73.129 1.00 19.15 247 ARG B O 1
ATOM 4613 N N . THR B 1 256 ? 57.898 57.616 73.027 1.00 20.74 248 THR B N 1
ATOM 4614 C CA . THR B 1 256 ? 57.385 57.794 74.397 1.00 23.29 248 THR B CA 1
ATOM 4615 C C . THR B 1 256 ? 58.438 57.396 75.440 1.00 23.03 248 THR B C 1
ATOM 4616 O O . THR B 1 256 ? 58.665 58.150 76.350 1.00 22.05 248 THR B O 1
ATOM 4620 N N . ASP B 1 257 ? 59.179 56.306 75.230 1.00 23.92 249 ASP B N 1
ATOM 4621 C CA . ASP B 1 257 ? 60.283 55.952 76.142 1.00 24.73 249 ASP B CA 1
ATOM 4622 C C . ASP B 1 257 ? 61.429 56.963 76.145 1.00 23.99 249 ASP B C 1
ATOM 4623 O O . ASP B 1 257 ? 62.110 57.093 77.141 1.00 24.64 249 ASP B O 1
ATOM 4628 N N . ASN B 1 258 ? 61.694 57.632 75.020 1.00 22.29 250 ASN B N 1
ATOM 4629 C CA . ASN B 1 258 ? 62.806 58.572 74.937 1.00 21.16 250 ASN B CA 1
ATOM 4630 C C . ASN B 1 258 ? 62.359 60.014 74.851 1.00 19.15 250 ASN B C 1
ATOM 4631 O O . ASN B 1 258 ? 63.085 60.863 74.352 1.00 18.38 250 ASN B O 1
ATOM 4636 N N . ILE B 1 259 ? 61.168 60.298 75.327 1.00 17.95 251 ILE B N 1
ATOM 4637 C CA . ILE B 1 259 ? 60.592 61.597 75.087 1.00 17.63 251 ILE B CA 1
ATOM 4638 C C . ILE B 1 259 ? 61.394 62.742 75.752 1.00 17.35 251 ILE B C 1
ATOM 4639 O O . ILE B 1 259 ? 61.526 63.801 75.154 1.00 16.52 251 ILE B O 1
ATOM 4644 N N . SER B 1 260 ? 61.947 62.518 76.946 1.00 17.36 252 SER B N 1
ATOM 4645 C CA . SER B 1 260 ? 62.805 63.535 77.591 1.00 18.28 252 SER B CA 1
ATOM 4646 C C . SER B 1 260 ? 64.109 63.818 76.884 1.00 17.74 252 SER B C 1
ATOM 4647 O O . SER B 1 260 ? 64.420 64.977 76.636 1.00 17.61 252 SER B O 1
ATOM 4650 N N . GLU B 1 261 ? 64.909 62.780 76.647 1.00 17.34 253 GLU B N 1
ATOM 4651 C CA . GLU B 1 261 ? 66.166 62.958 75.881 1.00 17.32 253 GLU B CA 1
ATOM 4652 C C . GLU B 1 261 ? 65.901 63.631 74.525 1.00 16.20 253 GLU B C 1
ATOM 4653 O O . GLU B 1 261 ? 66.651 64.500 74.110 1.00 15.80 253 GLU B O 1
ATOM 4655 N N . ASN B 1 262 ? 64.839 63.211 73.826 1.00 15.73 254 ASN B N 1
ATOM 4656 C CA . ASN B 1 262 ? 64.536 63.785 72.505 1.00 15.39 254 ASN B CA 1
ATOM 4657 C C . ASN B 1 262 ? 64.123 65.241 72.649 1.00 15.12 254 ASN B C 1
ATOM 4658 O O . ASN B 1 262 ? 64.537 66.066 71.851 1.00 14.64 254 ASN B O 1
ATOM 4663 N N . TYR B 1 263 ? 63.322 65.539 73.678 1.00 15.38 255 TYR B N 1
ATOM 4664 C CA . TYR B 1 263 ? 62.828 66.892 73.896 1.00 15.96 255 TYR B CA 1
ATOM 4665 C C . TYR B 1 263 ? 64.000 67.839 74.098 1.00 16.60 255 TYR B C 1
ATOM 4666 O O . TYR B 1 263 ? 64.071 68.880 73.464 1.00 16.15 255 TYR B O 1
ATOM 4675 N N . ILE B 1 264 ? 64.938 67.433 74.946 1.00 17.34 256 ILE B N 1
ATOM 4676 C CA . ILE B 1 264 ? 66.083 68.264 75.272 1.00 18.84 256 ILE B CA 1
ATOM 4677 C C . ILE B 1 264 ? 66.960 68.495 74.042 1.00 19.31 256 ILE B C 1
ATOM 4678 O O . ILE B 1 264 ? 67.388 69.603 73.778 1.00 18.74 256 ILE B O 1
ATOM 4683 N N . LYS B 1 265 ? 67.194 67.444 73.285 1.00 19.87 257 LYS B N 1
ATOM 4684 C CA . LYS B 1 265 ? 68.010 67.550 72.108 1.00 21.26 257 LYS B CA 1
ATOM 4685 C C . LYS B 1 265 ? 67.404 68.514 71.098 1.00 20.57 257 LYS B C 1
ATOM 4686 O O . LYS B 1 265 ? 68.103 69.366 70.549 1.00 20.64 257 LYS B O 1
ATOM 4692 N N . ILE B 1 266 ? 66.107 68.370 70.847 1.00 19.06 258 ILE B N 1
ATOM 4693 C CA . ILE B 1 266 ? 65.431 69.176 69.849 1.00 18.56 258 ILE B CA 1
ATOM 4694 C C . ILE B 1 266 ? 65.334 70.640 70.305 1.00 18.64 258 ILE B C 1
ATOM 4695 O O . ILE B 1 266 ? 65.603 71.570 69.529 1.00 18.10 258 ILE B O 1
ATOM 4700 N N . LYS B 1 267 ? 64.948 70.823 71.563 1.00 18.35 259 LYS B N 1
ATOM 4701 C CA . LYS B 1 267 ? 64.845 72.151 72.138 1.00 19.59 259 LYS B CA 1
ATOM 4702 C C . LYS B 1 267 ? 66.160 72.945 72.033 1.00 18.84 259 LYS B C 1
ATOM 4703 O O . LYS B 1 267 ? 66.141 74.138 71.707 1.00 17.56 259 LYS B O 1
ATOM 4709 N N . LYS B 1 268 ? 67.294 72.294 72.299 1.00 19.30 260 LYS B N 1
ATOM 4710 C CA . LYS B 1 268 ? 68.604 72.956 72.125 1.00 20.05 260 LYS B CA 1
ATOM 4711 C C . LYS B 1 268 ? 68.860 73.385 70.676 1.00 18.69 260 LYS B C 1
ATOM 4712 O O . LYS B 1 268 ? 69.384 74.457 70.439 1.00 17.30 260 LYS B O 1
ATOM 4718 N N . LEU B 1 269 ? 68.461 72.558 69.703 1.00 18.29 261 LEU B N 1
ATOM 4719 C CA . LEU B 1 269 ? 68.640 72.953 68.285 1.00 18.07 261 LEU B CA 1
ATOM 4720 C C . LEU B 1 269 ? 67.781 74.184 67.971 1.00 17.32 261 LEU B C 1
ATOM 4721 O O . LEU B 1 269 ? 68.254 75.123 67.344 1.00 16.73 261 LEU B O 1
ATOM 4726 N N . GLN B 1 270 ? 66.537 74.177 68.442 1.00 16.85 262 GLN B N 1
ATOM 4727 C CA . GLN B 1 270 ? 65.636 75.302 68.262 1.00 17.10 262 GLN B CA 1
ATOM 4728 C C . GLN B 1 270 ? 66.218 76.588 68.878 1.00 17.54 262 GLN B C 1
ATOM 4729 O O . GLN B 1 270 ? 66.220 77.638 68.241 1.00 17.59 262 GLN B O 1
ATOM 4735 N N . GLU B 1 271 ? 66.693 76.509 70.103 1.00 18.11 263 GLU B N 1
ATOM 4736 C CA . GLU B 1 271 ? 67.254 77.686 70.766 1.00 19.23 263 GLU B CA 1
ATOM 4737 C C . GLU B 1 271 ? 68.453 78.205 69.980 1.00 19.29 263 GLU B C 1
ATOM 4738 O O . GLU B 1 271 ? 68.605 79.411 69.790 1.00 18.73 263 GLU B O 1
ATOM 4744 N N . ASN B 1 272 ? 69.280 77.281 69.501 1.00 19.08 264 ASN B N 1
ATOM 4745 C CA . ASN B 1 272 ? 70.416 77.630 68.682 1.00 19.72 264 ASN B CA 1
ATOM 4746 C C . ASN B 1 272 ? 69.961 78.331 67.376 1.00 18.15 264 ASN B C 1
ATOM 4747 O O . ASN B 1 272 ? 70.428 79.404 67.036 1.00 17.45 264 ASN B O 1
ATOM 4752 N N . LEU B 1 273 ? 69.046 77.710 66.661 1.00 16.73 265 LEU B N 1
ATOM 4753 C CA . LEU B 1 273 ? 68.528 78.270 65.418 1.00 15.90 265 LEU B CA 1
ATOM 4754 C C . LEU B 1 273 ? 67.907 79.619 65.617 1.00 15.88 265 LEU B C 1
ATOM 4755 O O . LEU B 1 273 ? 68.169 80.556 64.856 1.00 15.57 265 LEU B O 1
ATOM 4760 N N . GLU B 1 274 ? 67.086 79.749 66.652 1.00 15.80 266 GLU B N 1
ATOM 4761 C CA . GLU B 1 274 ? 66.349 80.992 66.840 1.00 15.91 266 GLU B CA 1
ATOM 4762 C C . GLU B 1 274 ? 67.236 82.125 67.337 1.00 16.78 266 GLU B C 1
ATOM 4763 O O . GLU B 1 274 ? 67.007 83.282 66.942 1.00 16.53 266 GLU B O 1
ATOM 4769 N N . LYS B 1 275 ? 68.232 81.830 68.174 1.00 17.58 267 LYS B N 1
ATOM 4770 C CA . LYS B 1 275 ? 69.197 82.875 68.576 1.00 19.20 267 LYS B CA 1
ATOM 4771 C C . LYS B 1 275 ? 69.926 83.387 67.318 1.00 19.55 267 LYS B C 1
ATOM 4772 O O . LYS B 1 275 ? 70.178 84.567 67.191 1.00 19.78 267 LYS B O 1
ATOM 4774 N N . LYS B 1 276 ? 70.280 82.491 66.412 1.00 20.35 268 LYS B N 1
ATOM 4775 C CA . LYS B 1 276 ? 70.941 82.899 65.186 1.00 21.85 268 LYS B CA 1
ATOM 4776 C C . LYS B 1 276 ? 70.027 83.749 64.299 1.00 21.48 268 LYS B C 1
ATOM 4777 O O . LYS B 1 276 ? 70.455 84.802 63.812 1.00 22.16 268 LYS B O 1
ATOM 4783 N N . LEU B 1 277 ? 68.775 83.332 64.127 1.00 20.37 269 LEU B N 1
ATOM 4784 C CA . LEU B 1 277 ? 67.880 84.070 63.253 1.00 20.64 269 LEU B CA 1
ATOM 4785 C C . LEU B 1 277 ? 67.612 85.479 63.760 1.00 21.60 269 LEU B C 1
ATOM 4786 O O . LEU B 1 277 ? 67.438 86.391 62.962 1.00 22.53 269 LEU B O 1
ATOM 4791 N N . LYS B 1 278 ? 67.594 85.663 65.075 1.00 22.14 270 LYS B N 1
ATOM 4792 C CA . LYS B 1 278 ? 67.316 86.965 65.663 1.00 23.31 270 LYS B CA 1
ATOM 4793 C C . LYS B 1 278 ? 68.519 87.929 65.594 1.00 22.70 270 LYS B C 1
ATOM 4794 O O . LYS B 1 278 ? 68.366 89.069 65.927 1.00 22.38 270 LYS B O 1
ATOM 4800 N N . LYS B 1 279 ? 69.685 87.480 65.122 1.00 22.18 271 LYS B N 1
ATOM 4801 C CA . LYS B 1 279 ? 70.769 88.380 64.760 1.00 22.74 271 LYS B CA 1
ATOM 4802 C C . LYS B 1 279 ? 70.560 89.065 63.374 1.00 23.15 271 LYS B C 1
ATOM 4803 O O . LYS B 1 279 ? 71.417 89.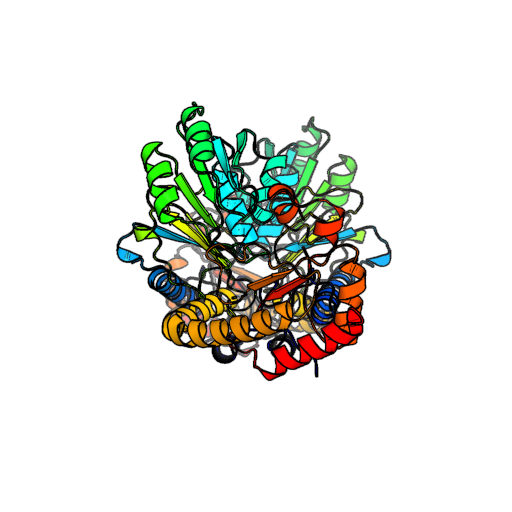845 62.965 1.00 23.61 271 LYS B O 1
ATOM 4805 N N . TYR B 1 280 ? 69.467 88.769 62.654 1.00 21.95 272 TYR B N 1
ATOM 4806 C CA . TYR B 1 280 ? 69.134 89.499 61.427 1.00 22.27 272 TYR B CA 1
ATOM 4807 C C . TYR B 1 280 ? 67.926 90.371 61.666 1.00 22.66 272 TYR B C 1
ATOM 4808 O O . TYR B 1 280 ? 67.034 90.013 62.407 1.00 22.80 272 TYR B O 1
ATOM 4817 N N . PRO B 1 281 ? 67.899 91.552 61.050 1.00 23.36 273 PRO B N 1
ATOM 4818 C CA . PRO B 1 281 ? 66.689 92.384 61.133 1.00 22.37 273 PRO B CA 1
ATOM 4819 C C . PRO B 1 281 ? 65.527 91.870 60.282 1.00 21.99 273 PRO B C 1
ATOM 4820 O O . PRO B 1 281 ? 65.750 91.170 59.282 1.00 21.48 273 PRO B O 1
ATOM 4824 N N . ASN B 1 282 ? 64.309 92.215 60.712 1.00 20.99 274 ASN B N 1
ATOM 4825 C CA A ASN B 1 282 ? 63.057 91.942 60.049 0.70 20.78 274 ASN B CA 1
ATOM 4826 C CA B ASN B 1 282 ? 63.124 91.961 59.879 0.30 20.63 274 ASN B CA 1
ATOM 4827 C C . ASN B 1 282 ? 62.820 90.461 59.738 1.00 20.08 274 ASN B C 1
ATOM 4828 O O . ASN B 1 282 ? 62.194 90.049 58.759 1.00 20.17 274 ASN B O 1
ATOM 4837 N N . VAL B 1 283 ? 63.276 89.661 60.699 1.00 19.07 275 VAL B N 1
ATOM 4838 C CA . VAL B 1 283 ? 62.890 88.257 60.774 1.00 18.70 275 VAL B CA 1
ATOM 4839 C C . VAL B 1 283 ? 61.954 88.083 61.963 1.00 17.90 275 VAL B C 1
ATOM 4840 O O . VAL B 1 283 ? 62.343 88.338 63.108 1.00 17.86 275 VAL B O 1
ATOM 4844 N N . ASN B 1 284 ? 60.705 87.699 61.693 1.00 16.92 276 ASN B N 1
ATOM 4845 C CA . ASN B 1 284 ? 59.710 87.555 62.763 1.00 16.63 276 ASN B CA 1
ATOM 4846 C C . ASN B 1 284 ? 59.368 86.084 63.029 1.00 15.48 276 ASN B C 1
ATOM 4847 O O . ASN B 1 284 ? 58.898 85.373 62.151 1.00 15.27 276 ASN B O 1
ATOM 4852 N N . ILE B 1 285 ? 59.602 85.640 64.240 1.00 14.61 277 ILE B N 1
ATOM 4853 C CA . ILE B 1 285 ? 59.240 84.312 64.619 1.00 14.48 277 ILE B CA 1
ATOM 4854 C C . ILE B 1 285 ? 57.772 84.305 65.076 1.00 14.34 277 ILE B C 1
ATOM 4855 O O . ILE B 1 285 ? 57.407 84.956 66.056 1.00 14.20 277 ILE B O 1
ATOM 4860 N N . VAL B 1 286 ? 56.947 83.578 64.343 1.00 13.87 278 VAL B N 1
ATOM 4861 C CA . VAL B 1 286 ? 55.519 83.479 64.597 1.00 13.91 278 VAL B CA 1
ATOM 4862 C C . VAL B 1 286 ? 55.274 82.735 65.899 1.00 13.70 278 VAL B C 1
ATOM 4863 O O . VAL B 1 286 ? 55.849 81.685 66.135 1.00 13.06 278 VAL B O 1
ATOM 4867 N N . SER B 1 287 ? 54.449 83.334 66.759 1.00 14.19 279 SER B N 1
ATOM 4868 C CA . SER B 1 287 ? 54.079 82.783 68.062 1.00 14.10 279 SER B CA 1
ATOM 4869 C C . SER B 1 287 ? 55.320 82.665 68.956 1.00 13.95 279 SER B C 1
ATOM 4870 O O . SER B 1 287 ? 55.384 81.791 69.816 1.00 13.79 279 SER B O 1
ATOM 4873 N N . ASN B 1 288 ? 56.239 83.618 68.802 1.00 14.08 280 ASN B N 1
ATOM 4874 C CA A ASN B 1 288 ? 57.475 83.688 69.584 0.50 14.40 280 ASN B CA 1
ATOM 4875 C CA B ASN B 1 288 ? 57.503 83.653 69.571 0.50 14.19 280 ASN B CA 1
ATOM 4876 C C . ASN B 1 288 ? 57.228 83.784 71.063 1.00 14.45 280 ASN B C 1
ATOM 4877 O O . ASN B 1 288 ? 58.028 83.311 71.876 1.00 14.37 280 ASN B O 1
ATOM 4886 N N . ASN B 1 289 ? 56.111 84.414 71.409 1.00 15.09 281 ASN B N 1
ATOM 4887 C CA . ASN B 1 289 ? 55.822 84.761 72.794 1.00 15.93 281 ASN B CA 1
ATOM 4888 C C . ASN B 1 289 ? 54.690 84.015 73.389 1.00 15.96 281 ASN B C 1
ATOM 4889 O O . ASN B 1 289 ? 54.078 84.500 74.306 1.00 17.96 281 ASN B O 1
ATOM 4894 N N . VAL B 1 290 ? 54.424 82.828 72.910 1.00 15.44 282 VAL B N 1
ATOM 4895 C CA . VAL B 1 290 ? 53.502 81.928 73.579 1.00 15.48 282 VAL B CA 1
ATOM 4896 C C . VAL B 1 290 ? 54.093 80.528 73.518 1.00 15.11 282 VAL B C 1
ATOM 4897 O O . VAL B 1 290 ? 55.051 80.309 72.776 1.00 15.15 282 VAL B O 1
ATOM 4901 N N . ALA B 1 291 ? 53.555 79.588 74.303 1.00 14.66 283 ALA B N 1
ATOM 4902 C CA . ALA B 1 291 ? 54.093 78.237 74.314 1.00 14.25 283 ALA B CA 1
ATOM 4903 C C . ALA B 1 291 ? 54.041 77.582 72.915 1.00 13.93 283 ALA B C 1
ATOM 4904 O O . ALA B 1 291 ? 53.022 77.636 72.210 1.00 14.03 283 ALA B O 1
ATOM 4906 N N . ARG B 1 292 ? 55.159 76.993 72.514 1.00 13.55 284 ARG B N 1
ATOM 4907 C CA . ARG B 1 292 ? 55.266 76.264 71.266 1.00 13.22 284 ARG B CA 1
ATOM 4908 C C . ARG B 1 292 ? 55.956 74.921 71.472 1.00 12.91 284 ARG B C 1
ATOM 4909 O O . ARG B 1 292 ? 56.680 74.692 72.475 1.00 12.91 284 ARG B O 1
ATOM 4917 N N . LEU B 1 293 ? 55.761 74.046 70.488 1.00 12.56 285 LEU B N 1
ATOM 4918 C CA . LEU B 1 293 ? 56.545 72.830 70.378 1.00 12.54 285 LEU B CA 1
ATOM 4919 C C . LEU B 1 293 ? 58.047 73.170 70.421 1.00 12.76 285 LEU B C 1
ATOM 4920 O O . LEU B 1 293 ? 58.462 74.258 70.006 1.00 12.75 285 LEU B O 1
ATOM 4925 N N . PRO B 1 294 ? 58.873 72.217 70.846 1.00 12.86 286 PRO B N 1
ATOM 4926 C CA . PRO B 1 294 ? 60.318 72.433 70.824 1.00 13.13 286 PRO B CA 1
ATOM 4927 C C . PRO B 1 294 ? 60.981 72.339 69.438 1.00 12.97 286 PRO B C 1
ATOM 4928 O O . PRO B 1 294 ? 62.161 72.605 69.322 1.00 13.43 286 PRO B O 1
ATOM 4932 N N . ASN B 1 295 ? 60.247 71.983 68.390 1.00 12.63 287 ASN B N 1
ATOM 4933 C CA . ASN B 1 295 ? 60.887 71.633 67.133 1.00 12.25 287 ASN B CA 1
ATOM 4934 C C . ASN B 1 295 ? 60.602 72.538 65.953 1.00 12.15 287 ASN B C 1
ATOM 4935 O O . ASN B 1 295 ? 61.239 72.386 64.890 1.00 12.18 287 ASN B O 1
ATOM 4940 N N . THR B 1 296 ? 59.647 73.452 66.093 1.00 12.05 288 THR B N 1
ATOM 4941 C CA . THR B 1 296 ? 59.130 74.182 64.924 1.00 11.91 288 THR B CA 1
ATOM 4942 C C . THR B 1 296 ? 59.410 75.674 65.028 1.00 12.15 288 THR B C 1
ATOM 4943 O O . THR B 1 296 ? 59.107 76.331 66.039 1.00 11.90 288 THR B O 1
ATOM 4947 N N . THR B 1 297 ? 60.013 76.203 63.955 1.00 12.37 289 THR B N 1
ATOM 4948 C CA . THR B 1 297 ? 60.273 77.621 63.841 1.00 12.62 289 THR B CA 1
ATOM 4949 C C . THR B 1 297 ? 59.651 78.108 62.542 1.00 12.71 289 THR B C 1
ATOM 4950 O O . THR B 1 297 ? 60.106 77.742 61.465 1.00 12.76 289 THR B O 1
ATOM 4954 N N . LEU B 1 298 ? 58.635 78.948 62.665 1.00 12.78 290 LEU B N 1
ATOM 4955 C CA . LEU B 1 298 ? 57.986 79.600 61.531 1.00 13.23 290 LEU B CA 1
ATOM 4956 C C . LEU B 1 298 ? 58.332 81.089 61.552 1.00 13.87 290 LEU B C 1
ATOM 4957 O O . LEU B 1 298 ? 58.081 81.776 62.535 1.00 13.84 290 LEU B O 1
ATOM 4962 N N . ILE B 1 299 ? 58.947 81.562 60.481 1.00 14.90 291 ILE B N 1
ATOM 4963 C CA . ILE B 1 299 ? 59.377 82.950 60.376 1.00 15.81 291 ILE B CA 1
ATOM 4964 C C . ILE B 1 299 ? 58.746 83.631 59.177 1.00 16.12 291 ILE B C 1
ATOM 4965 O O . ILE B 1 299 ? 58.482 83.006 58.176 1.00 15.75 291 ILE B O 1
ATOM 4970 N N . THR B 1 300 ? 58.483 84.923 59.326 1.00 17.69 292 THR B N 1
ATOM 4971 C CA . THR B 1 300 ? 58.068 85.787 58.232 1.00 18.23 292 THR B CA 1
ATOM 4972 C C . THR B 1 300 ? 59.192 86.771 58.019 1.00 19.87 292 THR B C 1
ATOM 4973 O O . THR B 1 300 ? 59.926 87.114 58.951 1.00 19.70 292 THR B O 1
ATOM 4977 N N . ILE B 1 301 ? 59.370 87.169 56.773 1.00 21.39 293 ILE B N 1
ATOM 4978 C CA . ILE B 1 301 ? 60.411 88.111 56.382 1.00 24.10 293 ILE B CA 1
ATOM 4979 C C . ILE B 1 301 ? 59.742 89.056 55.393 1.00 24.89 293 ILE B C 1
ATOM 4980 O O . ILE B 1 301 ? 59.706 88.771 54.205 1.00 24.50 293 ILE B O 1
ATOM 4985 N N . PRO B 1 302 ? 59.131 90.138 55.901 1.00 26.71 294 PRO B N 1
ATOM 4986 C CA . PRO B 1 302 ? 58.389 91.054 55.049 1.00 27.93 294 PRO B CA 1
ATOM 4987 C C . PRO B 1 302 ? 59.193 91.507 53.824 1.00 29.11 294 PRO B C 1
ATOM 4988 O O . PRO B 1 302 ? 60.426 91.640 53.897 1.00 26.78 294 PRO B O 1
ATOM 4992 N N . ASN B 1 303 ? 58.474 91.684 52.718 1.00 30.12 295 ASN B N 1
ATOM 4993 C CA . ASN B 1 303 ? 59.023 92.149 51.439 1.00 33.74 295 ASN B CA 1
ATOM 4994 C C . ASN B 1 303 ? 59.898 91.120 50.715 1.00 33.11 295 ASN B C 1
ATOM 4995 O O . ASN B 1 303 ? 60.712 91.485 49.872 1.00 34.21 295 ASN B O 1
ATOM 5000 N N . THR B 1 304 ? 59.680 89.837 51.028 1.00 31.40 296 THR B N 1
ATOM 5001 C CA . THR B 1 304 ? 60.240 88.716 50.276 1.00 28.79 296 THR B CA 1
ATOM 5002 C C . THR B 1 304 ? 59.145 87.750 49.940 1.00 27.78 296 THR B C 1
ATOM 5003 O O . THR B 1 304 ? 58.112 87.716 50.584 1.00 26.27 296 THR B O 1
ATOM 5007 N N . ASP B 1 305 ? 59.390 86.943 48.927 1.00 28.92 297 ASP B N 1
ATOM 5008 C CA . ASP B 1 305 ? 58.430 85.980 48.452 1.00 29.25 297 ASP B CA 1
ATOM 5009 C C . ASP B 1 305 ? 58.953 84.570 48.778 1.00 27.31 297 ASP B C 1
ATOM 5010 O O . ASP B 1 305 ? 59.949 84.135 48.199 1.00 26.40 297 ASP B O 1
ATOM 5015 N N . ALA B 1 306 ? 58.275 83.853 49.682 1.00 24.25 298 ALA B N 1
ATOM 5016 C CA . ALA B 1 306 ? 58.745 82.536 50.108 1.00 24.02 298 ALA B CA 1
ATOM 5017 C C . ALA B 1 306 ? 58.897 81.517 48.966 1.00 24.33 298 ALA B C 1
ATOM 5018 O O . ALA B 1 306 ? 59.767 80.662 49.007 1.00 23.94 298 ALA B O 1
ATOM 5020 N N . GLN B 1 307 ? 58.031 81.594 47.973 1.00 25.60 299 GLN B N 1
ATOM 5021 C CA . GLN B 1 307 ? 58.100 80.697 46.815 1.00 26.97 299 GLN B CA 1
ATOM 5022 C C . GLN B 1 307 ? 59.450 80.853 46.064 1.00 27.18 299 GLN B C 1
ATOM 5023 O O . GLN B 1 307 ? 60.078 79.862 45.667 1.00 30.08 299 GLN B O 1
ATOM 5025 N N . ALA B 1 308 ? 59.915 82.087 45.934 1.00 26.77 300 ALA B N 1
ATOM 5026 C CA . ALA B 1 308 ? 61.214 82.373 45.337 1.00 27.07 300 ALA B CA 1
ATOM 5027 C C . ALA B 1 308 ? 62.375 81.936 46.217 1.00 27.35 300 ALA B C 1
ATOM 5028 O O . ALA B 1 308 ? 63.367 81.368 45.732 1.00 28.87 300 ALA B O 1
ATOM 5030 N N . LYS B 1 309 ? 62.272 82.232 47.517 1.00 25.07 301 LYS B N 1
ATOM 5031 C CA . LYS B 1 309 ? 63.345 81.922 48.437 1.00 23.54 301 LYS B CA 1
ATOM 5032 C C . LYS B 1 309 ? 63.515 80.413 48.566 1.00 22.86 301 LYS B C 1
ATOM 5033 O O . LYS B 1 309 ? 64.612 79.918 48.800 1.00 22.49 301 LYS B O 1
ATOM 5039 N N . LEU B 1 310 ? 62.417 79.684 48.474 1.00 22.51 302 LEU B N 1
ATOM 5040 C CA . LEU B 1 310 ? 62.484 78.228 48.562 1.00 22.87 302 LEU B CA 1
ATOM 5041 C C . LEU B 1 310 ? 63.269 77.615 47.373 1.00 23.24 302 LEU B C 1
ATOM 5042 O O . LEU B 1 310 ? 63.901 76.566 47.511 1.00 22.75 302 LEU B O 1
ATOM 5047 N N . ILE B 1 311 ? 63.239 78.275 46.219 1.00 23.44 303 ILE B N 1
ATOM 5048 C CA . ILE B 1 311 ? 64.112 77.876 45.116 1.00 25.39 303 ILE B CA 1
ATOM 5049 C C . ILE B 1 311 ? 65.570 78.044 45.540 1.00 25.28 303 ILE B C 1
ATOM 5050 O O . ILE B 1 311 ? 66.390 77.157 45.332 1.00 26.06 303 ILE B O 1
ATOM 5055 N N . GLY B 1 312 ? 65.858 79.170 46.178 1.00 24.59 304 GLY B N 1
ATOM 5056 C CA . GLY B 1 312 ? 67.148 79.373 46.823 1.00 23.78 304 GLY B CA 1
ATOM 5057 C C . GLY B 1 312 ? 67.538 78.203 47.724 1.00 22.72 304 GLY B C 1
ATOM 5058 O O . GLY B 1 312 ? 68.654 77.685 47.632 1.00 21.55 304 GLY B O 1
ATOM 5059 N N . PHE B 1 313 ? 66.635 77.796 48.613 1.00 21.45 305 PHE B N 1
ATOM 5060 C CA . PHE B 1 313 ? 66.992 76.776 49.578 1.00 21.72 305 PHE B CA 1
ATOM 5061 C C . PHE B 1 313 ? 67.239 75.443 48.880 1.00 22.74 305 PHE B C 1
ATOM 5062 O O . PHE B 1 313 ? 68.147 74.694 49.262 1.00 21.66 305 PHE B O 1
ATOM 5070 N N . ASP B 1 314 ? 66.427 75.158 47.868 1.00 24.37 306 ASP B N 1
ATOM 5071 C CA . ASP B 1 314 ? 66.542 73.897 47.162 1.00 26.79 306 ASP B CA 1
ATOM 5072 C C . ASP B 1 314 ? 67.890 73.814 46.421 1.00 27.26 306 ASP B C 1
ATOM 5073 O O . ASP B 1 314 ? 68.530 72.780 46.427 1.00 27.13 306 ASP B O 1
ATOM 5078 N N . LEU B 1 315 ? 68.315 74.937 45.858 1.00 27.29 307 LEU B N 1
ATOM 5079 C CA . LEU B 1 315 ? 69.617 75.043 45.250 1.00 28.94 307 LEU B CA 1
ATOM 5080 C C . LEU B 1 315 ? 70.775 74.901 46.235 1.00 29.90 307 LEU B C 1
ATOM 5081 O O . LEU B 1 315 ? 71.894 74.615 45.825 1.00 30.87 307 LEU B O 1
ATOM 5086 N N . HIS B 1 316 ? 70.519 75.154 47.518 1.00 29.41 308 HIS B N 1
ATOM 5087 C CA . HIS B 1 316 ? 71.526 74.975 48.558 1.00 29.71 308 HIS B CA 1
ATOM 5088 C C . HIS B 1 316 ? 71.359 73.611 49.205 1.00 29.88 308 HIS B C 1
ATOM 5089 O O . HIS B 1 316 ? 71.941 73.356 50.250 1.00 29.52 308 HIS B O 1
ATOM 5096 N N . ASN B 1 317 ? 70.570 72.737 48.582 1.00 31.39 309 ASN B N 1
ATOM 5097 C CA . ASN B 1 317 ? 70.290 71.399 49.112 1.00 31.37 309 ASN B CA 1
ATOM 5098 C C . ASN B 1 317 ? 69.672 71.386 50.511 1.00 28.48 309 ASN B C 1
ATOM 5099 O O . ASN B 1 317 ? 70.013 70.543 51.343 1.00 28.47 309 ASN B O 1
ATOM 5104 N N . ILE B 1 318 ? 68.763 72.324 50.756 1.00 25.60 310 ILE B N 1
ATOM 5105 C CA . ILE B 1 318 ? 68.057 72.400 52.036 1.00 23.80 310 ILE B CA 1
ATOM 5106 C C . ILE B 1 318 ? 66.562 72.200 51.767 1.00 22.25 310 ILE B C 1
ATOM 5107 O O . ILE B 1 318 ? 65.992 72.885 50.897 1.00 20.71 310 ILE B O 1
ATOM 5112 N N . CYS B 1 319 ? 65.950 71.270 52.500 1.00 21.32 311 CYS B N 1
ATOM 5113 C CA . CYS B 1 319 ? 64.502 71.060 52.447 1.00 21.45 311 CYS B CA 1
ATOM 5114 C C . CYS B 1 319 ? 63.825 71.766 53.616 1.00 19.38 311 CYS B C 1
ATOM 5115 O O . CYS B 1 319 ? 63.946 71.348 54.794 1.00 17.57 311 CYS B O 1
ATOM 5118 N N . VAL B 1 320 ? 63.141 72.854 53.281 1.00 18.11 312 VAL B N 1
ATOM 5119 C CA . VAL B 1 320 ? 62.227 73.510 54.227 1.00 17.63 312 VAL B CA 1
ATOM 5120 C C . VAL B 1 320 ? 60.952 73.741 53.462 1.00 18.12 312 VAL B C 1
ATOM 5121 O O . VAL B 1 320 ? 60.841 73.263 52.346 1.00 17.16 312 VAL B O 1
ATOM 5125 N N . SER B 1 321 ? 59.989 74.450 54.051 1.00 19.47 313 SER B N 1
ATOM 5126 C CA . SER B 1 321 ? 58.727 74.714 53.378 1.00 21.34 313 SER B CA 1
ATOM 5127 C C . SER B 1 321 ? 58.187 76.081 53.765 1.00 24.04 313 SER B C 1
ATOM 5128 O O . SER B 1 321 ? 58.806 76.832 54.533 1.00 23.61 313 SER B O 1
ATOM 5131 N N . SER B 1 322 ? 57.029 76.395 53.218 1.00 27.08 314 SER B N 1
ATOM 5132 C CA . SER B 1 322 ? 56.324 77.599 53.536 1.00 32.53 314 SER B CA 1
ATOM 5133 C C . SER B 1 322 ? 55.113 77.313 54.413 1.00 40.22 314 SER B C 1
ATOM 5134 O O . SER B 1 322 ? 54.826 76.153 54.773 1.00 44.77 314 SER B O 1
ATOM 5137 N N . GLY B 1 323 ? 54.422 78.397 54.771 1.00 47.50 315 GLY B N 1
ATOM 5138 C CA . GLY B 1 323 ? 53.140 78.333 55.489 1.00 49.85 315 GLY B CA 1
ATOM 5139 C C . GLY B 1 323 ? 52.003 78.237 54.478 1.00 51.70 315 GLY B C 1
ATOM 5140 O O . GLY B 1 323 ? 51.572 77.147 54.090 1.00 55.79 315 GLY B O 1
ATOM 5141 N N . SER B 1 334 ? 48.148 80.889 53.132 1.00 26.07 326 SER B N 1
ATOM 5142 C CA . SER B 1 334 ? 48.167 80.365 54.542 1.00 24.74 326 SER B CA 1
ATOM 5143 C C . SER B 1 334 ? 46.984 80.819 55.379 1.00 22.33 326 SER B C 1
ATOM 5144 O O . SER B 1 334 ? 46.983 81.948 55.877 1.00 21.31 326 SER B O 1
ATOM 5147 N N . HIS B 1 335 ? 45.982 79.954 55.515 1.00 20.59 327 HIS B N 1
ATOM 5148 C CA . HIS B 1 335 ? 44.822 80.280 56.347 1.00 19.67 327 HIS B CA 1
ATOM 5149 C C . HIS B 1 335 ? 45.245 80.516 57.795 1.00 17.92 327 HIS B C 1
ATOM 5150 O O . HIS B 1 335 ? 44.657 81.325 58.471 1.00 17.09 327 HIS B O 1
ATOM 5157 N N . VAL B 1 336 ? 46.302 79.840 58.240 1.00 16.50 328 VAL B N 1
ATOM 5158 C CA . VAL B 1 336 ? 46.769 79.983 59.616 1.00 15.89 328 VAL B CA 1
ATOM 5159 C C . VAL B 1 336 ? 47.262 81.405 59.888 1.00 16.29 328 VAL B C 1
ATOM 5160 O O . VAL B 1 336 ? 46.798 82.060 60.815 1.00 16.21 328 VAL B O 1
ATOM 5164 N N . LEU B 1 337 ? 48.190 81.891 59.065 1.00 16.58 329 LEU B N 1
ATOM 5165 C CA . LEU B 1 337 ? 48.693 83.255 59.233 1.00 16.98 329 LEU B CA 1
ATOM 5166 C C . LEU B 1 337 ? 47.599 84.319 58.987 1.00 17.02 329 LEU B C 1
ATOM 5167 O O . LEU B 1 337 ? 47.518 85.312 59.698 1.00 16.59 329 LEU B O 1
ATOM 5172 N N . THR B 1 338 ? 46.751 84.073 57.992 1.00 17.15 330 THR B N 1
ATOM 5173 C CA . THR B 1 338 ? 45.638 84.968 57.665 1.00 17.46 330 THR B CA 1
ATOM 5174 C C . THR B 1 338 ? 44.678 85.094 58.848 1.00 17.44 330 THR B C 1
ATOM 5175 O O . THR B 1 338 ? 44.248 86.192 59.182 1.00 17.62 330 THR B O 1
ATOM 5179 N N . ASN B 1 339 ? 44.343 83.965 59.476 1.00 17.00 331 ASN B N 1
ATOM 5180 C CA . ASN B 1 339 ? 43.409 83.951 60.618 1.00 16.74 331 ASN B CA 1
ATOM 5181 C C . ASN B 1 339 ? 44.014 84.476 61.895 1.00 16.86 331 ASN B C 1
ATOM 5182 O O . ASN B 1 339 ? 43.291 84.845 62.799 1.00 16.82 331 ASN B O 1
ATOM 5187 N N . MET B 1 340 ? 45.342 84.546 61.937 1.00 17.14 332 MET B N 1
ATOM 5188 C CA . MET B 1 340 ? 46.068 85.251 62.986 1.00 17.65 332 MET B CA 1
ATOM 5189 C C . MET B 1 340 ? 46.195 86.772 62.766 1.00 18.63 332 MET B C 1
ATOM 5190 O O . MET B 1 340 ? 46.804 87.490 63.596 1.00 19.13 332 MET B O 1
ATOM 5195 N N . GLY B 1 341 ? 45.629 87.275 61.668 1.00 18.87 333 GLY B N 1
ATOM 5196 C CA . GLY B 1 341 ? 45.654 88.710 61.371 1.00 19.21 333 GLY B CA 1
ATOM 5197 C C . GLY B 1 341 ? 46.862 89.170 60.559 1.00 19.39 333 GLY B C 1
ATOM 5198 O O . GLY B 1 341 ? 47.079 90.360 60.409 1.00 18.72 333 GLY B O 1
ATOM 5199 N N . VAL B 1 342 ? 47.665 88.239 60.056 1.00 19.65 334 VAL B N 1
ATOM 5200 C CA . VAL B 1 342 ? 48.817 88.613 59.241 1.00 20.35 334 VAL B CA 1
ATOM 5201 C C . VAL B 1 342 ? 48.355 88.980 57.840 1.00 22.18 334 VAL B C 1
ATOM 5202 O O . VAL B 1 342 ? 47.574 88.227 57.208 1.00 21.97 334 VAL B O 1
ATOM 5206 N N . GLY B 1 343 ? 48.839 90.127 57.343 1.00 23.54 335 GLY B N 1
ATOM 5207 C CA . GLY B 1 343 ? 48.516 90.568 55.980 1.00 24.20 335 GLY B CA 1
ATOM 5208 C C . GLY B 1 343 ? 49.055 89.626 54.924 1.00 24.74 335 GLY B C 1
ATOM 5209 O O . GLY B 1 343 ? 49.979 88.836 55.189 1.00 24.23 335 GLY B O 1
ATOM 5210 N N . GLU B 1 344 ? 48.481 89.726 53.729 1.00 25.67 336 GLU B N 1
ATOM 5211 C CA . GLU B 1 344 ? 48.720 88.803 52.629 1.00 27.00 336 GLU B CA 1
ATOM 5212 C C . GLU B 1 344 ? 50.164 88.782 52.164 1.00 27.87 336 GLU B C 1
ATOM 5213 O O . GLU B 1 344 ? 50.700 87.721 51.881 1.00 28.16 336 GLU B O 1
ATOM 5215 N N . GLU B 1 345 ? 50.778 89.950 52.052 1.00 29.76 337 GLU B N 1
ATOM 5216 C CA . GLU B 1 345 ? 52.171 90.039 51.610 1.00 30.74 337 GLU B CA 1
ATOM 5217 C C . GLU B 1 345 ? 53.073 89.308 52.601 1.00 27.43 337 GLU B C 1
ATOM 5218 O O . GLU B 1 345 ? 53.793 88.390 52.219 1.00 26.99 337 GLU B O 1
ATOM 5224 N N . GLU B 1 346 ? 52.962 89.677 53.880 1.00 24.92 338 GLU B N 1
ATOM 5225 C CA . GLU B 1 346 ? 53.745 89.031 54.925 1.00 23.30 338 GLU B CA 1
ATOM 5226 C C . GLU B 1 346 ? 53.503 87.521 55.034 1.00 22.41 338 GLU B C 1
ATOM 5227 O O . GLU B 1 346 ? 54.440 86.755 55.232 1.00 21.64 338 GLU B O 1
ATOM 5233 N N . ALA B 1 347 ? 52.253 87.097 54.906 1.00 22.92 339 ALA B N 1
ATOM 5234 C CA . ALA B 1 347 ? 51.913 85.678 54.907 1.00 23.85 339 ALA B CA 1
ATOM 5235 C C . ALA B 1 347 ? 52.613 84.909 53.795 1.00 23.65 339 ALA B C 1
ATOM 5236 O O . ALA B 1 347 ? 53.080 83.788 54.020 1.00 26.66 339 ALA B O 1
ATOM 5238 N N . LYS B 1 348 ? 52.716 85.499 52.601 1.00 23.02 340 LYS B N 1
ATOM 5239 C CA . LYS B 1 348 ? 53.388 84.824 51.469 1.00 21.41 340 LYS B CA 1
ATOM 5240 C C . LYS B 1 348 ? 54.918 84.835 51.641 1.00 20.51 340 LYS B C 1
ATOM 5241 O O . LYS B 1 348 ? 55.633 84.368 50.775 1.00 20.39 340 LYS B O 1
ATOM 5243 N N . SER B 1 349 ? 55.427 85.389 52.753 1.00 19.36 341 SER B N 1
ATOM 5244 C CA . SER B 1 349 ? 56.877 85.394 53.009 1.00 18.32 341 SER B CA 1
ATOM 5245 C C . SER B 1 349 ? 57.349 84.299 53.969 1.00 17.33 341 SER B C 1
ATOM 5246 O O . SER B 1 349 ? 58.546 84.188 54.224 1.00 17.44 341 SER B O 1
ATOM 5249 N N . SER B 1 350 ? 56.439 83.491 54.507 1.00 16.26 342 SER B N 1
ATOM 5250 C CA . SER B 1 350 ? 56.803 82.574 55.586 1.00 15.39 342 SER B CA 1
ATOM 5251 C C . SER B 1 350 ? 57.665 81.367 55.180 1.00 14.45 342 SER B C 1
ATOM 5252 O O . SER B 1 350 ? 57.506 80.787 54.123 1.00 14.17 342 SER B O 1
ATOM 5255 N N . ILE B 1 351 ? 58.599 81.028 56.057 1.00 13.69 343 ILE B N 1
ATOM 5256 C CA . ILE B 1 351 ? 59.432 79.844 55.944 1.00 13.04 343 ILE B CA 1
ATOM 5257 C C . ILE B 1 351 ? 59.343 79.058 57.242 1.00 12.42 343 ILE B C 1
ATOM 5258 O O . ILE B 1 351 ? 59.438 79.647 58.326 1.00 12.47 343 ILE B O 1
ATOM 5263 N N . ARG B 1 352 ? 59.080 77.758 57.124 1.00 12.17 344 ARG B N 1
ATOM 5264 C CA . ARG B 1 352 ? 58.995 76.838 58.260 1.00 11.70 344 ARG B CA 1
ATOM 5265 C C . ARG B 1 352 ? 60.205 75.904 58.291 1.00 11.71 344 ARG B C 1
ATOM 5266 O O . ARG B 1 352 ? 60.480 75.177 57.316 1.00 11.46 344 ARG B O 1
ATOM 5274 N N . ILE B 1 353 ? 60.913 75.955 59.417 1.00 11.63 345 ILE B N 1
ATOM 5275 C CA . ILE B 1 353 ? 61.977 75.046 59.735 1.00 11.84 345 ILE B CA 1
ATOM 5276 C C . ILE B 1 353 ? 61.488 74.124 60.839 1.00 11.66 345 ILE B C 1
ATOM 5277 O O . ILE B 1 353 ? 61.147 74.575 61.922 1.00 11.55 345 ILE B O 1
ATOM 5282 N N . SER B 1 354 ? 61.408 72.826 60.552 1.00 11.82 346 SER B N 1
ATOM 5283 C CA . SER B 1 354 ? 60.856 71.889 61.528 1.00 11.81 346 SER B CA 1
ATOM 5284 C C . SER B 1 354 ? 61.810 70.717 61.751 1.00 12.23 346 SER B C 1
ATOM 5285 O O . SER B 1 354 ? 62.250 70.063 60.798 1.00 12.35 346 SER B O 1
ATOM 5288 N N . LEU B 1 355 ? 62.123 70.479 63.021 1.00 12.62 347 LEU B N 1
ATOM 5289 C CA . LEU B 1 355 ? 63.207 69.615 63.402 1.00 13.29 347 LEU B CA 1
ATOM 5290 C C . LEU B 1 355 ? 62.768 68.259 63.910 1.00 13.65 347 LEU B C 1
ATOM 5291 O O . LEU B 1 355 ? 61.627 68.043 64.322 1.00 12.77 347 LEU B O 1
ATOM 5296 N N . SER B 1 356 ? 63.735 67.347 63.871 1.00 14.38 348 SER B N 1
ATOM 5297 C CA . SER B 1 356 ? 63.628 66.046 64.470 1.00 14.97 348 SER B CA 1
ATOM 5298 C C . SER B 1 356 ? 64.800 65.865 65.428 1.00 15.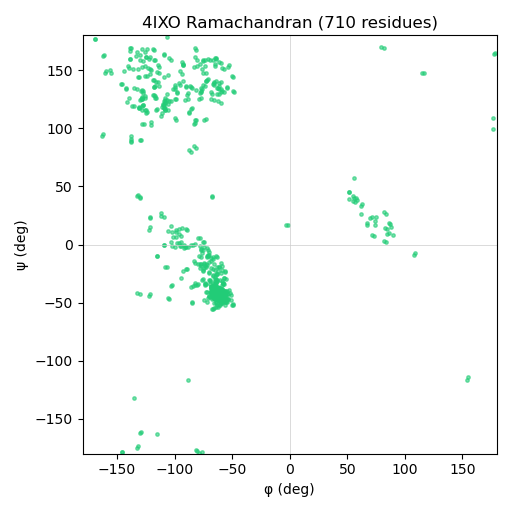29 348 SER B C 1
ATOM 5299 O O . SER B 1 356 ? 65.795 66.575 65.327 1.00 15.44 348 SER B O 1
ATOM 5302 N N . HIS B 1 357 ? 64.686 64.913 66.341 1.00 15.51 349 HIS B N 1
ATOM 5303 C CA . HIS B 1 357 ? 65.793 64.525 67.194 1.00 16.67 349 HIS B CA 1
ATOM 5304 C C . HIS B 1 357 ? 67.016 64.024 66.377 1.00 17.15 349 HIS B C 1
ATOM 5305 O O . HIS B 1 357 ? 68.127 63.949 66.894 1.00 17.39 349 HIS B O 1
ATOM 5312 N N . THR B 1 358 ? 66.803 63.706 65.103 1.00 17.37 350 THR B N 1
ATOM 5313 C CA . THR B 1 358 ? 67.905 63.291 64.229 1.00 18.00 350 THR B CA 1
ATOM 5314 C C . THR B 1 358 ? 68.674 64.459 63.627 1.00 18.02 350 THR B C 1
ATOM 5315 O O . THR B 1 358 ? 69.764 64.261 63.081 1.00 17.79 350 THR B O 1
ATOM 5319 N N . ASN B 1 359 ? 68.115 65.673 63.711 1.00 17.42 351 ASN B N 1
ATOM 5320 C CA . ASN B 1 359 ? 68.849 66.851 63.227 1.00 17.51 351 ASN B CA 1
ATOM 5321 C C . ASN B 1 359 ? 70.073 67.103 64.104 1.00 18.35 351 ASN B C 1
ATOM 5322 O O . ASN B 1 359 ? 70.133 66.651 65.251 1.00 17.69 351 ASN B O 1
ATOM 5327 N N . THR B 1 360 ? 71.038 67.832 63.546 1.00 19.29 352 THR B N 1
ATOM 5328 C CA . THR B 1 360 ? 72.259 68.151 64.265 1.00 20.14 352 THR B CA 1
ATOM 5329 C C . THR B 1 360 ? 72.531 69.675 64.288 1.00 20.16 352 THR B C 1
ATOM 5330 O O . THR B 1 360 ? 71.914 70.444 63.532 1.00 19.36 352 THR B O 1
ATOM 5334 N N . VAL B 1 361 ? 73.458 70.094 65.165 1.00 20.75 353 VAL B N 1
ATOM 5335 C CA . VAL B 1 361 ? 73.959 71.480 65.162 1.00 21.22 353 VAL B CA 1
ATOM 5336 C C . VAL B 1 361 ? 74.436 71.846 63.740 1.00 21.38 353 VAL B C 1
ATOM 5337 O O . VAL B 1 361 ? 74.208 72.957 63.268 1.00 21.50 353 VAL B O 1
ATOM 5341 N N . ARG B 1 362 ? 75.069 70.895 63.070 1.00 21.66 354 ARG B N 1
ATOM 5342 C CA . ARG B 1 362 ? 75.624 71.101 61.748 1.00 22.79 354 ARG B CA 1
ATOM 5343 C C . ARG B 1 362 ? 74.496 71.448 60.751 1.00 21.47 354 ARG B C 1
ATOM 5344 O O . ARG B 1 362 ? 74.644 72.353 59.926 1.00 21.70 354 ARG B O 1
ATOM 5352 N N . ASP B 1 363 ? 73.364 70.755 60.852 1.00 19.89 355 ASP B N 1
ATOM 5353 C CA . ASP B 1 363 ? 72.222 71.068 59.982 1.00 19.03 355 ASP B CA 1
ATOM 5354 C C . ASP B 1 363 ? 71.764 72.522 60.130 1.00 18.48 355 ASP B C 1
ATOM 5355 O O . ASP B 1 363 ? 71.457 73.197 59.129 1.00 17.87 355 ASP B O 1
ATOM 5360 N N . ILE B 1 364 ? 71.738 72.992 61.379 1.00 18.33 356 ILE B N 1
ATOM 5361 C CA . ILE B 1 364 ? 71.352 74.369 61.688 1.00 18.37 356 ILE B CA 1
ATOM 5362 C C . ILE B 1 364 ? 72.349 75.352 61.086 1.00 18.94 356 ILE B C 1
ATOM 5363 O O . ILE B 1 364 ? 71.955 76.342 60.479 1.00 18.70 356 ILE B O 1
ATOM 5368 N N . GLU B 1 365 ? 73.637 75.058 61.247 1.00 20.24 357 GLU B N 1
ATOM 5369 C CA . GLU B 1 365 ? 74.698 75.931 60.733 1.00 21.31 357 GLU B CA 1
ATOM 5370 C C . GLU B 1 365 ? 74.600 75.994 59.213 1.00 21.25 357 GLU B C 1
ATOM 5371 O O . GLU B 1 365 ? 74.757 77.070 58.633 1.00 21.71 357 GLU B O 1
ATOM 5377 N N . ALA B 1 366 ? 74.340 74.853 58.579 1.00 20.49 358 ALA B N 1
ATOM 5378 C CA . ALA B 1 366 ? 74.182 74.827 57.127 1.00 20.65 358 ALA B CA 1
ATOM 5379 C C . ALA B 1 366 ? 72.943 75.642 56.703 1.00 19.79 358 ALA B C 1
ATOM 5380 O O . ALA B 1 366 ? 72.973 76.316 55.678 1.00 20.18 358 ALA B O 1
ATOM 5382 N N . PHE B 1 367 ? 71.854 75.552 57.474 1.00 18.30 359 PHE B N 1
ATOM 5383 C CA . PHE B 1 367 ? 70.695 76.345 57.172 1.00 17.74 359 PHE B CA 1
ATOM 5384 C C . PHE B 1 367 ? 71.024 77.849 57.209 1.00 17.92 359 PHE B C 1
ATOM 5385 O O . PHE B 1 367 ? 70.638 78.593 56.320 1.00 17.63 359 PHE B O 1
ATOM 5393 N N . ILE B 1 368 ? 71.691 78.274 58.268 1.00 18.22 360 ILE B N 1
ATOM 5394 C CA . ILE B 1 368 ? 72.063 79.666 58.478 1.00 18.71 360 ILE B CA 1
ATOM 5395 C C . ILE B 1 368 ? 73.015 80.189 57.410 1.00 20.50 360 ILE B C 1
ATOM 5396 O O . ILE B 1 368 ? 72.866 81.315 56.960 1.00 19.96 360 ILE B O 1
ATOM 5401 N N . GLU B 1 369 ? 73.987 79.381 57.012 1.00 22.41 361 GLU B N 1
ATOM 5402 C CA . GLU B 1 369 ? 74.909 79.767 55.956 1.00 25.98 361 GLU B CA 1
ATOM 5403 C C . GLU B 1 369 ? 74.112 79.996 54.646 1.00 24.63 361 GLU B C 1
ATOM 5404 O O . GLU B 1 369 ? 74.328 80.994 53.955 1.00 25.28 361 GLU B O 1
ATOM 5410 N N . ALA B 1 370 ? 73.164 79.115 54.336 1.00 23.05 362 ALA B N 1
ATOM 5411 C CA . ALA B 1 370 ? 72.299 79.291 53.160 1.00 22.12 362 ALA B CA 1
ATOM 5412 C C . ALA B 1 370 ? 71.371 80.507 53.341 1.00 20.93 362 ALA B C 1
ATOM 5413 O O . ALA B 1 370 ? 71.186 81.297 52.430 1.00 20.88 362 ALA B O 1
ATOM 5415 N N . PHE B 1 371 ? 70.804 80.657 54.524 1.00 20.01 363 PHE B N 1
ATOM 5416 C CA . PHE B 1 371 ? 69.927 81.797 54.824 1.00 19.51 363 PHE B CA 1
ATOM 5417 C C . PHE B 1 371 ? 70.613 83.141 54.516 1.00 20.41 363 PHE B C 1
ATOM 5418 O O . PHE B 1 371 ? 70.025 84.012 53.885 1.00 19.55 363 PHE B O 1
ATOM 5426 N N . GLU B 1 372 ? 71.858 83.288 54.966 1.00 21.57 364 GLU B N 1
ATOM 5427 C CA . GLU B 1 372 ? 72.614 84.532 54.803 1.00 22.86 364 GLU B CA 1
ATOM 5428 C C . GLU B 1 372 ? 72.837 84.867 53.316 1.00 24.76 364 GLU B C 1
ATOM 5429 O O . GLU B 1 372 ? 72.769 86.029 52.936 1.00 25.66 364 GLU B O 1
ATOM 5435 N N . GLU B 1 373 ? 73.076 83.847 52.494 1.00 26.10 365 GLU B N 1
ATOM 5436 C CA . GLU B 1 373 ? 73.234 84.036 51.053 1.00 28.20 365 GLU B CA 1
ATOM 5437 C C . GLU B 1 373 ? 71.885 84.360 50.394 1.00 26.45 365 GLU B C 1
ATOM 5438 O O . GLU B 1 373 ? 71.765 85.308 49.635 1.00 26.30 365 GLU B O 1
ATOM 5444 N N . ILE B 1 374 ? 70.874 83.565 50.697 1.00 24.20 366 ILE B N 1
ATOM 5445 C CA . ILE B 1 374 ? 69.591 83.663 50.023 1.00 23.37 366 ILE B CA 1
ATOM 5446 C C . ILE B 1 374 ? 68.898 84.987 50.342 1.00 22.70 366 ILE B C 1
ATOM 5447 O O . ILE B 1 374 ? 68.191 85.545 49.509 1.00 20.91 366 ILE B O 1
ATOM 5452 N N . TYR B 1 375 ? 69.072 85.463 51.577 1.00 22.70 367 TYR B N 1
ATOM 5453 C CA . TYR B 1 375 ? 68.437 86.709 52.021 1.00 22.58 367 TYR B CA 1
ATOM 5454 C C . TYR B 1 375 ? 69.426 87.891 52.067 1.00 23.53 367 TYR B C 1
ATOM 5455 O O . TYR B 1 375 ? 69.035 89.000 52.433 1.00 23.02 367 TYR B O 1
ATOM 5464 N N . ASP B 1 376 ? 70.684 87.658 51.670 1.00 24.78 368 ASP B N 1
ATOM 5465 C CA . ASP B 1 376 ? 71.713 88.712 51.598 1.00 26.41 368 ASP B CA 1
ATOM 5466 C C . ASP B 1 376 ? 71.945 89.477 52.922 1.00 28.50 368 ASP B C 1
ATOM 5467 O O . ASP B 1 376 ? 71.818 90.700 52.985 1.00 28.37 368 ASP B O 1
ATOM 5472 N N . VAL B 1 377 ? 72.287 88.749 53.977 1.00 29.36 369 VAL B N 1
ATOM 5473 C CA . VAL B 1 377 ? 72.489 89.352 55.298 1.00 30.45 369 VAL B CA 1
ATOM 5474 C C . VAL B 1 377 ? 73.615 88.648 56.005 1.00 31.41 369 VAL B C 1
ATOM 5475 O O . VAL B 1 377 ? 73.880 87.458 55.732 1.00 30.30 369 VAL B O 1
ATOM 5479 N N . ILE B 1 378 ? 74.311 89.414 56.843 1.00 32.29 370 ILE B N 1
ATOM 5480 C CA . ILE B 1 378 ? 75.263 88.868 57.799 1.00 33.98 370 ILE B CA 1
ATOM 5481 C C . ILE B 1 378 ? 74.808 89.300 59.190 1.00 34.59 370 ILE B C 1
ATOM 5482 O O . ILE B 1 378 ? 74.022 90.242 59.314 1.00 33.27 370 ILE B O 1
ATOM 5487 N N . PRO B 1 379 ? 75.303 88.608 60.238 1.00 36.17 371 PRO B N 1
ATOM 5488 C CA . PRO B 1 379 ? 74.818 88.947 61.566 1.00 37.71 371 PRO B CA 1
ATOM 5489 C C . PRO B 1 379 ? 75.255 90.351 61.948 1.00 40.62 371 PRO B C 1
ATOM 5490 O O . PRO B 1 379 ? 76.386 90.765 61.659 1.00 38.91 371 PRO B O 1
ATOM 5494 N N . SER B 1 380 ? 74.335 91.077 62.569 1.00 45.20 372 SER B N 1
ATOM 5495 C CA . SER B 1 380 ? 74.570 92.446 62.975 1.00 50.87 372 SER B CA 1
ATOM 5496 C C . SER B 1 380 ? 74.134 92.605 64.430 1.00 52.05 372 SER B C 1
ATOM 5497 O O . SER B 1 380 ? 74.118 93.715 64.954 1.00 51.07 372 SER B O 1
#

InterPro domains:
  IPR000192 Aminotransferase class V domain [PF00266] (2-359)
  IPR015421 Pyridoxal phosphate-dependent transferase, major domain [G3DSA:3.40.640.10] (13-251)
  IPR015422 Pyridoxal phosphate-dependent transferase, small domain [G3DSA:3.90.1150.10] (2-361)
  IPR015424 Pyridoxal phosphate-dependent transferase [SSF53383] (1-367)
  IPR016454 Cysteine desulfurase [PIRSF005572] (1-368)
  IPR020578 Aminotransferase class-V, pyridoxal-phosphate binding site [PS00595] (187-207)

Nearest PDB structures (foldseek):
  4ixo-assembly1_A  TM=1.003E+00  e=1.024E-75  Rickettsia africae ESF-5
  1ecx-assembly1_B  TM=9.393E-01  e=7.187E-35  Thermotoga maritima
  4r5f-assembly1_A-2  TM=9.356E-01  e=2.548E-34  Archaeoglobus fulgidus DSM 4304
  4hvk-assembly1_A-2  TM=9.360E-01  e=3.811E-34  Archaeoglobus fulgidus DSM 4304
  7mhv-assembly1_A-2  TM=9.063E-01  e=9.003E-32  Legionella pneumophila subsp. pneumophila str. Philadelphia 1

Solvent-accessible surface area: 26069 Å² total

Foldseek 3Di:
DFFEQAPLVFDAADPVLVVVLVVCVVADEFCVDPDDSNVVLVVLLVLLQQLVQVLQAHDVVVLFKAKFKDQWLLVLLLQVQVQDLVFAEEEELQDDCSNVVCVVPRPHYYYFFAALLQEGDLVSVLVVLVPGDGLAYEYEYEQAGSQQQFGYLLLVSLVSCVVSNYAYEYECAVPQLQPGHHCVNSNHQKYWYGQSLNLDGGTIIIMGTSVDDRDAPDADDCPSNRNYDDGHPSSSSSSSSVSNNVSSVCNPVFNVLQLVLQVVLVVLVVVDPQKDWRSPPHDGGSFKTKIWRAPDACVQLQVLQVVLSYDWDADDSSNVSNVHDDRRNRRMIMGGDGSPDDNVSSVSVSVSVCVSVVD/DFEQAPLVFDAADPVLVVVLVVCVVADEFCVDPDPSNVVLVVLLVLLVQLVQVLQVHGVVVVFKAKFKDQWLLVLLLQVQVQDLVFAEEEELQDDCSNVVCVVPRPHYYYFFAALLQEGDLVSVLVVLVPGDGLAYEYEYEQAGSQAQFGYLLLVSLVSCVVSNYAYEYECAVPRLQPRHHCVNSNHQKYWYGQSLNLDGGTIIIMGTSVDDRDAPDADDCPSNRNYDDGHPSSSSSSSSVSNNVSSVCNVVFNVLLLVLQVVLVVLQVLDPQWDWRSPPHDGGSFKTKIWRAPDACVVLVVLCVVLVYDWDADDSSNVSSVHDDRRRRRMIMGGDGSPDDNVSSVSVSVSVCVSVVHDGD

Secondary structure (DSSP, 8-state):
--EE-BTTT--PPPHHHHHHHHHTTTS---TT--SHHHHHHHHHHHHHHHHHHHHTT--GGGTSEEEEEES-HHHHHHHHHHTTTTSEEEEETT--HHHHGGGGT-SSEEEEPB-TTS-B-HHHHHHHHHH---S-EEEE--SB-TTT-BBP-HHHHHHHHHHTT-EEEEE-TTTTTTS---HHHHT-SEEEEE----S-TT-EEEEEETTS-PPPSS-SS-TGGGTS-S---HHHHHHHHHHHHHHHHTHHHHHHHHHHHHHHHHHHHTTSTT-EETTTTS-B-SSEEEEE-TT--HHHHHHHHHHTTEE-B---HHHHHTT--HHHHTT-EEEE--TT--HHHHHHHHHHHHHHTT-/-EE-BTTT--PPPHHHHHHHHHTTTS---TT--SHHHHHHHHHHHHHHHHHHHHTT--GGG-SEEEEEES-HHHHHHHHHHTTTTSEEEEETT--HHHHGGGGT-SSEEEEPB-TTS-B-HHHHHHHHHH---S-EEEE--SB-TTT-BBP-HHHHHHHHHHTT-EEEEE-TTTTTTS---HHHHT-SEEEEE----S-TT-EEEEEETTS-PPPSS-SS-TGGGTS-S---HHHHHHHHHHHHHHHHTHHHHHHHHHHHHHHHHHHHTTSTT-EETTTTS-B-SSEEEEE-TT--HHHHHHHHHHTTEE-B---HHHHHTT--HHHHTT-EEEE--TT--HHHHHHHHHHHHHHTT----

Radius of gyration: 26.95 Å; Cα contacts (8 Å, |Δi|>4): 1606; chains: 2; bounding box: 63×83×56 Å

Organism: Rickettsia africae (strain ESF-5) (NCBI:txid347255)

B-factor: mean 22.26, std 7.83, range [5.52, 57.97]

Sequence (720 aa):
HMMIYLDHNATTFIDPRVKEFIISLMDKELNPSSAHSSGRFAKNLIETVRAQIATALGITLSSREYDITFTSSGTEGNNLIMKNFYDGDIFISAIEHLSIYNHINYAPNIKVISVNTQGLVDLEHLEELLAQSNTSKKLVSIIMANNESGVLQDIAEIGKITKKYEAKFHSDLVQGFGRIPINIKALGLDFATISGHIGGGQGGAALISSSNFQITPMIIGGGQEKSVRSGTENVLAIAGFGLASALRTDNISENYIKIKKLQENLEKKLKKYPNVNIVSNNNVARLPNTTLITIPNTDAQAKLIGFDLHNICVSSGSHVLTNMGVGEEEAKSSIRISLSHTNTVRDIEAFIEAFEEIYDDVMIYLDHNATTFIDPRVKEFIISLMDKELNPSSAHSSGRFAKNLIETVRAQIATALGITLSSREYDITFTSSGTEGNNLIMKNFYDGDIFISAIEHLSIYNHIINYAPNIKVISVNTQGLVDLEHLEELLAQSNTSKKLVSIIMANNESGVLQDIAEIGKITKKYEAKFHSDLVQGFGRIPINIKALGLDFATISGHIGGGQGGAALISSSNFQITPMIIGGGQEKSVRSGTENVLAIAGFGLASALRTDNISENYIKIKKLQENLEKKLKKYPNNVNIVSNNNVARLPNTTLITIPNTDAQAKLIGFDLHNICVSSGSHVLTNMGVGEEEAKSSIRISLSHTNTVRDIEAFIEAFEEIYDVIPS